Protein AF-A0A6P8IKP4-F1 (afdb_monomer_lite)

Sequence (399 aa):
METRDHASYPVSNTGDILGLLKLENELVEYQPTYDDISRRSELLAEDQFLSDEDKQALNEDMEDVKTRWDNVANVKEQKMKRVENRISQKEKRKLNDLIDCRADIKNLNDWITNKNNQFDRLSPVADDLPTLLKQRDELKDFSKDIADHDPKFTECIQSAHKLSKDPALSKDESDVIQKDAEKCEERWDGLNEKVRQRVESIVEQLPPLQRKQKELLGDWDDKLDRFKKSIKKSYNNLDEQRAKWPLKEDKLVSSVDLTDELIERVDQNETVEWRPTVDTSNEQLAKIRVKLQRIQRDKKNRKWSFIEAIKGVFGFGRKPKKTGINLDSLIIQFEEHEDLMQEVSSLQRPANEIVDSCNTITASRDVEEQNIMKVDGEMRAVNAQWNTLNFKVIERENR

Secondary structure (DSSP, 8-state):
------TT--HHHHHHHHHHHHHHHHHHHHHHHHHHHHHHHHHHHT-TTS-HHHHHHHHHHHHHHHHHHHHHHHHHHHHHHHHHHHHHHHHHHHHHHHHHHHHHHHHHHHHHHHHHHHHHTSPPPPSSHHHHHHHHHHHHHHHHHHHHHHHHHHHHHHHHHHHHT-TTS-HHHHHHHHHHHHHHHHHHHHHHHHHHHHHHHHHHHHHHHHHHHHHHHHHHHHHHHHHHHHHHHHHHHHHHHHHHSPPPSS-------S-HHHHHHHHTT-----HHHHHHHHHHHHHHHHHHHHHHHHHHHHHHHHHHHHHHHSS---PPP--S--HHHHHHHHHHHHHHHHHHHHTHHHHHHHHHHHHHHHH-TTS-HHHHHHHHHHHHHHHHHHHHHHHHHHHHHT-

InterPro domains:
  IPR002017 Spectrin repeat [PF00435] (102-201)
  IPR018159 Spectrin/alpha-actinin [SM00150] (99-203)
  IPR018159 Spectrin/alpha-actinin [cd00176] (23-206)

Organism: Actinia tenebrosa (NCBI:txid6105)

Foldseek 3Di:
DDPDDPPQDPPVLPVLVVVLVVLVVVLVVCVVVLVVLLVVLVVVLPDPPDDPVVNVVSVVVNVVSVVVNVVSVVVSVVSVVVSVVVVVVVVVVLVVLLVVLVVLLVVLVVVLVVLVVVLVPDDPQDLAQQVLVVVLVVLVVSVVVLVVCVVSLVVSLVSLQVSLPDSSDDPVSSVVSPVSSVVSVVSSVVSVVSSVVRNVVSVVSNVVLVVVQCVLLVVLVVLLVVLVVLLVVLVVLLVVLCVVDPDDDDDQPPDPLQDPVNVVCLVVLHQDQLLVVLVVLLVVLVVVLVVLVVVVVVVVVVVVVVVVVCVVPPPDDDDDDDPDDPSVVVSVSSVSLSVSSVSLSVSSVSLVVSVVSLVVQCPGSSYDPVSNVVSVVSNSVVSSSSSVSSSSSSSVSRD

Radius of gyration: 56.89 Å; chains: 1; bounding box: 101×44×185 Å

pLDDT: mean 87.4, std 14.47, range [27.55, 98.44]

Structure (mmCIF, N/CA/C/O backbone):
data_AF-A0A6P8IKP4-F1
#
_entry.id   AF-A0A6P8IKP4-F1
#
loop_
_atom_site.group_PDB
_atom_site.id
_atom_site.type_symbol
_atom_site.label_atom_id
_atom_site.label_alt_id
_atom_site.label_comp_id
_atom_site.label_asym_id
_atom_site.label_entity_id
_atom_site.label_seq_id
_atom_site.pdbx_PDB_ins_code
_atom_site.Cartn_x
_atom_site.Cartn_y
_atom_site.Cartn_z
_atom_site.occupancy
_atom_site.B_iso_or_equiv
_atom_site.auth_seq_id
_atom_site.auth_comp_id
_atom_site.auth_asym_id
_atom_site.auth_atom_id
_atom_site.pdbx_PDB_model_num
ATOM 1 N N . MET A 1 1 ? 43.403 15.064 -59.381 1.00 29.45 1 MET A N 1
ATOM 2 C CA . MET A 1 1 ? 43.645 13.650 -59.031 1.00 29.45 1 MET A CA 1
ATOM 3 C C . MET A 1 1 ? 43.687 13.568 -57.513 1.00 29.45 1 MET A C 1
ATOM 5 O O . MET A 1 1 ? 44.746 13.684 -56.919 1.00 29.45 1 MET A O 1
ATOM 9 N N . GLU A 1 2 ? 42.515 13.495 -56.885 1.00 27.55 2 GLU A N 1
ATOM 10 C CA . GLU A 1 2 ? 42.396 13.164 -55.463 1.00 27.55 2 GLU A CA 1
ATOM 11 C C . GLU A 1 2 ? 42.066 11.677 -55.396 1.00 27.55 2 GLU A C 1
ATOM 13 O O . GLU A 1 2 ? 40.992 11.247 -55.816 1.00 27.55 2 GLU A O 1
ATOM 18 N N . THR A 1 3 ? 43.020 10.878 -54.934 1.00 33.12 3 THR A N 1
ATOM 1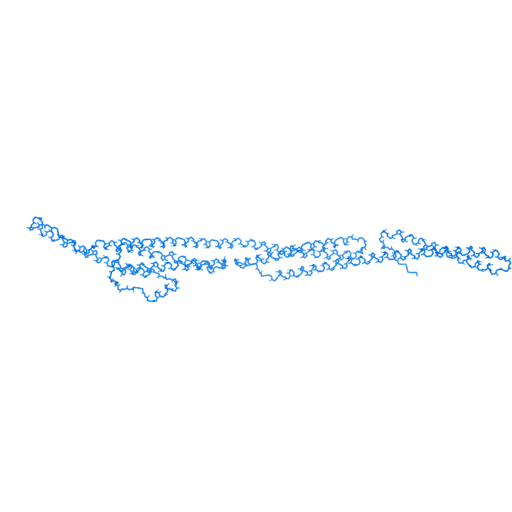9 C CA . THR A 1 3 ? 42.808 9.474 -54.594 1.00 33.12 3 THR A CA 1
ATOM 20 C C . THR A 1 3 ? 41.922 9.424 -53.354 1.00 33.12 3 THR A C 1
ATOM 22 O O . THR A 1 3 ? 42.412 9.512 -52.230 1.00 33.12 3 THR A O 1
ATOM 25 N N . ARG A 1 4 ? 40.601 9.349 -53.552 1.00 36.19 4 ARG A N 1
ATOM 26 C CA . ARG A 1 4 ? 39.664 9.010 -52.479 1.00 36.19 4 ARG A CA 1
ATOM 27 C C . ARG A 1 4 ? 39.885 7.549 -52.107 1.00 36.19 4 ARG A C 1
ATOM 29 O O . ARG A 1 4 ? 39.699 6.667 -52.940 1.00 36.19 4 ARG A O 1
ATOM 36 N N . ASP A 1 5 ? 40.306 7.322 -50.868 1.00 33.59 5 ASP A N 1
ATOM 37 C CA . ASP A 1 5 ? 40.510 6.000 -50.281 1.00 33.59 5 ASP A CA 1
ATOM 38 C C . ASP A 1 5 ? 39.307 5.079 -50.543 1.00 33.59 5 ASP A C 1
ATOM 40 O O . ASP A 1 5 ? 38.209 5.281 -50.026 1.00 33.59 5 ASP A O 1
ATOM 44 N N . HIS A 1 6 ? 39.525 4.024 -51.330 1.00 44.88 6 HIS A N 1
ATOM 45 C CA . HIS A 1 6 ? 38.525 3.000 -51.655 1.00 44.88 6 HIS A CA 1
ATOM 46 C C . HIS A 1 6 ? 38.324 1.963 -50.531 1.00 44.88 6 HIS A C 1
ATOM 48 O O . HIS A 1 6 ? 37.709 0.918 -50.747 1.00 44.88 6 HIS A O 1
ATOM 54 N N . ALA A 1 7 ? 38.842 2.222 -49.328 1.00 37.00 7 ALA A N 1
ATOM 55 C CA . ALA A 1 7 ? 39.019 1.212 -48.286 1.00 37.00 7 ALA A CA 1
ATOM 56 C C . ALA A 1 7 ? 37.782 0.929 -47.410 1.00 37.00 7 ALA A C 1
ATOM 58 O O . ALA A 1 7 ? 37.886 0.156 -46.463 1.00 37.00 7 ALA A O 1
ATOM 59 N N . SER A 1 8 ? 36.606 1.492 -47.703 1.00 42.41 8 SER A N 1
ATOM 60 C CA . SER A 1 8 ? 35.397 1.200 -46.914 1.00 42.41 8 SER A CA 1
ATOM 61 C C . SER A 1 8 ? 34.119 1.198 -47.753 1.00 42.41 8 SER A C 1
ATOM 63 O O . SER A 1 8 ? 33.138 1.869 -47.444 1.00 42.41 8 SER A O 1
ATOM 65 N N . TYR A 1 9 ? 34.121 0.453 -48.862 1.00 43.34 9 TYR A N 1
ATOM 66 C CA . TYR A 1 9 ? 32.888 0.169 -49.595 1.00 43.34 9 TYR A CA 1
ATOM 67 C C . TYR A 1 9 ? 32.397 -1.250 -49.279 1.00 43.34 9 TYR A C 1
ATOM 69 O O . TYR A 1 9 ? 33.165 -2.205 -49.407 1.00 43.34 9 TYR A O 1
ATOM 77 N N . PRO A 1 10 ? 31.119 -1.431 -48.890 1.00 47.78 10 PRO A N 1
ATOM 78 C CA . PRO A 1 10 ? 30.580 -2.747 -48.567 1.00 47.78 10 PRO A CA 1
ATOM 79 C C . PRO A 1 10 ? 30.682 -3.695 -49.771 1.00 47.78 10 PRO A C 1
ATOM 81 O O . PRO A 1 10 ? 30.450 -3.287 -50.910 1.00 47.78 10 PRO A O 1
ATOM 84 N N . VAL A 1 11 ? 30.953 -4.978 -49.505 1.00 47.84 11 VAL A N 1
ATOM 85 C CA . VAL A 1 11 ? 31.249 -6.074 -50.463 1.00 47.84 11 VAL A CA 1
ATOM 86 C C . VAL A 1 11 ? 30.246 -6.210 -51.629 1.00 47.84 11 VAL A C 1
ATOM 88 O O . VAL A 1 11 ? 30.571 -6.757 -52.673 1.00 47.84 11 VAL A O 1
ATOM 91 N N . SER A 1 12 ? 29.029 -5.674 -51.509 1.00 52.25 12 SER A N 1
ATOM 92 C CA . SER A 1 12 ? 28.035 -5.661 -52.600 1.00 52.25 12 SER A CA 1
ATOM 93 C C . SER A 1 12 ? 28.247 -4.566 -53.652 1.00 52.25 12 SER A C 1
ATOM 95 O O . SER A 1 12 ? 27.634 -4.619 -54.714 1.00 52.25 12 SER A O 1
ATOM 97 N N . ASN A 1 13 ? 29.079 -3.564 -53.373 1.00 57.28 13 ASN A N 1
ATOM 98 C CA . ASN A 1 13 ? 29.417 -2.505 -54.322 1.00 57.28 13 ASN A CA 1
ATOM 99 C C . ASN A 1 13 ? 30.786 -2.738 -54.978 1.00 57.28 13 ASN A C 1
ATOM 101 O O . ASN A 1 13 ? 31.064 -2.121 -55.997 1.00 57.28 13 ASN A O 1
ATOM 105 N N . THR A 1 14 ? 31.631 -3.628 -54.446 1.00 64.69 14 THR A N 1
ATOM 106 C CA . THR A 1 14 ? 32.991 -3.851 -54.963 1.00 64.69 14 THR A CA 1
ATOM 107 C C . THR A 1 14 ? 32.984 -4.385 -56.391 1.00 64.69 14 THR A C 1
ATOM 109 O O . THR A 1 14 ? 33.742 -3.887 -57.210 1.00 64.69 14 THR A O 1
ATOM 112 N N . GLY A 1 15 ? 32.092 -5.317 -56.735 1.00 73.12 15 GLY A N 1
ATOM 113 C CA . GLY A 1 15 ? 31.970 -5.827 -58.108 1.00 73.12 15 GLY A CA 1
ATOM 114 C C . GLY A 1 15 ? 31.543 -4.757 -59.120 1.00 73.12 15 GLY A C 1
ATOM 115 O O . GLY A 1 15 ? 32.132 -4.651 -60.194 1.00 73.12 15 GLY A O 1
ATOM 116 N N . ASP A 1 16 ? 30.569 -3.919 -58.754 1.00 74.56 16 ASP A N 1
ATOM 117 C CA . ASP A 1 16 ? 30.086 -2.828 -59.611 1.00 74.56 16 ASP A CA 1
ATOM 118 C C . ASP A 1 16 ? 31.125 -1.704 -59.747 1.00 74.56 16 ASP A C 1
ATOM 120 O O . ASP A 1 16 ? 31.319 -1.178 -60.841 1.00 74.56 16 ASP A O 1
ATOM 124 N N . ILE A 1 17 ? 31.822 -1.364 -58.656 1.00 81.12 17 ILE A N 1
ATOM 125 C CA . ILE A 1 17 ? 32.908 -0.373 -58.643 1.00 81.12 17 ILE A CA 1
ATOM 126 C C . ILE A 1 17 ? 34.096 -0.879 -59.469 1.00 81.12 17 ILE A C 1
ATOM 128 O O . ILE A 1 17 ? 34.617 -0.134 -60.288 1.00 81.12 17 ILE A O 1
ATOM 132 N N . LEU A 1 18 ? 34.494 -2.147 -59.327 1.00 83.25 18 LEU A N 1
ATOM 133 C CA . LEU A 1 18 ? 35.565 -2.749 -60.130 1.00 83.25 18 LEU A CA 1
ATOM 134 C C . LEU A 1 18 ? 35.208 -2.781 -61.619 1.00 83.25 18 LEU A C 1
ATOM 136 O O . LEU A 1 18 ? 36.045 -2.461 -62.460 1.00 83.25 18 LEU A O 1
ATOM 140 N N . GLY A 1 19 ? 33.961 -3.128 -61.952 1.00 83.06 19 GLY A N 1
ATOM 141 C CA . GLY A 1 19 ? 33.469 -3.087 -63.327 1.00 83.06 19 GLY A CA 1
ATOM 142 C C . GLY A 1 19 ? 33.442 -1.670 -63.907 1.00 83.06 19 GLY A C 1
ATOM 143 O O . GLY A 1 19 ? 33.756 -1.486 -65.082 1.00 83.06 19 GLY A O 1
ATOM 144 N N . LEU A 1 20 ? 33.105 -0.668 -63.091 1.00 86.25 20 LEU A N 1
ATOM 145 C CA . LEU A 1 20 ? 33.131 0.740 -63.479 1.00 86.25 20 LEU A CA 1
ATOM 146 C C . LEU A 1 20 ? 34.559 1.261 -63.671 1.00 86.25 20 LEU A C 1
ATOM 148 O O . LEU A 1 20 ? 34.817 1.904 -64.680 1.00 86.25 20 LEU A O 1
ATOM 152 N N . LEU A 1 21 ? 35.485 0.929 -62.768 1.00 84.62 21 LEU A N 1
ATOM 153 C CA . LEU A 1 21 ? 36.904 1.282 -62.880 1.00 84.62 21 LEU A CA 1
ATOM 154 C C . LEU A 1 21 ? 37.546 0.653 -64.120 1.00 84.62 21 LEU A C 1
ATOM 156 O O . LEU A 1 21 ? 38.325 1.302 -64.810 1.00 84.62 21 LEU A O 1
ATOM 160 N N . LYS A 1 22 ? 37.193 -0.599 -64.437 1.00 86.00 22 LYS A N 1
ATOM 161 C CA . LYS A 1 22 ? 37.652 -1.263 -65.661 1.00 86.00 22 LYS A CA 1
ATOM 162 C C . LYS A 1 22 ? 37.154 -0.532 -66.911 1.00 86.00 22 LYS A C 1
ATOM 164 O O . LYS A 1 22 ? 37.959 -0.216 -67.778 1.00 86.00 22 LYS A O 1
ATOM 169 N N . LEU A 1 23 ? 35.857 -0.219 -66.966 1.00 85.75 23 LEU A N 1
ATOM 170 C CA . LEU A 1 23 ? 35.256 0.527 -68.076 1.00 85.75 23 LEU A CA 1
ATOM 171 C C . LEU A 1 23 ? 35.836 1.943 -68.203 1.00 85.75 23 LEU A C 1
ATOM 173 O O . LEU A 1 23 ? 36.024 2.442 -69.306 1.00 85.75 23 LEU A O 1
ATOM 177 N N . GLU A 1 24 ? 36.111 2.599 -67.079 1.00 87.19 24 GLU A N 1
ATOM 178 C CA . GLU A 1 24 ? 36.737 3.917 -67.045 1.00 87.19 24 GLU A CA 1
ATOM 179 C C . GLU A 1 24 ? 38.172 3.884 -67.575 1.00 87.19 24 GLU A C 1
ATOM 181 O O . GLU A 1 24 ? 38.521 4.731 -68.393 1.00 87.19 24 GLU A O 1
ATOM 186 N N . ASN A 1 25 ? 38.968 2.888 -67.180 1.00 87.12 25 ASN A N 1
ATOM 187 C CA . ASN A 1 25 ? 40.323 2.705 -67.696 1.00 87.12 25 ASN A CA 1
ATOM 188 C C . ASN A 1 25 ? 40.330 2.409 -69.200 1.00 87.12 25 ASN A C 1
ATOM 190 O O . ASN A 1 25 ? 41.096 3.035 -69.923 1.00 87.12 25 ASN A O 1
ATOM 194 N N . GLU A 1 26 ? 39.462 1.510 -69.676 1.00 87.00 26 GLU A N 1
ATOM 195 C CA . GLU A 1 26 ? 39.341 1.192 -71.108 1.00 87.00 26 GLU A CA 1
ATOM 196 C C . GLU A 1 26 ? 38.939 2.433 -71.921 1.00 87.00 26 GLU A C 1
ATOM 198 O O . GLU A 1 26 ? 39.523 2.711 -72.963 1.00 87.00 26 GLU A O 1
ATOM 203 N N . LEU A 1 27 ? 37.992 3.239 -71.431 1.00 87.00 27 LEU A N 1
ATOM 204 C CA . LEU A 1 27 ? 37.611 4.489 -72.096 1.00 87.00 27 LEU A CA 1
ATOM 205 C C . LEU A 1 27 ? 38.759 5.501 -72.150 1.00 87.00 27 LEU A C 1
ATOM 207 O O . LEU A 1 27 ? 38.961 6.133 -73.182 1.00 87.00 27 LEU A O 1
ATOM 211 N N . VAL A 1 28 ? 39.529 5.643 -71.068 1.00 89.62 28 VAL A N 1
ATOM 212 C CA . VAL A 1 28 ? 40.719 6.510 -71.050 1.00 89.62 28 VAL A CA 1
ATOM 213 C C . VAL A 1 28 ? 41.796 5.995 -72.011 1.00 89.62 28 VAL A C 1
ATOM 215 O O . VAL A 1 28 ? 42.462 6.799 -72.658 1.00 89.62 28 VAL A O 1
ATOM 218 N N . GLU A 1 29 ? 41.951 4.676 -72.132 1.00 90.69 29 GLU A N 1
ATOM 219 C CA . GLU A 1 29 ? 42.904 4.040 -73.048 1.00 90.69 29 GLU A CA 1
ATOM 220 C C . GLU A 1 29 ? 42.522 4.244 -74.520 1.00 90.69 29 GLU A C 1
ATOM 222 O O . GLU A 1 29 ? 43.388 4.554 -75.336 1.00 90.69 29 GLU A O 1
ATOM 227 N N . TYR A 1 30 ? 41.237 4.117 -74.864 1.00 90.00 30 TYR A N 1
ATOM 228 C CA . TYR A 1 30 ? 40.760 4.241 -76.245 1.00 90.00 30 TYR A CA 1
ATOM 229 C C . TYR A 1 30 ? 40.471 5.683 -76.690 1.00 90.00 30 TYR A C 1
ATOM 231 O O . TYR A 1 30 ? 40.375 5.928 -77.894 1.00 90.00 30 TYR A O 1
ATOM 239 N N . GLN A 1 31 ? 40.387 6.647 -75.765 1.00 92.12 31 GLN A N 1
ATOM 240 C CA . GLN A 1 31 ? 40.145 8.065 -76.071 1.00 92.12 31 GLN A CA 1
ATOM 241 C C . GLN A 1 31 ? 41.128 8.638 -77.113 1.00 92.12 31 GLN A C 1
ATOM 243 O O . GLN A 1 31 ? 40.659 9.189 -78.107 1.00 92.12 31 GLN A O 1
ATOM 248 N N . PRO A 1 32 ? 42.464 8.475 -76.993 1.00 93.00 32 PRO A N 1
ATOM 249 C CA . PRO A 1 32 ? 43.398 9.043 -77.966 1.00 93.00 32 PRO A CA 1
ATOM 250 C C . PRO A 1 32 ? 43.258 8.415 -79.357 1.00 93.00 32 PRO A C 1
ATOM 252 O O . PRO A 1 32 ? 43.510 9.073 -80.363 1.00 93.00 32 PRO A O 1
ATOM 255 N N . THR A 1 33 ? 42.869 7.137 -79.424 1.00 91.31 33 THR A N 1
ATOM 256 C CA . THR A 1 33 ? 42.625 6.437 -80.690 1.00 91.31 33 THR A CA 1
ATOM 257 C C . THR A 1 33 ? 41.357 6.947 -81.362 1.00 91.31 33 THR A C 1
ATOM 259 O O . THR A 1 33 ? 41.370 7.186 -82.565 1.00 91.31 33 THR A O 1
ATOM 262 N N . TYR A 1 34 ? 40.285 7.160 -80.598 1.00 92.69 34 TYR A N 1
ATOM 263 C CA . TYR A 1 34 ? 39.069 7.795 -81.101 1.00 92.69 34 TYR A CA 1
ATOM 264 C C . TYR A 1 34 ? 39.343 9.220 -81.609 1.00 92.69 34 TYR A C 1
ATOM 266 O O . TYR A 1 34 ? 38.914 9.568 -82.710 1.00 92.69 34 TYR A O 1
ATOM 274 N N . ASP A 1 35 ? 40.116 10.011 -80.860 1.00 92.19 35 ASP A N 1
ATOM 275 C CA . ASP A 1 35 ? 40.480 11.381 -81.237 1.00 92.19 35 ASP A CA 1
ATOM 276 C C . ASP A 1 35 ? 41.341 11.415 -82.520 1.00 92.19 35 ASP A C 1
ATOM 278 O O . ASP A 1 35 ? 41.119 12.251 -83.398 1.00 92.19 35 ASP A O 1
ATOM 282 N N . ASP A 1 36 ? 42.304 10.493 -82.673 1.00 92.88 36 ASP A N 1
ATOM 283 C CA . ASP A 1 36 ? 43.136 10.370 -83.884 1.00 92.88 36 ASP A CA 1
ATOM 284 C C . ASP A 1 36 ? 42.321 9.911 -85.102 1.00 92.88 36 ASP A C 1
ATOM 286 O O . ASP A 1 36 ? 42.475 10.483 -86.181 1.00 92.88 36 ASP A O 1
ATOM 290 N N . ILE A 1 37 ? 41.426 8.928 -84.940 1.00 90.69 37 ILE A N 1
ATOM 291 C CA . ILE A 1 37 ? 40.526 8.474 -86.014 1.00 90.69 37 ILE A CA 1
ATOM 292 C C . ILE A 1 37 ? 39.605 9.616 -86.452 1.00 90.69 37 ILE A C 1
ATOM 294 O O . ILE A 1 37 ? 39.535 9.891 -87.647 1.00 90.69 37 ILE A O 1
ATOM 298 N N . SER A 1 38 ? 38.993 10.329 -85.502 1.00 90.56 38 SER A N 1
ATOM 299 C CA . SER A 1 38 ? 38.116 11.478 -85.775 1.00 90.56 38 SER A CA 1
ATOM 300 C C . SER A 1 38 ? 38.855 12.592 -86.521 1.00 90.56 38 SER A C 1
ATOM 302 O O . SER A 1 38 ? 38.396 13.095 -87.545 1.00 90.56 38 SER A O 1
ATOM 304 N N . ARG A 1 39 ? 40.067 12.938 -86.070 1.00 91.62 39 ARG A N 1
ATOM 305 C CA . ARG A 1 39 ? 40.904 13.937 -86.743 1.00 91.62 39 ARG A CA 1
ATOM 306 C C . ARG A 1 39 ? 41.284 13.501 -88.161 1.00 91.62 39 ARG A C 1
ATOM 308 O O . ARG A 1 39 ? 41.327 14.323 -89.073 1.00 91.62 39 ARG A O 1
ATOM 315 N N . ARG A 1 40 ? 41.622 12.225 -88.366 1.00 88.44 40 ARG A N 1
ATOM 316 C CA . ARG A 1 40 ? 41.994 11.708 -89.694 1.00 88.44 40 ARG A CA 1
ATOM 317 C C . ARG A 1 40 ? 40.799 11.638 -90.635 1.00 88.44 40 ARG A C 1
ATOM 319 O O . ARG A 1 40 ? 40.976 11.948 -91.808 1.00 88.44 40 ARG A O 1
ATOM 326 N N . SER A 1 41 ? 39.613 11.276 -90.147 1.00 88.56 41 SER A N 1
ATOM 327 C CA . SER A 1 41 ? 38.393 11.305 -90.958 1.00 88.56 41 SER A CA 1
ATOM 328 C C . SER A 1 41 ? 38.038 12.726 -91.388 1.00 88.56 41 SER A C 1
ATOM 330 O O . SER A 1 41 ? 37.669 12.918 -92.539 1.00 88.56 41 SER A O 1
ATOM 332 N N . GLU A 1 42 ? 38.227 13.727 -90.520 1.00 87.50 42 GLU A N 1
ATOM 333 C CA . GLU A 1 42 ? 38.040 15.142 -90.875 1.00 87.50 42 GLU A CA 1
ATOM 334 C C . GLU A 1 42 ? 39.013 15.583 -91.981 1.00 87.50 42 GLU A C 1
ATOM 336 O O . GLU A 1 42 ? 38.592 16.155 -92.984 1.00 87.50 42 GLU A O 1
ATOM 341 N N . LEU A 1 43 ? 40.302 15.241 -91.856 1.00 87.38 43 LEU A N 1
ATOM 342 C CA . LEU A 1 43 ? 41.312 15.555 -92.876 1.00 87.38 43 LEU A CA 1
ATOM 343 C C . LEU A 1 43 ? 41.037 14.866 -94.222 1.00 87.38 43 LEU A C 1
ATOM 345 O O . LEU A 1 43 ? 41.276 15.457 -95.272 1.00 87.38 43 LEU A O 1
ATOM 349 N N . LEU A 1 44 ? 40.554 13.621 -94.199 1.00 84.50 44 LEU A N 1
ATOM 350 C CA . LEU A 1 44 ? 40.188 12.883 -95.409 1.00 84.50 44 LEU A CA 1
ATOM 351 C C . LEU A 1 44 ? 38.902 13.433 -96.037 1.00 84.50 44 LEU A C 1
ATOM 353 O O . LEU A 1 44 ? 38.821 13.531 -97.256 1.00 84.50 44 LEU A O 1
ATOM 357 N N . ALA A 1 45 ? 37.921 13.863 -95.243 1.00 81.88 45 ALA A N 1
ATOM 358 C CA . ALA A 1 45 ? 36.700 14.481 -95.764 1.00 81.88 45 ALA A CA 1
ATOM 359 C C . ALA A 1 45 ? 36.984 15.772 -96.567 1.00 81.88 45 ALA A C 1
ATOM 361 O O . ALA A 1 45 ? 36.273 16.075 -97.531 1.00 81.88 45 ALA A O 1
ATOM 362 N N . GLU A 1 46 ? 38.051 16.499 -96.216 1.00 83.44 46 GLU A N 1
ATOM 363 C CA . GLU A 1 46 ? 38.527 17.702 -96.915 1.00 83.44 46 GLU A CA 1
ATOM 364 C C . GLU A 1 46 ? 39.397 17.413 -98.160 1.00 83.44 46 GLU A C 1
ATOM 366 O O . GLU A 1 46 ? 39.696 18.333 -98.929 1.00 83.44 46 GLU A O 1
ATOM 371 N N . ASP A 1 47 ? 39.781 16.154 -98.411 1.00 83.56 47 ASP A N 1
ATOM 372 C CA . ASP A 1 47 ? 40.637 15.777 -99.540 1.00 83.56 47 ASP A CA 1
ATOM 373 C C . ASP A 1 47 ? 39.900 15.939 -100.885 1.00 83.56 47 ASP A C 1
ATOM 375 O O . ASP A 1 47 ? 38.794 15.432 -101.104 1.00 83.56 47 ASP A O 1
ATOM 379 N N . GLN A 1 48 ? 40.511 16.668 -101.820 1.00 75.19 48 GLN A N 1
ATOM 380 C CA . GLN A 1 48 ? 39.944 16.954 -103.142 1.00 75.19 48 GLN A CA 1
ATOM 381 C C . GLN A 1 48 ? 40.077 15.781 -104.128 1.00 75.19 48 GLN A C 1
ATOM 383 O O . GLN A 1 48 ? 39.466 15.827 -105.193 1.00 75.19 48 GLN A O 1
ATOM 388 N N . PHE A 1 49 ? 40.859 14.748 -103.795 1.00 75.50 49 PHE A N 1
ATOM 389 C CA . PHE A 1 49 ? 41.120 13.595 -104.664 1.00 75.50 49 PHE A CA 1
ATOM 390 C C . PHE A 1 49 ? 40.222 12.378 -104.387 1.00 75.50 49 PHE A C 1
ATOM 392 O O . PHE A 1 49 ? 40.283 11.406 -105.140 1.00 75.50 49 PHE A O 1
ATOM 399 N N . LEU A 1 50 ? 39.386 12.419 -103.344 1.00 78.69 50 LEU A N 1
ATOM 400 C CA . LEU A 1 50 ? 38.403 11.372 -103.043 1.00 78.69 50 LEU A CA 1
ATOM 401 C C . LEU A 1 50 ? 37.103 11.579 -103.828 1.00 78.69 50 LEU A C 1
ATOM 403 O O . LEU A 1 50 ? 36.643 12.713 -103.985 1.00 78.69 50 LEU A O 1
ATOM 407 N N . SER A 1 51 ? 36.497 10.477 -104.281 1.00 83.56 51 SER A N 1
ATOM 408 C CA . SER A 1 51 ? 35.182 10.505 -104.925 1.00 83.56 51 SER A CA 1
ATOM 409 C C . SER A 1 51 ? 34.077 10.843 -103.916 1.00 83.56 51 SER A C 1
ATOM 411 O O . SER A 1 51 ? 34.231 10.630 -102.712 1.00 83.56 51 SER A O 1
ATOM 413 N N . ASP A 1 52 ? 32.944 11.359 -104.396 1.00 81.62 52 ASP A N 1
ATOM 414 C CA . ASP A 1 52 ? 31.792 11.650 -103.531 1.00 81.62 52 ASP A CA 1
ATOM 415 C C . ASP A 1 52 ? 31.245 10.377 -102.851 1.00 81.62 52 ASP A C 1
ATOM 417 O O . ASP A 1 52 ? 30.786 10.436 -101.711 1.00 81.62 52 ASP A O 1
ATOM 421 N N . GLU A 1 53 ? 31.359 9.221 -103.514 1.00 84.31 53 GLU A N 1
ATOM 422 C CA . GLU A 1 53 ? 30.978 7.906 -102.980 1.00 84.31 53 GLU A CA 1
ATOM 423 C C . GLU A 1 53 ? 31.889 7.483 -101.812 1.00 84.31 53 GLU A C 1
ATOM 425 O O . GLU A 1 53 ? 31.394 7.065 -100.765 1.00 84.31 53 GLU A O 1
ATOM 430 N N . ASP A 1 54 ? 33.209 7.669 -101.939 1.00 84.12 54 ASP A N 1
ATOM 431 C CA . ASP A 1 54 ? 34.175 7.356 -100.873 1.00 84.12 54 ASP A CA 1
ATOM 432 C C . ASP A 1 54 ? 34.013 8.287 -99.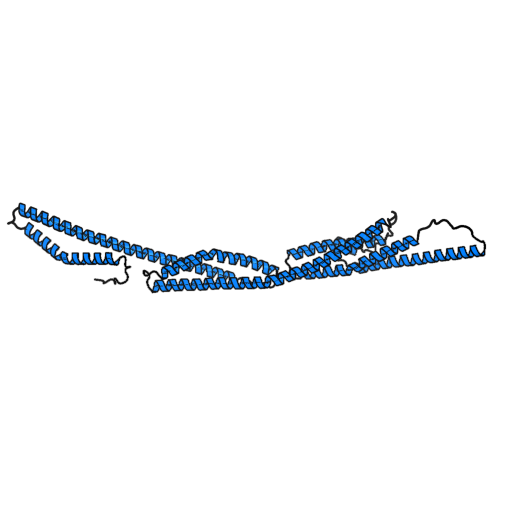663 1.00 84.12 54 ASP A C 1
ATOM 434 O O . ASP A 1 54 ? 34.120 7.856 -98.514 1.00 84.12 54 ASP A O 1
ATOM 438 N N . LYS A 1 55 ? 33.715 9.570 -99.907 1.00 82.94 55 LYS A N 1
ATOM 439 C CA . LYS A 1 55 ? 33.416 10.543 -98.845 1.00 82.94 55 LYS A CA 1
ATOM 440 C C . LYS A 1 55 ? 32.126 10.201 -98.110 1.00 82.94 55 LYS A C 1
ATOM 442 O O . LYS A 1 55 ? 32.055 10.375 -96.895 1.00 82.94 55 LYS A O 1
ATOM 447 N N . GLN A 1 56 ? 31.111 9.717 -98.826 1.00 86.06 56 GLN A N 1
ATOM 448 C CA . GLN A 1 56 ? 29.871 9.256 -98.212 1.00 86.06 56 GLN A CA 1
ATOM 449 C C . GLN A 1 56 ? 30.117 8.027 -97.327 1.00 86.06 56 GLN A C 1
ATOM 451 O O . GLN A 1 56 ? 29.714 8.045 -96.167 1.00 86.06 56 GLN A O 1
ATOM 456 N N . ALA A 1 57 ? 30.829 7.014 -97.827 1.00 85.94 57 ALA A N 1
ATOM 457 C CA . ALA A 1 57 ? 31.169 5.820 -97.050 1.00 85.94 57 ALA A CA 1
ATOM 458 C C . ALA A 1 57 ? 32.007 6.156 -95.800 1.00 85.94 57 ALA A C 1
ATOM 460 O O . ALA A 1 57 ? 31.713 5.672 -94.710 1.00 85.94 57 ALA A O 1
ATOM 461 N N . LEU A 1 58 ? 32.994 7.053 -95.928 1.00 88.00 58 LEU A N 1
ATOM 462 C CA . LEU A 1 58 ? 33.800 7.539 -94.802 1.00 88.00 58 LEU A CA 1
ATOM 463 C C . LEU A 1 58 ? 32.946 8.233 -93.730 1.00 88.00 58 LEU A C 1
ATOM 465 O O . LEU A 1 58 ? 33.168 8.028 -92.538 1.00 88.00 58 LEU A O 1
ATOM 469 N N . ASN A 1 59 ? 31.976 9.052 -94.143 1.00 86.81 59 ASN A N 1
ATOM 470 C CA . ASN A 1 59 ? 31.059 9.714 -93.217 1.00 86.81 59 ASN A CA 1
ATOM 471 C C . ASN A 1 59 ? 30.124 8.714 -92.523 1.00 86.81 59 ASN A C 1
ATOM 473 O O . ASN A 1 59 ? 29.872 8.860 -91.329 1.00 86.81 59 ASN A O 1
ATOM 477 N N . GLU A 1 60 ? 29.626 7.703 -93.241 1.00 89.62 60 GLU A N 1
ATOM 478 C CA . GLU A 1 60 ? 28.791 6.636 -92.672 1.00 89.62 60 GLU A CA 1
ATOM 479 C C . GLU A 1 60 ? 29.562 5.818 -91.620 1.00 89.62 60 GLU A C 1
ATOM 481 O O . GLU A 1 60 ? 29.069 5.631 -90.505 1.00 89.62 60 GLU A O 1
ATOM 486 N N . ASP A 1 61 ? 30.798 5.410 -91.927 1.00 89.25 61 ASP A N 1
ATOM 487 C CA . ASP A 1 61 ? 31.674 4.691 -90.993 1.00 89.25 61 ASP A CA 1
ATOM 488 C C . ASP A 1 61 ? 32.032 5.551 -89.770 1.00 89.25 61 ASP A C 1
ATOM 490 O O . ASP A 1 61 ? 32.021 5.071 -88.631 1.00 89.25 61 ASP A O 1
ATOM 494 N N . MET A 1 62 ? 32.322 6.839 -89.980 1.00 91.00 62 MET A N 1
ATOM 495 C CA . MET A 1 62 ? 32.658 7.754 -88.890 1.00 91.00 62 MET A CA 1
ATOM 496 C C . MET A 1 62 ? 31.456 8.033 -87.977 1.00 91.00 62 MET A C 1
ATOM 498 O O . MET A 1 62 ? 31.616 8.106 -86.756 1.00 91.00 62 MET A O 1
ATOM 502 N N . GLU A 1 63 ? 30.245 8.134 -88.529 1.00 91.12 63 GLU A N 1
ATOM 503 C CA . GLU A 1 63 ? 29.021 8.298 -87.738 1.00 91.12 63 GLU A CA 1
ATOM 504 C C . GLU A 1 63 ? 28.708 7.043 -86.904 1.00 91.12 63 GLU A C 1
ATOM 506 O O . GLU A 1 63 ? 28.283 7.164 -85.751 1.00 91.12 63 GLU A O 1
ATOM 511 N N . ASP A 1 64 ? 28.982 5.835 -87.415 1.00 92.44 64 ASP A N 1
ATOM 512 C CA . ASP A 1 64 ? 28.882 4.594 -86.630 1.00 92.44 64 ASP A CA 1
ATOM 513 C C . ASP A 1 64 ? 29.921 4.560 -85.495 1.00 92.44 64 ASP A C 1
ATOM 515 O O . ASP A 1 64 ? 29.574 4.277 -84.343 1.00 92.44 64 ASP A O 1
ATOM 519 N N . VAL A 1 65 ? 31.182 4.922 -85.768 1.00 92.56 65 VAL A N 1
ATOM 520 C CA . VAL A 1 65 ? 32.238 5.017 -84.739 1.00 92.56 65 VAL A CA 1
ATOM 521 C C . VAL A 1 65 ? 31.858 6.022 -83.649 1.00 92.56 65 VAL A C 1
ATOM 523 O O . VAL A 1 65 ? 31.942 5.693 -82.463 1.00 92.56 65 VAL A O 1
ATOM 526 N N . LYS A 1 66 ? 31.381 7.210 -84.030 1.00 91.81 66 LYS A N 1
ATOM 527 C CA . LYS A 1 66 ? 30.908 8.246 -83.105 1.00 91.81 66 LYS A CA 1
ATOM 528 C C . LYS A 1 66 ? 29.707 7.781 -82.285 1.00 91.81 66 LYS A C 1
ATOM 530 O O . LYS A 1 66 ? 29.717 7.896 -81.064 1.00 91.81 66 LYS A O 1
ATOM 535 N N . THR A 1 67 ? 28.715 7.163 -82.924 1.00 93.12 67 THR A N 1
ATOM 536 C CA . THR A 1 67 ? 27.534 6.611 -82.243 1.00 93.12 67 THR A CA 1
ATOM 537 C C . THR A 1 67 ? 27.926 5.548 -81.217 1.00 93.12 67 THR A C 1
ATOM 539 O O . THR A 1 67 ? 27.407 5.522 -80.099 1.00 93.12 67 THR A O 1
ATOM 542 N N . ARG A 1 68 ? 28.859 4.655 -81.566 1.00 91.06 68 ARG A N 1
ATOM 543 C CA . ARG A 1 68 ? 29.370 3.632 -80.643 1.00 91.06 68 ARG A CA 1
ATOM 544 C C . ARG A 1 68 ? 30.146 4.256 -79.491 1.00 91.06 68 ARG A C 1
ATOM 546 O O . ARG A 1 68 ? 29.946 3.836 -78.353 1.00 91.06 68 ARG A O 1
ATOM 553 N N . TRP A 1 69 ? 30.978 5.256 -79.766 1.00 92.19 69 TRP A N 1
ATOM 554 C CA . TRP A 1 69 ? 31.718 5.995 -78.749 1.00 92.19 69 TRP A CA 1
ATOM 555 C C . TRP A 1 69 ? 30.780 6.687 -77.749 1.00 92.19 69 TRP A C 1
ATOM 557 O O . TRP A 1 69 ? 30.863 6.434 -76.544 1.00 92.19 69 TRP A O 1
ATOM 567 N N . ASP A 1 70 ? 29.813 7.458 -78.251 1.00 91.69 70 ASP A N 1
ATOM 568 C CA . ASP A 1 70 ? 28.804 8.149 -77.445 1.00 91.69 70 ASP A CA 1
ATOM 569 C C . ASP A 1 70 ? 27.963 7.158 -76.625 1.00 91.69 70 ASP A C 1
ATOM 571 O O . ASP A 1 70 ? 27.675 7.394 -75.448 1.00 91.69 70 ASP A O 1
ATOM 575 N N . ASN A 1 71 ? 27.627 5.995 -77.194 1.00 91.12 71 ASN A N 1
ATOM 576 C CA . ASN A 1 71 ? 26.933 4.931 -76.473 1.00 91.12 71 ASN A CA 1
ATOM 577 C C . ASN A 1 71 ? 27.763 4.370 -75.309 1.00 91.12 71 ASN A C 1
ATOM 579 O O . ASN A 1 71 ? 27.225 4.193 -74.213 1.00 91.12 71 ASN A O 1
ATOM 583 N N . VAL A 1 72 ? 29.058 4.095 -75.501 1.00 88.75 72 VAL A N 1
ATOM 584 C CA . VAL A 1 72 ? 29.924 3.586 -74.420 1.00 88.75 72 VAL A CA 1
ATOM 585 C C . VAL A 1 72 ? 30.114 4.651 -73.333 1.00 88.75 72 VAL A C 1
ATOM 587 O O . VAL A 1 72 ? 30.003 4.331 -72.143 1.00 88.75 72 VAL A O 1
ATOM 590 N N . ALA A 1 73 ? 30.310 5.917 -73.714 1.00 88.50 73 ALA A N 1
ATOM 591 C CA . ALA A 1 73 ? 30.406 7.040 -72.782 1.00 88.50 73 ALA A CA 1
ATOM 592 C C . ALA A 1 73 ? 29.113 7.220 -71.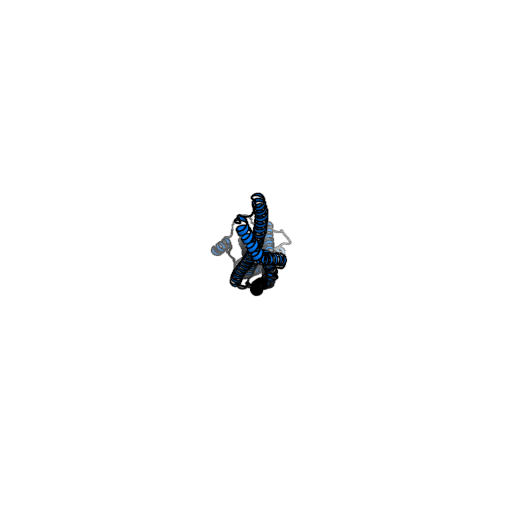959 1.00 88.50 73 ALA A C 1
ATOM 594 O O . ALA A 1 73 ? 29.163 7.307 -70.728 1.00 88.50 73 ALA A O 1
ATOM 595 N N . ASN A 1 74 ? 27.945 7.169 -72.606 1.00 90.56 74 ASN A N 1
ATOM 596 C CA . ASN A 1 74 ? 26.639 7.247 -71.947 1.00 90.56 74 ASN A CA 1
ATOM 597 C C . ASN A 1 74 ? 26.402 6.056 -70.997 1.00 90.56 74 ASN A C 1
ATOM 599 O O . ASN A 1 74 ? 25.938 6.231 -69.869 1.00 90.56 74 ASN A O 1
ATOM 603 N N . VAL A 1 75 ? 26.774 4.833 -71.396 1.00 88.69 75 VAL A N 1
ATOM 604 C CA . VAL A 1 75 ? 26.680 3.646 -70.525 1.00 88.69 75 VAL A CA 1
ATOM 605 C C . VAL A 1 75 ? 27.573 3.788 -69.288 1.00 88.69 75 VAL A C 1
ATOM 607 O O . VAL A 1 75 ? 27.138 3.421 -68.191 1.00 88.69 75 VAL A O 1
ATOM 610 N N . LYS A 1 76 ? 28.793 4.332 -69.424 1.00 87.69 76 LYS A N 1
ATOM 611 C CA . LYS A 1 76 ? 29.661 4.651 -68.275 1.00 87.69 76 LYS A CA 1
ATOM 612 C C . LYS A 1 76 ? 28.966 5.639 -67.341 1.00 87.69 76 LYS A C 1
ATOM 614 O O . LYS A 1 76 ? 28.853 5.358 -66.148 1.00 87.69 76 LYS A O 1
ATOM 619 N N . GLU A 1 77 ? 28.475 6.757 -67.869 1.00 89.56 77 GLU A N 1
ATOM 620 C CA . GLU A 1 77 ? 27.840 7.809 -67.069 1.00 89.56 77 GLU A CA 1
ATOM 621 C C . GLU A 1 77 ? 26.604 7.290 -66.315 1.00 89.56 77 GLU A C 1
ATOM 623 O O . GLU A 1 77 ? 26.442 7.533 -65.116 1.00 89.56 77 GLU A O 1
ATOM 628 N N . GLN A 1 78 ? 25.756 6.500 -66.977 1.00 89.38 78 GLN A N 1
ATOM 629 C CA . GLN A 1 78 ? 24.587 5.884 -66.346 1.00 89.38 78 GLN A CA 1
ATOM 630 C C . GLN A 1 78 ? 24.976 4.889 -65.246 1.00 89.38 78 GLN A C 1
ATOM 632 O O . GLN A 1 78 ? 24.357 4.878 -64.177 1.00 89.38 78 GLN A O 1
ATOM 637 N N . LYS A 1 79 ? 26.006 4.060 -65.475 1.00 87.62 79 LYS A N 1
ATOM 638 C CA . LYS A 1 79 ? 26.531 3.140 -64.452 1.00 87.62 79 LYS A CA 1
ATOM 639 C C . LYS A 1 79 ? 27.103 3.904 -63.257 1.00 87.62 79 LYS A C 1
ATOM 641 O O . LYS A 1 79 ? 26.805 3.525 -62.125 1.00 87.62 79 LYS A O 1
ATOM 646 N N . MET A 1 80 ? 27.837 4.991 -63.498 1.00 86.94 80 MET A N 1
ATOM 647 C CA . MET A 1 80 ? 28.388 5.864 -62.456 1.00 86.94 80 MET A CA 1
ATOM 648 C C . MET A 1 80 ? 27.281 6.451 -61.588 1.00 86.94 80 MET A C 1
ATOM 650 O O . MET A 1 80 ? 27.230 6.161 -60.392 1.00 86.94 80 MET A O 1
ATOM 654 N N . LYS A 1 81 ? 26.307 7.128 -62.206 1.00 89.56 81 LYS A N 1
ATOM 655 C CA . LYS A 1 81 ? 25.132 7.678 -61.512 1.00 89.56 81 LYS A CA 1
ATOM 656 C C . LYS A 1 81 ? 24.388 6.612 -60.706 1.00 89.56 81 LYS A C 1
ATOM 658 O O . LYS A 1 81 ? 23.932 6.866 -59.593 1.00 89.56 81 LYS A O 1
ATOM 663 N N . ARG A 1 82 ? 24.253 5.390 -61.235 1.00 89.00 82 ARG A N 1
ATOM 664 C CA . ARG A 1 82 ? 23.579 4.282 -60.536 1.00 89.00 82 ARG A CA 1
ATOM 665 C C . ARG A 1 82 ? 24.342 3.822 -59.293 1.00 89.00 82 ARG A C 1
ATOM 667 O O . ARG A 1 82 ? 23.710 3.560 -58.269 1.00 89.00 82 ARG A O 1
ATOM 674 N N . VAL A 1 83 ? 25.665 3.693 -59.383 1.00 86.81 83 VAL A N 1
ATOM 675 C CA . VAL A 1 83 ? 26.524 3.294 -58.257 1.00 86.81 83 VAL A CA 1
ATOM 676 C C . VAL A 1 83 ? 26.560 4.393 -57.195 1.00 86.81 83 VAL A C 1
ATOM 678 O O . VAL A 1 83 ? 26.331 4.092 -56.024 1.00 86.81 83 VAL A O 1
ATOM 681 N N . GLU A 1 84 ? 26.734 5.654 -57.591 1.00 88.00 84 GLU A N 1
ATOM 682 C CA . GLU A 1 84 ? 26.708 6.814 -56.689 1.00 88.00 84 GLU A CA 1
ATOM 683 C C . GLU A 1 84 ? 25.377 6.924 -55.940 1.00 88.00 84 GLU A C 1
ATOM 685 O O . GLU A 1 84 ? 25.361 6.997 -54.711 1.00 88.00 84 GLU A O 1
ATOM 690 N N . ASN A 1 85 ? 24.248 6.829 -56.652 1.00 89.31 85 ASN A N 1
ATOM 691 C CA . ASN A 1 85 ? 22.923 6.849 -56.031 1.00 89.31 85 ASN A CA 1
ATOM 692 C C . ASN A 1 85 ? 22.742 5.703 -55.026 1.00 89.31 85 ASN A C 1
ATOM 694 O O . ASN A 1 85 ? 22.167 5.900 -53.957 1.00 89.31 85 ASN A O 1
ATOM 698 N N . ARG A 1 86 ? 23.244 4.500 -55.332 1.00 87.25 86 ARG A N 1
ATOM 699 C CA . ARG A 1 86 ? 23.185 3.352 -54.413 1.00 87.25 86 ARG A CA 1
ATOM 700 C C . ARG A 1 86 ? 24.052 3.549 -53.172 1.00 87.25 86 ARG A C 1
ATOM 702 O O . ARG A 1 86 ? 23.627 3.152 -52.088 1.00 87.25 86 ARG A O 1
ATOM 709 N N . ILE A 1 87 ? 25.251 4.112 -53.320 1.00 86.00 87 ILE A N 1
ATOM 710 C CA . ILE A 1 87 ? 26.143 4.436 -52.197 1.00 86.00 87 ILE A CA 1
ATOM 711 C C . ILE A 1 87 ? 25.475 5.484 -51.307 1.00 86.00 87 ILE A C 1
ATOM 713 O O . ILE A 1 87 ? 25.245 5.214 -50.132 1.00 86.00 87 ILE A O 1
ATOM 717 N N . SER A 1 88 ? 25.040 6.603 -51.891 1.00 89.00 88 SER A N 1
ATOM 718 C CA . SER A 1 88 ? 24.377 7.690 -51.165 1.00 89.00 88 SER A CA 1
ATOM 719 C C . SER A 1 88 ? 23.116 7.219 -50.429 1.00 89.00 88 SER A C 1
ATOM 721 O O . SER A 1 88 ? 22.898 7.567 -49.270 1.00 89.00 88 SER A O 1
ATOM 723 N N . GLN A 1 89 ? 22.298 6.358 -51.048 1.00 89.12 89 GLN A N 1
ATOM 724 C CA . GLN A 1 89 ? 21.124 5.779 -50.384 1.00 89.12 89 GLN A CA 1
ATOM 725 C C . GLN A 1 89 ? 21.489 4.888 -49.191 1.00 89.12 89 GLN A C 1
ATOM 727 O O . GLN A 1 89 ? 20.793 4.930 -48.177 1.00 89.12 89 GLN A O 1
ATOM 732 N N . LYS A 1 90 ? 22.548 4.075 -49.296 1.00 87.31 90 LYS A N 1
ATOM 733 C CA . LYS A 1 90 ? 23.020 3.233 -48.185 1.00 87.31 90 LYS A CA 1
ATOM 734 C C . LYS A 1 90 ? 23.578 4.080 -47.044 1.00 87.31 90 LYS A C 1
ATOM 736 O O . LYS A 1 90 ? 23.210 3.843 -45.900 1.00 87.31 90 LYS A O 1
ATOM 741 N N . GLU A 1 91 ? 24.398 5.081 -47.354 1.00 87.00 91 GLU A N 1
ATOM 742 C CA . GLU A 1 91 ? 24.948 6.015 -46.364 1.00 87.00 91 GLU A CA 1
ATOM 743 C C . GLU A 1 91 ? 23.842 6.791 -45.648 1.00 87.00 91 GLU A C 1
ATOM 745 O O . GLU A 1 91 ? 23.853 6.895 -44.425 1.00 87.00 91 GLU A O 1
ATOM 750 N N . LYS A 1 92 ? 22.831 7.263 -46.389 1.00 90.25 92 LYS A N 1
ATOM 751 C CA . LYS A 1 92 ? 21.674 7.947 -45.805 1.00 90.25 92 LYS A CA 1
ATOM 752 C C . LYS A 1 92 ? 20.871 7.041 -44.871 1.00 90.25 92 LYS A C 1
ATOM 754 O O . LYS A 1 92 ? 20.476 7.489 -43.802 1.00 90.25 92 LYS A O 1
ATOM 759 N N . ARG A 1 93 ? 20.618 5.786 -45.263 1.00 90.19 93 ARG A N 1
ATOM 760 C CA . ARG A 1 93 ? 19.917 4.811 -44.406 1.00 90.19 93 ARG A CA 1
ATOM 761 C C . ARG A 1 93 ? 20.702 4.542 -43.128 1.00 90.19 93 ARG A C 1
ATOM 763 O O . ARG A 1 93 ? 20.152 4.725 -42.057 1.00 90.19 93 ARG A O 1
ATOM 770 N N . LYS A 1 94 ? 21.999 4.249 -43.256 1.00 88.44 94 LYS A N 1
ATOM 771 C CA . LYS A 1 94 ? 22.912 4.069 -42.122 1.00 88.44 94 LYS A CA 1
ATOM 772 C C . LYS A 1 94 ? 22.865 5.265 -41.166 1.00 88.44 94 LYS A C 1
ATOM 774 O O . LYS A 1 94 ? 22.750 5.082 -39.961 1.00 88.44 94 LYS A O 1
ATOM 779 N N . LEU A 1 95 ? 22.958 6.488 -41.694 1.00 89.50 95 LEU A N 1
ATOM 780 C CA . LEU A 1 95 ? 22.919 7.698 -40.875 1.00 89.50 95 LEU A CA 1
ATOM 781 C C . LEU A 1 95 ? 21.585 7.843 -40.133 1.00 89.50 95 LEU A C 1
ATOM 783 O O . LEU A 1 95 ? 21.591 8.186 -38.956 1.00 89.50 95 LEU A O 1
ATOM 787 N N . ASN A 1 96 ? 20.463 7.567 -40.798 1.00 91.69 96 ASN A N 1
ATOM 788 C CA . ASN A 1 96 ? 19.153 7.586 -40.152 1.00 91.69 96 ASN A CA 1
ATOM 789 C C . ASN A 1 96 ? 19.066 6.531 -39.042 1.00 91.69 96 ASN A C 1
ATOM 791 O O . ASN A 1 96 ? 18.730 6.886 -37.921 1.00 91.69 96 ASN A O 1
ATOM 795 N N . ASP A 1 97 ? 19.470 5.287 -39.314 1.00 92.06 97 ASP A N 1
ATOM 796 C CA . ASP A 1 97 ? 19.451 4.198 -38.329 1.00 92.06 97 ASP A CA 1
ATOM 797 C C . ASP A 1 97 ? 20.303 4.548 -37.088 1.00 92.06 97 ASP A C 1
ATOM 799 O O . ASP A 1 97 ? 19.898 4.299 -35.953 1.00 92.06 97 ASP A O 1
ATOM 803 N N . LEU A 1 98 ? 21.465 5.191 -37.287 1.00 91.94 98 LEU A N 1
ATOM 804 C CA . LEU A 1 98 ? 22.322 5.700 -36.207 1.00 91.94 98 LEU A CA 1
ATOM 805 C C . LEU A 1 98 ? 21.651 6.805 -35.384 1.00 91.94 98 LEU A C 1
ATOM 807 O O . LEU A 1 98 ? 21.764 6.817 -34.156 1.00 91.94 98 LEU A O 1
ATOM 811 N N . ILE A 1 99 ? 21.012 7.764 -36.055 1.00 93.31 99 ILE A N 1
ATOM 812 C CA . ILE A 1 99 ? 20.333 8.887 -35.402 1.00 93.31 99 ILE A CA 1
ATOM 813 C C . ILE A 1 99 ? 19.146 8.374 -34.589 1.00 93.31 99 ILE A C 1
ATOM 815 O O . ILE A 1 99 ? 19.028 8.735 -33.419 1.00 93.31 99 ILE A O 1
ATOM 819 N N . ASP A 1 100 ? 18.320 7.514 -35.182 1.00 95.31 100 ASP A N 1
ATOM 820 C CA . ASP A 1 100 ? 17.124 6.956 -34.556 1.00 95.31 100 ASP A CA 1
ATOM 821 C C . ASP A 1 100 ? 17.510 6.101 -33.341 1.00 95.31 100 ASP A C 1
ATOM 823 O O . ASP A 1 100 ? 17.032 6.351 -32.235 1.00 95.31 100 ASP A O 1
ATOM 827 N N . CYS A 1 101 ? 18.493 5.204 -33.488 1.00 95.75 101 CYS A N 1
ATOM 828 C CA . CYS A 1 101 ? 18.996 4.394 -32.378 1.00 95.75 101 CYS A CA 1
ATOM 829 C C . CYS A 1 101 ? 19.527 5.252 -31.218 1.00 95.75 101 CYS A C 1
ATOM 831 O O . CYS A 1 101 ? 19.211 4.998 -30.054 1.00 95.75 101 CYS A O 1
ATOM 833 N N . ARG A 1 102 ? 20.319 6.294 -31.505 1.00 94.19 102 ARG A N 1
ATOM 834 C CA . ARG A 1 102 ? 20.825 7.199 -30.458 1.00 94.19 102 ARG A CA 1
ATOM 835 C C . ARG A 1 102 ? 19.708 8.011 -29.810 1.00 94.19 102 ARG A C 1
ATOM 837 O O . ARG A 1 102 ? 19.764 8.259 -28.605 1.00 94.19 102 ARG A O 1
ATOM 844 N N . ALA A 1 103 ? 18.708 8.433 -30.580 1.00 96.00 103 ALA A N 1
ATOM 845 C CA . ALA A 1 103 ? 17.545 9.132 -30.050 1.00 96.00 103 ALA A CA 1
ATOM 846 C C . ALA A 1 103 ? 16.739 8.227 -29.108 1.00 96.00 103 ALA A C 1
ATOM 848 O O . ALA A 1 103 ? 16.365 8.670 -28.022 1.00 96.00 103 ALA A O 1
ATOM 849 N N . ASP A 1 104 ? 16.546 6.959 -29.464 1.00 96.31 104 ASP A N 1
ATOM 850 C CA . ASP A 1 104 ? 15.838 5.984 -28.634 1.00 96.31 104 ASP A CA 1
ATOM 851 C C . ASP A 1 104 ? 16.579 5.684 -27.328 1.00 96.31 104 ASP A C 1
ATOM 853 O O . ASP A 1 104 ? 15.970 5.752 -26.255 1.00 96.31 104 ASP A O 1
ATOM 857 N N . ILE A 1 105 ? 17.899 5.458 -27.381 1.00 97.12 105 ILE A N 1
ATOM 858 C CA . ILE A 1 105 ? 18.730 5.274 -26.177 1.00 97.12 105 ILE A CA 1
ATOM 859 C C . ILE A 1 105 ? 18.670 6.516 -25.284 1.00 97.12 105 ILE A C 1
ATOM 861 O O . ILE A 1 105 ? 18.581 6.406 -24.058 1.00 97.12 105 ILE A O 1
ATOM 865 N N . LYS A 1 106 ? 18.707 7.717 -25.870 1.00 96.38 106 LYS A N 1
ATOM 866 C CA . LYS A 1 106 ? 18.593 8.966 -25.112 1.00 96.38 106 LYS A CA 1
ATOM 867 C C . LYS A 1 106 ? 17.224 9.085 -24.438 1.00 96.38 106 LYS A C 1
ATOM 869 O O . LYS A 1 106 ? 17.168 9.329 -23.237 1.00 96.38 106 LYS A O 1
ATOM 874 N N . ASN A 1 107 ? 16.139 8.872 -25.179 1.00 97.00 107 ASN A N 1
ATOM 875 C CA . ASN A 1 107 ? 14.774 8.937 -24.653 1.00 97.00 107 ASN A CA 1
ATOM 876 C C . ASN A 1 107 ? 14.567 7.943 -23.499 1.00 97.00 107 ASN A C 1
ATOM 878 O O . ASN A 1 107 ? 13.943 8.274 -22.489 1.00 97.00 107 ASN A O 1
ATOM 882 N N . LEU A 1 108 ? 15.117 6.735 -23.633 1.00 97.38 108 LEU A N 1
ATOM 883 C CA . LEU A 1 108 ? 15.093 5.708 -22.597 1.00 97.38 108 LEU A CA 1
ATOM 884 C C . LEU A 1 108 ? 15.904 6.133 -21.366 1.00 97.38 108 LEU A C 1
ATOM 886 O O . LEU A 1 108 ? 15.405 6.061 -20.246 1.00 97.38 108 LEU A O 1
ATOM 890 N N . ASN A 1 109 ? 17.111 6.667 -21.558 1.00 97.50 109 ASN A N 1
ATOM 891 C CA . ASN A 1 109 ? 17.925 7.211 -20.472 1.00 97.50 109 ASN A CA 1
ATOM 892 C C . ASN A 1 109 ? 17.247 8.372 -19.735 1.00 97.50 109 ASN A C 1
ATOM 894 O O . ASN A 1 109 ? 17.325 8.439 -18.506 1.00 97.50 109 ASN A O 1
ATOM 898 N N . ASP A 1 110 ? 16.589 9.283 -20.448 1.00 97.75 110 ASP A N 1
ATOM 899 C CA . ASP A 1 110 ? 15.849 10.400 -19.854 1.00 97.75 110 ASP A CA 1
ATOM 900 C C . ASP A 1 110 ? 14.678 9.877 -19.009 1.00 97.75 110 ASP A C 1
ATOM 902 O O . ASP A 1 110 ? 14.475 10.315 -17.871 1.00 97.75 110 ASP A O 1
ATOM 906 N N . TRP A 1 111 ? 13.966 8.864 -19.511 1.00 98.38 111 TRP A N 1
ATOM 907 C CA . TRP A 1 111 ? 12.913 8.186 -18.761 1.00 98.38 111 TRP A CA 1
ATOM 908 C C . TRP A 1 111 ? 13.457 7.480 -17.505 1.00 98.38 111 TRP A C 1
ATOM 910 O O . TRP A 1 111 ? 12.939 7.715 -16.411 1.00 98.38 111 TRP A O 1
ATOM 920 N N . ILE A 1 112 ? 14.549 6.711 -17.612 1.00 98.38 112 ILE A N 1
ATOM 921 C CA . ILE A 1 112 ? 15.197 6.034 -16.469 1.00 98.38 112 ILE A CA 1
ATOM 922 C C . ILE A 1 112 ? 15.671 7.063 -15.436 1.00 98.38 112 ILE A C 1
ATOM 924 O O . ILE A 1 112 ? 15.545 6.850 -14.229 1.00 98.38 112 ILE A O 1
ATOM 928 N N . THR A 1 113 ? 16.198 8.202 -15.888 1.00 98.19 113 THR A N 1
ATOM 929 C CA . THR A 1 113 ? 16.618 9.307 -15.013 1.00 98.19 113 THR A CA 1
ATOM 930 C C . THR A 1 113 ? 15.428 9.866 -14.243 1.00 98.19 113 THR A C 1
ATOM 932 O O . THR A 1 113 ? 15.493 10.023 -13.026 1.00 98.19 113 THR A O 1
ATOM 935 N N . ASN A 1 114 ? 14.321 10.133 -14.935 1.00 98.38 114 ASN A N 1
ATOM 936 C CA . ASN A 1 114 ? 13.093 10.608 -14.313 1.00 98.38 114 ASN A CA 1
ATOM 937 C C . ASN A 1 114 ? 12.553 9.603 -13.282 1.00 98.38 114 ASN A C 1
ATOM 939 O O . ASN A 1 114 ? 12.164 10.006 -12.187 1.00 98.38 114 ASN A O 1
ATOM 943 N N . LYS A 1 115 ? 12.583 8.300 -13.585 1.00 98.31 115 LYS A N 1
ATOM 944 C CA . LYS A 1 115 ? 12.155 7.252 -12.649 1.00 98.31 115 LYS A CA 1
ATOM 945 C C . LYS A 1 115 ? 13.064 7.106 -11.442 1.00 98.31 115 LYS A C 1
ATOM 947 O O . LYS A 1 115 ? 12.552 7.052 -10.329 1.00 98.31 115 LYS A O 1
ATOM 952 N N . ASN A 1 116 ? 14.380 7.153 -11.624 1.00 97.88 116 ASN A N 1
ATOM 953 C CA . ASN A 1 116 ? 15.315 7.211 -10.502 1.00 97.88 116 ASN A CA 1
ATOM 954 C C . ASN A 1 116 ? 15.055 8.438 -9.617 1.00 97.88 116 ASN A C 1
ATOM 956 O O . ASN A 1 116 ? 14.933 8.296 -8.408 1.00 97.88 116 ASN A O 1
ATOM 960 N N . ASN A 1 117 ? 14.856 9.620 -10.209 1.00 98.00 117 ASN A N 1
ATOM 961 C CA . ASN A 1 117 ? 14.546 10.833 -9.450 1.00 98.00 117 ASN A CA 1
ATOM 962 C C . ASN A 1 117 ? 13.212 10.740 -8.690 1.00 98.00 117 ASN A C 1
ATOM 964 O O . ASN A 1 117 ? 13.089 11.302 -7.605 1.00 98.00 117 ASN A O 1
ATOM 968 N N . GLN A 1 118 ? 12.197 10.079 -9.257 1.00 97.69 118 GLN A N 1
ATOM 969 C CA . GLN A 1 118 ? 10.934 9.808 -8.561 1.00 97.69 118 GLN A CA 1
ATOM 970 C C . GLN A 1 118 ? 11.146 8.835 -7.400 1.00 97.69 118 GLN A C 1
ATOM 972 O O . GLN A 1 118 ? 10.656 9.095 -6.304 1.00 97.69 118 GLN A O 1
ATOM 977 N N . PHE A 1 119 ? 11.912 7.765 -7.621 1.00 97.69 119 PHE A N 1
ATOM 978 C CA . PHE A 1 119 ? 12.246 6.783 -6.595 1.00 97.69 119 PHE A CA 1
ATOM 979 C C . PHE A 1 119 ? 13.020 7.412 -5.430 1.00 97.69 119 PHE A C 1
ATOM 981 O O . PHE A 1 119 ? 12.665 7.210 -4.273 1.00 97.69 119 PHE A O 1
ATOM 988 N N . ASP A 1 120 ? 14.024 8.237 -5.725 1.00 96.38 120 ASP A N 1
ATOM 989 C CA . ASP A 1 120 ? 14.861 8.897 -4.718 1.00 96.38 120 ASP A CA 1
ATOM 990 C C . ASP A 1 120 ? 14.076 9.946 -3.892 1.00 96.38 120 ASP A C 1
ATOM 992 O O . ASP A 1 120 ? 14.527 10.366 -2.827 1.00 96.38 120 ASP A O 1
ATOM 996 N N . ARG A 1 121 ? 12.883 10.364 -4.351 1.00 96.81 121 ARG A N 1
ATOM 997 C CA . ARG A 1 121 ? 11.948 11.229 -3.603 1.00 96.81 121 ARG A CA 1
ATOM 998 C C . ARG A 1 121 ? 10.960 10.456 -2.732 1.00 96.81 121 ARG A C 1
ATOM 1000 O O . ARG A 1 121 ? 10.231 11.089 -1.966 1.00 96.81 121 ARG A O 1
ATOM 1007 N N . LEU A 1 122 ? 10.886 9.131 -2.862 1.00 95.50 122 LEU A N 1
ATOM 1008 C CA . LEU A 1 122 ? 10.018 8.322 -2.014 1.00 95.50 122 LEU A CA 1
ATOM 1009 C C . LEU A 1 122 ? 10.476 8.433 -0.560 1.00 95.50 122 LEU A C 1
ATOM 1011 O O . LEU A 1 122 ? 11.670 8.419 -0.257 1.00 95.50 122 LEU A O 1
ATOM 1015 N N . SER A 1 123 ? 9.515 8.511 0.356 1.00 95.62 123 SER A N 1
ATOM 1016 C CA . SER A 1 123 ? 9.812 8.490 1.786 1.00 95.62 123 SER A CA 1
ATOM 1017 C C . SER A 1 123 ? 10.482 7.166 2.189 1.00 95.62 123 SER A C 1
ATOM 1019 O O . SER A 1 123 ? 10.333 6.156 1.492 1.00 95.62 123 SER A O 1
ATOM 1021 N N . PRO A 1 124 ? 11.229 7.120 3.305 1.00 96.19 124 PRO A N 1
ATOM 1022 C CA . PRO A 1 124 ? 11.714 5.860 3.865 1.00 96.19 124 PRO A CA 1
ATOM 1023 C C . PRO A 1 124 ? 10.569 4.861 4.076 1.00 96.19 124 PRO A C 1
ATOM 1025 O O . PRO A 1 124 ? 9.422 5.272 4.258 1.00 96.19 124 PRO A O 1
ATOM 1028 N N . VAL A 1 125 ? 10.869 3.560 4.031 1.00 97.00 125 VAL A N 1
ATOM 1029 C CA . VAL A 1 125 ? 9.874 2.516 4.328 1.00 97.00 125 VAL A CA 1
ATOM 1030 C C . VAL A 1 125 ? 9.321 2.756 5.734 1.00 97.00 125 VAL A C 1
ATOM 1032 O O . VAL A 1 125 ? 10.095 2.919 6.677 1.00 97.00 125 VAL A O 1
ATOM 1035 N N . ALA A 1 126 ? 7.999 2.875 5.835 1.00 96.62 126 ALA A N 1
ATOM 1036 C CA . ALA A 1 126 ? 7.318 3.262 7.061 1.00 96.62 126 ALA A CA 1
ATOM 1037 C C . ALA A 1 126 ? 7.293 2.123 8.084 1.00 96.62 126 ALA A C 1
ATOM 1039 O O . ALA A 1 126 ? 7.163 0.960 7.718 1.00 96.62 126 ALA A O 1
ATOM 1040 N N . ASP A 1 127 ? 7.355 2.487 9.364 1.00 95.38 127 ASP A N 1
ATOM 1041 C CA . ASP A 1 127 ? 7.310 1.562 10.498 1.00 95.38 127 ASP A CA 1
ATOM 1042 C C . ASP A 1 127 ? 5.890 1.320 11.039 1.00 95.38 127 ASP A C 1
ATOM 1044 O O . ASP A 1 127 ? 5.717 0.508 11.944 1.00 95.38 127 ASP A O 1
ATOM 1048 N N . ASP A 1 128 ? 4.885 2.004 10.484 1.00 96.44 128 ASP A N 1
ATOM 1049 C CA . ASP A 1 128 ? 3.474 1.890 10.854 1.00 96.44 128 ASP A CA 1
ATOM 1050 C C . ASP A 1 128 ? 2.612 1.290 9.731 1.00 96.44 128 ASP A C 1
ATOM 1052 O O . ASP A 1 128 ? 2.842 1.521 8.539 1.00 96.44 128 ASP A O 1
ATOM 1056 N N . LEU A 1 129 ? 1.601 0.502 10.118 1.00 96.62 129 LEU A N 1
ATOM 1057 C CA . LEU A 1 129 ? 0.793 -0.289 9.182 1.00 96.62 129 LEU A CA 1
ATOM 1058 C C . LEU A 1 129 ? 0.047 0.562 8.135 1.00 96.62 129 LEU A C 1
ATOM 1060 O O . LEU A 1 129 ? 0.137 0.223 6.950 1.00 96.62 129 LEU A O 1
ATOM 1064 N N . PRO A 1 130 ? -0.671 1.646 8.500 1.00 96.12 130 PRO A N 1
ATOM 1065 C CA . PRO A 1 130 ? -1.441 2.424 7.530 1.00 96.12 130 PRO A CA 1
ATOM 1066 C C . PRO A 1 130 ? -0.551 3.059 6.459 1.00 96.12 130 PRO A C 1
ATOM 1068 O O . PRO A 1 130 ? -0.857 2.983 5.264 1.00 96.12 130 PRO A O 1
ATOM 1071 N N . THR A 1 131 ? 0.582 3.643 6.860 1.00 97.06 131 THR A N 1
ATOM 1072 C CA . THR A 1 131 ? 1.512 4.267 5.914 1.00 97.06 131 THR A CA 1
ATOM 1073 C C . THR A 1 131 ? 2.205 3.215 5.053 1.00 97.06 131 THR A C 1
ATOM 1075 O O . THR A 1 131 ? 2.342 3.415 3.845 1.00 97.06 131 THR A O 1
ATOM 1078 N N . LEU A 1 132 ? 2.584 2.067 5.626 1.00 97.75 132 LEU A N 1
ATOM 1079 C CA . LEU A 1 132 ? 3.229 0.984 4.881 1.00 97.75 132 LEU A CA 1
ATOM 1080 C C . LEU A 1 132 ? 2.301 0.371 3.819 1.00 97.75 132 LEU A C 1
ATOM 1082 O O . LEU A 1 132 ? 2.746 0.076 2.709 1.00 97.75 132 LEU A O 1
ATOM 1086 N N . LEU A 1 133 ? 1.003 0.224 4.112 1.00 97.25 133 LEU A N 1
ATOM 1087 C CA . LEU A 1 133 ? 0.003 -0.229 3.135 1.00 97.25 133 LEU A CA 1
ATOM 1088 C C . LEU A 1 133 ? -0.121 0.741 1.957 1.00 97.25 133 LEU A C 1
ATOM 1090 O O . LEU A 1 133 ? -0.132 0.309 0.804 1.00 97.25 133 LEU A O 1
ATOM 1094 N N . LYS A 1 134 ? -0.141 2.048 2.236 1.00 96.81 134 LYS A N 1
ATOM 1095 C CA . LYS A 1 134 ? -0.139 3.078 1.192 1.00 96.81 134 LYS A CA 1
ATOM 1096 C C . LYS A 1 134 ? 1.134 3.013 0.343 1.00 96.81 134 LYS A C 1
ATOM 1098 O O . LYS A 1 134 ? 1.048 2.989 -0.881 1.00 96.81 134 LYS A O 1
ATOM 1103 N N . GLN A 1 135 ? 2.303 2.913 0.977 1.00 97.88 135 GLN A N 1
ATOM 1104 C CA . GLN A 1 135 ? 3.584 2.784 0.274 1.00 97.88 135 GLN A CA 1
ATOM 1105 C C . GLN A 1 135 ? 3.660 1.518 -0.589 1.00 97.88 135 GLN A C 1
ATOM 1107 O O . GLN A 1 135 ? 4.235 1.558 -1.675 1.00 97.88 135 GLN A O 1
ATOM 1112 N N . ARG A 1 136 ? 3.084 0.397 -0.132 1.00 97.81 136 ARG A N 1
ATOM 1113 C CA . ARG A 1 136 ? 2.972 -0.840 -0.919 1.00 97.81 136 ARG A CA 1
ATOM 1114 C C . ARG A 1 136 ? 2.181 -0.603 -2.203 1.00 97.81 136 ARG A C 1
ATOM 1116 O O . ARG A 1 136 ? 2.607 -1.057 -3.262 1.00 97.81 136 ARG A O 1
ATOM 1123 N N . ASP A 1 137 ? 1.041 0.074 -2.110 1.00 97.00 137 ASP A N 1
ATOM 1124 C CA . ASP A 1 137 ? 0.172 0.318 -3.264 1.00 97.00 137 ASP A CA 1
ATOM 1125 C C . ASP A 1 137 ? 0.812 1.299 -4.253 1.00 97.00 137 ASP A C 1
ATOM 1127 O O . ASP A 1 137 ? 0.857 1.021 -5.449 1.00 97.00 137 ASP A O 1
ATOM 1131 N N . GLU A 1 138 ? 1.433 2.370 -3.754 1.00 96.69 138 GLU A N 1
ATOM 1132 C CA . GLU A 1 138 ? 2.226 3.293 -4.576 1.00 96.69 138 GLU A CA 1
ATOM 1133 C C . GLU A 1 138 ? 3.390 2.574 -5.284 1.00 96.69 138 GLU A C 1
ATOM 1135 O O . GLU A 1 138 ? 3.622 2.777 -6.477 1.00 96.69 138 GLU A O 1
ATOM 1140 N N . LEU A 1 139 ? 4.110 1.690 -4.579 1.00 97.38 139 LEU A N 1
ATOM 1141 C CA . LEU A 1 139 ? 5.221 0.928 -5.155 1.00 97.38 139 LEU A CA 1
ATOM 1142 C C . LEU A 1 139 ? 4.751 -0.127 -6.160 1.00 97.38 139 LEU A C 1
ATOM 1144 O O . LEU A 1 139 ? 5.483 -0.436 -7.102 1.00 97.38 139 LEU A O 1
ATOM 1148 N N . LYS A 1 140 ? 3.543 -0.671 -5.990 1.00 97.56 140 LYS A N 1
ATOM 1149 C CA . LYS A 1 140 ? 2.928 -1.589 -6.953 1.00 97.56 140 LYS A CA 1
ATOM 1150 C C . LYS A 1 140 ? 2.676 -0.884 -8.282 1.00 97.56 140 LYS A C 1
ATOM 1152 O O . LYS A 1 140 ? 3.054 -1.418 -9.323 1.00 97.56 140 LYS A O 1
ATOM 1157 N N . ASP A 1 141 ? 2.095 0.311 -8.247 1.00 97.00 141 ASP A N 1
ATOM 1158 C CA . ASP A 1 141 ? 1.853 1.104 -9.454 1.00 97.00 141 ASP A CA 1
ATOM 1159 C C . ASP A 1 141 ? 3.170 1.570 -10.091 1.00 97.00 141 ASP A C 1
ATOM 1161 O O . ASP A 1 141 ? 3.336 1.486 -11.308 1.00 97.00 141 ASP A O 1
ATOM 1165 N N . PHE A 1 142 ? 4.151 1.969 -9.274 1.00 97.50 142 PHE A N 1
ATOM 1166 C CA . PHE A 1 142 ? 5.489 2.327 -9.750 1.00 97.50 142 PHE A CA 1
ATOM 1167 C C . PHE A 1 142 ? 6.202 1.151 -10.438 1.00 97.50 142 PHE A C 1
ATOM 1169 O O . PHE A 1 142 ? 6.738 1.306 -11.534 1.00 97.50 142 PHE A O 1
ATOM 1176 N N . SER A 1 143 ? 6.173 -0.036 -9.823 1.00 97.44 143 SER A N 1
ATOM 1177 C CA . SER A 1 143 ? 6.743 -1.267 -10.390 1.00 97.44 143 SER A CA 1
ATOM 1178 C C . SER A 1 143 ? 6.052 -1.666 -11.689 1.00 97.44 143 SER A C 1
ATOM 1180 O O . SER A 1 143 ? 6.709 -2.129 -12.618 1.00 97.44 143 SER A O 1
ATOM 1182 N N . LYS A 1 144 ? 4.731 -1.468 -11.773 1.00 97.56 144 LYS A N 1
ATOM 1183 C CA . LYS A 1 144 ? 3.969 -1.744 -12.990 1.00 97.56 144 LYS A CA 1
ATOM 1184 C C . LYS A 1 144 ? 4.408 -0.845 -14.145 1.00 97.56 144 LYS A C 1
ATOM 1186 O O . LYS A 1 144 ? 4.639 -1.354 -15.229 1.00 97.56 144 LYS A O 1
ATOM 1191 N N . ASP A 1 145 ? 4.572 0.456 -13.913 1.00 97.25 145 ASP A N 1
ATOM 1192 C CA . ASP A 1 145 ? 5.029 1.384 -14.958 1.00 97.25 145 ASP A CA 1
ATOM 1193 C C . ASP A 1 145 ? 6.432 1.018 -15.479 1.00 97.25 145 ASP A C 1
ATOM 1195 O O . ASP A 1 145 ? 6.706 1.120 -16.673 1.00 97.25 145 ASP A O 1
ATOM 1199 N N . ILE A 1 146 ? 7.314 0.518 -14.604 1.00 97.88 146 ILE A N 1
ATOM 1200 C CA . ILE A 1 146 ? 8.616 -0.020 -15.028 1.00 97.88 146 ILE A CA 1
ATOM 1201 C C . ILE A 1 146 ? 8.445 -1.274 -15.882 1.00 97.88 146 ILE A C 1
ATOM 1203 O O . ILE A 1 146 ? 9.011 -1.343 -16.971 1.00 97.88 146 ILE A O 1
ATOM 1207 N N . ALA A 1 147 ? 7.635 -2.231 -15.431 1.00 97.69 147 ALA A N 1
ATOM 1208 C CA . ALA A 1 147 ? 7.368 -3.453 -16.184 1.00 97.69 147 ALA A CA 1
ATOM 1209 C C . ALA A 1 147 ? 6.735 -3.167 -17.560 1.00 97.69 147 ALA A C 1
ATOM 1211 O O . ALA A 1 147 ? 7.096 -3.802 -18.546 1.00 97.69 147 ALA A O 1
ATOM 1212 N N . ASP A 1 148 ? 5.849 -2.174 -17.654 1.00 97.88 148 ASP A N 1
ATOM 1213 C CA . ASP A 1 148 ? 5.214 -1.762 -18.911 1.00 97.88 148 ASP A CA 1
ATOM 1214 C C . ASP A 1 148 ? 6.230 -1.135 -19.900 1.00 97.88 148 ASP A C 1
ATOM 1216 O O . ASP A 1 148 ? 6.004 -1.153 -21.113 1.00 97.88 148 ASP A O 1
ATOM 1220 N N . HIS A 1 149 ? 7.368 -0.618 -19.414 1.00 97.44 149 HIS A N 1
ATOM 1221 C CA . HIS A 1 149 ? 8.457 -0.075 -20.242 1.00 97.44 149 HIS A CA 1
ATOM 1222 C C . HIS A 1 149 ? 9.516 -1.112 -20.651 1.00 97.44 149 HIS A C 1
ATOM 1224 O O . HIS A 1 149 ? 10.302 -0.839 -21.563 1.00 97.44 149 HIS A O 1
ATOM 1230 N N . ASP A 1 150 ? 9.520 -2.299 -20.042 1.00 97.81 150 ASP A N 1
ATOM 1231 C CA . ASP A 1 150 ? 10.485 -3.372 -20.312 1.00 97.81 150 ASP A CA 1
ATOM 1232 C C . ASP A 1 150 ? 10.556 -3.805 -21.795 1.00 97.81 150 ASP A C 1
ATOM 1234 O O . ASP A 1 150 ? 11.666 -3.926 -22.328 1.00 97.81 150 ASP A O 1
ATOM 1238 N N . PRO A 1 151 ? 9.436 -3.931 -22.544 1.00 98.06 151 PRO A N 1
ATOM 1239 C CA . PRO A 1 151 ? 9.500 -4.269 -23.967 1.00 98.06 151 PRO A CA 1
ATOM 1240 C C . PRO A 1 151 ? 10.230 -3.207 -24.795 1.00 98.06 151 PRO A C 1
ATOM 1242 O O . PRO A 1 151 ? 11.019 -3.540 -25.678 1.00 98.06 151 PRO A O 1
ATOM 1245 N N . LYS A 1 152 ? 10.004 -1.922 -24.485 1.00 96.69 152 LYS A N 1
ATOM 1246 C CA . LYS A 1 152 ? 10.648 -0.800 -25.181 1.00 96.69 152 LYS A CA 1
ATOM 1247 C C . LYS A 1 152 ? 12.137 -0.723 -24.852 1.00 96.69 152 LYS A C 1
ATOM 1249 O O . LYS A 1 152 ? 12.941 -0.447 -25.741 1.00 96.69 152 LYS A O 1
ATOM 1254 N N . PHE A 1 153 ? 12.501 -0.965 -23.592 1.00 98.25 153 PHE A N 1
ATOM 1255 C CA . PHE A 1 153 ? 13.896 -1.112 -23.184 1.00 98.25 153 PHE A CA 1
ATOM 1256 C C . PHE A 1 153 ? 14.566 -2.230 -23.994 1.00 98.25 153 PHE A C 1
ATOM 1258 O O . PHE A 1 153 ? 15.555 -1.987 -24.683 1.00 98.25 153 PHE A O 1
ATOM 1265 N N . THR A 1 154 ? 13.959 -3.418 -24.001 1.00 97.81 154 THR A N 1
ATOM 1266 C CA . THR A 1 154 ? 14.482 -4.597 -24.698 1.00 97.81 154 THR A CA 1
ATOM 1267 C C . THR A 1 154 ? 14.664 -4.350 -26.198 1.00 97.81 154 THR A C 1
ATOM 1269 O O . THR A 1 154 ? 15.724 -4.652 -26.744 1.00 97.81 154 THR A O 1
ATOM 1272 N N . GLU A 1 155 ? 13.668 -3.771 -26.874 1.00 97.25 155 GLU A N 1
ATOM 1273 C CA . GLU A 1 155 ? 13.737 -3.456 -28.309 1.00 97.25 155 GLU A CA 1
ATOM 1274 C C . GLU A 1 155 ? 14.853 -2.450 -28.632 1.00 97.25 155 GLU A C 1
ATOM 1276 O O . GLU A 1 155 ? 15.622 -2.654 -29.578 1.00 97.25 155 GLU A O 1
ATOM 1281 N N . CYS A 1 156 ? 14.974 -1.390 -27.828 1.00 97.06 156 CYS A N 1
ATOM 1282 C CA . CYS A 1 156 ? 15.994 -0.356 -27.987 1.00 97.06 156 CYS A CA 1
ATOM 1283 C C . CYS A 1 156 ? 17.409 -0.938 -27.845 1.00 97.06 156 CYS A C 1
ATOM 1285 O O . CYS A 1 156 ? 18.251 -0.758 -28.728 1.00 97.06 156 CYS A O 1
ATOM 1287 N N . ILE A 1 157 ? 17.654 -1.707 -26.781 1.00 97.62 157 ILE A N 1
ATOM 1288 C CA . ILE A 1 157 ? 18.958 -2.319 -26.501 1.00 97.62 157 ILE A CA 1
ATOM 1289 C C . ILE A 1 157 ? 19.321 -3.381 -27.547 1.00 97.62 157 ILE A C 1
ATOM 1291 O O . ILE A 1 157 ? 20.442 -3.392 -28.063 1.00 97.62 157 ILE A O 1
ATOM 1295 N N . GLN A 1 158 ? 18.373 -4.234 -27.949 1.00 96.81 158 GLN A N 1
ATOM 1296 C CA . GLN A 1 158 ? 18.605 -5.209 -29.021 1.00 96.81 158 GLN A CA 1
ATOM 1297 C C . GLN A 1 158 ? 18.950 -4.527 -30.349 1.00 96.81 158 GLN A C 1
ATOM 1299 O O . GLN A 1 158 ? 19.863 -4.971 -31.053 1.00 96.81 158 GLN A O 1
ATOM 1304 N N . SER A 1 159 ? 18.249 -3.442 -30.684 1.00 95.62 159 SER A N 1
ATOM 1305 C CA . SER A 1 159 ? 18.522 -2.649 -31.885 1.00 95.62 159 SER A CA 1
ATOM 1306 C C . SER A 1 159 ? 19.907 -2.008 -31.824 1.00 95.62 159 SER A C 1
ATOM 1308 O O . SER A 1 159 ? 20.659 -2.098 -32.797 1.00 95.62 159 SER A O 1
ATOM 1310 N N . ALA A 1 160 ? 20.294 -1.465 -30.668 1.00 96.69 160 ALA A N 1
ATOM 1311 C CA . ALA A 1 160 ? 21.612 -0.884 -30.440 1.00 96.69 160 ALA A CA 1
ATOM 1312 C C . ALA A 1 160 ? 22.744 -1.911 -30.598 1.00 96.69 160 ALA A C 1
ATOM 1314 O O . ALA A 1 160 ? 23.693 -1.665 -31.340 1.00 96.69 160 ALA A O 1
ATOM 1315 N N . HIS A 1 161 ? 22.626 -3.096 -29.989 1.00 96.19 161 HIS A N 1
ATOM 1316 C CA . HIS A 1 161 ? 23.626 -4.161 -30.136 1.00 96.19 161 HIS A CA 1
ATOM 1317 C C . HIS A 1 161 ? 23.693 -4.750 -31.542 1.00 96.19 161 HIS A C 1
ATOM 1319 O O . HIS A 1 161 ? 24.745 -5.224 -31.978 1.00 96.19 161 HIS A O 1
ATOM 1325 N N . LYS A 1 162 ? 22.565 -4.789 -32.256 1.00 94.75 162 LYS A N 1
ATOM 1326 C CA . LYS A 1 162 ? 22.552 -5.212 -33.656 1.00 94.75 162 LYS A CA 1
ATOM 1327 C C . LYS A 1 162 ? 23.296 -4.197 -34.519 1.00 94.75 162 LYS A C 1
ATOM 1329 O O . LYS A 1 162 ? 24.108 -4.601 -35.346 1.00 94.75 162 LYS A O 1
ATOM 1334 N N . LEU A 1 163 ? 23.029 -2.909 -34.308 1.00 94.19 163 LEU A N 1
ATOM 1335 C CA . LEU A 1 163 ? 23.643 -1.821 -35.058 1.00 94.19 163 LEU A CA 1
ATOM 1336 C C . LEU A 1 163 ? 25.140 -1.692 -34.743 1.00 94.19 163 LEU A C 1
ATOM 1338 O O . LEU A 1 163 ? 25.927 -1.539 -35.670 1.00 94.19 163 LEU A O 1
ATOM 1342 N N . SER A 1 164 ? 25.562 -1.860 -33.483 1.00 94.56 164 SER A N 1
ATOM 1343 C CA . SER A 1 164 ? 26.987 -1.840 -33.106 1.00 94.56 164 SER A CA 1
ATOM 1344 C C . SER A 1 164 ? 27.801 -2.953 -33.778 1.00 94.56 164 SER A C 1
ATOM 1346 O O . SER A 1 164 ? 28.985 -2.787 -34.041 1.00 94.56 164 SER A O 1
ATOM 1348 N N . LYS A 1 165 ? 27.169 -4.076 -34.132 1.00 92.88 165 LYS A N 1
ATOM 1349 C CA . LYS A 1 165 ? 27.814 -5.192 -34.844 1.00 92.88 165 LYS A CA 1
ATOM 1350 C C . LYS A 1 165 ? 27.757 -5.068 -36.369 1.00 92.88 165 LYS A C 1
ATOM 1352 O O . LYS A 1 165 ? 28.233 -5.975 -37.055 1.00 92.88 165 LYS A O 1
ATOM 1357 N N . ASP A 1 166 ? 27.167 -4.004 -36.914 1.00 89.38 166 ASP A N 1
ATOM 1358 C CA . ASP A 1 166 ? 27.073 -3.821 -38.361 1.00 89.38 166 ASP A CA 1
ATOM 1359 C C . ASP A 1 166 ? 28.455 -3.452 -38.945 1.00 89.38 166 ASP A C 1
ATOM 1361 O O . ASP A 1 166 ? 29.014 -2.406 -38.603 1.00 89.38 166 ASP A O 1
ATOM 1365 N N . PRO A 1 167 ? 29.019 -4.270 -39.859 1.00 86.06 167 PRO A N 1
ATOM 1366 C CA . PRO A 1 167 ? 30.321 -4.007 -40.474 1.00 86.06 167 PRO A CA 1
ATOM 1367 C C . PRO A 1 167 ? 30.355 -2.743 -41.348 1.00 86.06 167 PRO A C 1
ATOM 1369 O O . PRO A 1 167 ? 31.432 -2.335 -41.778 1.00 86.06 167 PRO A O 1
ATOM 1372 N N . ALA A 1 168 ? 29.205 -2.139 -41.660 1.00 83.75 168 ALA A N 1
ATOM 1373 C CA . ALA A 1 168 ? 29.126 -0.862 -42.360 1.00 83.75 168 ALA A CA 1
ATOM 1374 C C . ALA A 1 168 ? 29.390 0.351 -41.446 1.00 83.75 168 ALA A C 1
ATOM 1376 O O . ALA A 1 168 ? 29.593 1.461 -41.956 1.00 83.75 168 ALA A O 1
ATOM 1377 N N . LEU A 1 169 ? 29.370 0.181 -40.118 1.00 86.00 169 LEU A N 1
ATOM 1378 C CA . LEU A 1 169 ? 29.752 1.231 -39.175 1.00 86.00 169 LEU A CA 1
ATOM 1379 C C . LEU A 1 169 ? 31.271 1.390 -39.095 1.00 86.00 169 LEU A C 1
ATOM 1381 O O . LEU A 1 169 ? 32.032 0.434 -39.245 1.00 86.00 169 LEU A O 1
ATOM 1385 N N . SER A 1 170 ? 31.723 2.614 -38.819 1.00 88.81 170 SER A N 1
ATOM 1386 C CA . SER A 1 170 ? 33.100 2.815 -38.380 1.00 88.81 170 SER A CA 1
ATOM 1387 C C . SER A 1 170 ? 33.288 2.226 -36.980 1.00 88.81 170 SER A C 1
ATOM 1389 O O . SER A 1 170 ? 32.336 2.090 -36.206 1.00 88.81 170 SER A O 1
ATOM 1391 N N . LYS A 1 171 ? 34.537 1.908 -36.629 1.00 90.94 171 LYS A N 1
ATOM 1392 C CA . LYS A 1 171 ? 34.868 1.421 -35.286 1.00 90.94 171 LYS A CA 1
ATOM 1393 C C . LYS A 1 171 ? 34.402 2.396 -34.198 1.00 90.94 171 LYS A C 1
ATOM 1395 O O . LYS A 1 171 ? 33.798 1.968 -33.224 1.00 90.94 171 LYS A O 1
ATOM 1400 N N . ASP A 1 172 ? 34.610 3.694 -34.405 1.00 91.69 172 ASP A N 1
ATOM 1401 C CA . ASP A 1 172 ? 34.208 4.723 -33.445 1.00 91.69 172 ASP A CA 1
ATOM 1402 C C . ASP A 1 172 ? 32.678 4.818 -33.308 1.00 91.69 172 ASP A C 1
ATOM 1404 O O . ASP A 1 172 ? 32.164 4.966 -32.202 1.00 91.69 172 ASP A O 1
ATOM 1408 N N . GLU A 1 173 ? 31.928 4.705 -34.413 1.00 91.00 173 GLU A N 1
ATOM 1409 C CA . GLU A 1 173 ? 30.456 4.696 -34.389 1.00 91.00 173 GLU A CA 1
ATOM 1410 C C . GLU A 1 173 ? 29.916 3.494 -33.604 1.00 91.00 173 GLU A C 1
ATOM 1412 O O . GLU A 1 173 ? 29.052 3.666 -32.740 1.00 91.00 173 GLU A O 1
ATOM 1417 N N . SER A 1 174 ? 30.466 2.308 -33.879 1.00 93.69 174 SER A N 1
ATOM 1418 C CA . SER A 1 174 ? 30.168 1.062 -33.170 1.00 93.69 174 SER A CA 1
ATOM 1419 C C . SER A 1 174 ? 30.467 1.181 -31.674 1.00 93.69 174 SER A C 1
ATOM 1421 O O . SER A 1 174 ? 29.597 0.905 -30.846 1.00 93.69 174 SER A O 1
ATOM 1423 N N . ASP A 1 175 ? 31.672 1.637 -31.320 1.00 93.94 175 ASP A N 1
ATOM 1424 C CA . ASP A 1 175 ? 32.123 1.751 -29.930 1.00 93.94 175 ASP A CA 1
ATOM 1425 C C . ASP A 1 175 ? 31.259 2.736 -29.127 1.00 93.94 175 ASP A C 1
ATOM 1427 O O . ASP A 1 175 ? 31.011 2.515 -27.940 1.00 93.94 175 ASP A O 1
ATOM 1431 N N . VAL A 1 176 ? 30.784 3.820 -29.750 1.00 93.50 176 VAL A N 1
ATOM 1432 C CA . VAL A 1 176 ? 29.886 4.778 -29.087 1.00 93.50 176 VAL A CA 1
ATOM 1433 C C . VAL A 1 176 ? 28.519 4.156 -28.808 1.00 93.50 176 VAL A C 1
ATOM 1435 O O . VAL A 1 176 ? 28.060 4.231 -27.674 1.00 93.50 176 VAL A O 1
ATOM 1438 N N . ILE A 1 177 ? 27.885 3.515 -29.798 1.00 95.12 177 ILE A N 1
ATOM 1439 C CA . ILE A 1 177 ? 26.562 2.890 -29.601 1.00 95.12 177 ILE A CA 1
ATOM 1440 C C . ILE A 1 177 ? 26.636 1.788 -28.552 1.00 95.12 177 ILE A C 1
ATOM 1442 O O . ILE A 1 177 ? 25.769 1.709 -27.687 1.00 95.12 177 ILE A O 1
ATOM 1446 N N . GLN A 1 178 ? 27.684 0.966 -28.609 1.00 96.00 178 GLN A N 1
ATOM 1447 C CA . GLN A 1 178 ? 27.887 -0.110 -27.650 1.00 96.00 178 GLN A CA 1
ATOM 1448 C C . GLN A 1 178 ? 27.997 0.436 -26.220 1.00 96.00 178 GLN A C 1
ATOM 1450 O O . GLN A 1 178 ? 27.279 -0.026 -25.339 1.00 96.00 178 GLN A O 1
ATOM 1455 N N . LYS A 1 179 ? 28.819 1.471 -25.997 1.00 96.12 179 LYS A N 1
ATOM 1456 C CA . LYS A 1 179 ? 28.957 2.104 -24.674 1.00 96.12 179 LYS A CA 1
ATOM 1457 C C . LYS A 1 179 ? 27.675 2.782 -24.201 1.00 96.12 179 LYS A C 1
ATOM 1459 O O . LYS A 1 179 ? 27.403 2.794 -23.003 1.00 96.12 179 LYS A O 1
ATOM 1464 N N . ASP A 1 180 ? 26.925 3.404 -25.105 1.00 95.19 180 ASP A N 1
ATOM 1465 C CA . ASP A 1 180 ? 25.667 4.066 -24.758 1.00 95.19 180 ASP A CA 1
ATOM 1466 C C . ASP A 1 180 ? 24.583 3.042 -24.383 1.00 95.19 180 ASP A C 1
ATOM 1468 O O . ASP A 1 180 ? 23.827 3.285 -23.440 1.00 95.19 180 ASP A O 1
ATOM 1472 N N . ALA A 1 181 ? 24.548 1.889 -25.063 1.00 96.75 181 ALA A N 1
ATOM 1473 C CA . ALA A 1 181 ? 23.682 0.763 -24.723 1.00 96.75 181 ALA A CA 1
ATOM 1474 C C . ALA A 1 181 ? 24.048 0.164 -23.356 1.00 96.75 181 ALA A C 1
ATOM 1476 O O . ALA A 1 181 ? 23.193 0.138 -22.477 1.00 96.75 181 ALA A O 1
ATOM 1477 N N . GLU A 1 182 ? 25.320 -0.189 -23.136 1.00 97.25 182 GLU A N 1
ATOM 1478 C CA . GLU A 1 182 ? 25.813 -0.762 -21.869 1.00 97.25 182 GLU A CA 1
ATOM 1479 C C . GLU A 1 182 ? 25.488 0.142 -20.670 1.00 97.25 182 GLU A C 1
ATOM 1481 O O . GLU A 1 182 ? 24.946 -0.301 -19.661 1.00 97.25 182 GLU A O 1
ATOM 1486 N N . LYS A 1 183 ? 25.725 1.455 -20.794 1.00 96.81 183 LYS A N 1
ATOM 1487 C CA . LYS A 1 183 ? 25.351 2.418 -19.746 1.00 96.81 183 LYS A CA 1
ATOM 1488 C C . LYS A 1 183 ? 23.845 2.478 -19.510 1.00 96.81 183 LYS A C 1
ATOM 1490 O O . LYS A 1 183 ? 23.412 2.755 -18.394 1.00 96.81 183 LYS A O 1
ATOM 1495 N N . CYS A 1 184 ? 23.039 2.324 -20.556 1.00 97.69 184 CYS A N 1
ATOM 1496 C CA . CYS A 1 184 ? 21.589 2.328 -20.422 1.00 97.69 184 CYS A CA 1
ATOM 1497 C C . CYS A 1 184 ? 21.109 1.071 -19.680 1.00 97.69 184 CYS A C 1
ATOM 1499 O O . CYS A 1 184 ? 20.293 1.198 -18.767 1.00 97.69 184 CYS A O 1
ATOM 1501 N N . GLU A 1 185 ? 21.676 -0.096 -20.004 1.00 98.19 185 GLU A N 1
ATOM 1502 C CA . GLU A 1 185 ? 21.445 -1.365 -19.302 1.00 98.19 185 GLU A CA 1
ATOM 1503 C C . GLU A 1 185 ? 21.823 -1.262 -17.820 1.00 98.19 185 GLU A C 1
ATOM 1505 O O . GLU A 1 185 ? 20.979 -1.499 -16.961 1.00 98.19 185 GLU A O 1
ATOM 1510 N N . GLU A 1 186 ? 23.028 -0.781 -17.496 1.00 98.19 186 GLU A N 1
ATOM 1511 C CA . GLU A 1 186 ? 23.473 -0.600 -16.104 1.00 98.19 186 GLU A CA 1
ATOM 1512 C C . GLU A 1 186 ? 22.504 0.271 -15.284 1.00 98.19 186 GLU A C 1
ATOM 1514 O O . GLU A 1 186 ? 22.218 -0.002 -14.114 1.00 98.19 186 GLU A O 1
ATOM 1519 N N . ARG A 1 187 ? 21.973 1.343 -15.888 1.00 97.88 187 ARG A N 1
ATOM 1520 C CA . ARG A 1 187 ? 21.024 2.248 -15.218 1.00 97.88 187 ARG A CA 1
ATOM 1521 C C . ARG A 1 187 ? 19.636 1.635 -15.073 1.00 97.88 187 ARG A C 1
ATOM 1523 O O . ARG A 1 187 ? 18.958 1.926 -14.084 1.00 97.88 187 ARG A O 1
ATOM 1530 N N . TRP A 1 188 ? 19.207 0.835 -16.045 1.00 98.44 188 TRP A N 1
ATOM 1531 C CA . TRP A 1 188 ? 17.961 0.077 -15.988 1.00 98.44 188 TRP A CA 1
ATOM 1532 C C . TRP A 1 188 ? 18.015 -0.991 -14.895 1.00 98.44 188 TRP A C 1
ATOM 1534 O O . TRP A 1 188 ? 17.124 -1.045 -14.045 1.00 98.44 188 TRP A O 1
ATOM 1544 N N . ASP A 1 189 ? 19.094 -1.767 -14.847 1.00 98.44 189 ASP A N 1
ATOM 1545 C CA . ASP A 1 189 ? 19.324 -2.786 -13.824 1.00 98.44 189 ASP A CA 1
ATOM 1546 C C . ASP A 1 189 ? 19.412 -2.156 -12.434 1.00 98.44 189 ASP A C 1
ATOM 1548 O O . ASP A 1 189 ? 18.769 -2.622 -11.495 1.00 98.44 189 ASP A O 1
ATOM 1552 N N . GLY A 1 190 ? 20.122 -1.030 -12.304 1.00 98.38 190 GLY A N 1
ATOM 1553 C CA . GLY A 1 190 ? 20.188 -0.278 -11.053 1.00 98.38 190 GLY A CA 1
ATOM 1554 C C . GLY A 1 190 ? 18.822 0.226 -10.569 1.00 98.38 190 GLY A C 1
ATOM 1555 O O . GLY A 1 190 ? 18.539 0.178 -9.370 1.00 98.38 190 GLY A O 1
ATOM 1556 N N . LEU A 1 191 ? 17.952 0.684 -11.478 1.00 98.38 191 LEU A N 1
ATOM 1557 C CA . LEU A 1 191 ? 16.578 1.073 -11.141 1.00 98.38 191 LEU A CA 1
ATOM 1558 C C . LEU A 1 191 ? 15.758 -0.138 -10.671 1.00 98.38 191 LEU A C 1
ATOM 1560 O O . LEU A 1 191 ? 15.107 -0.060 -9.627 1.00 98.38 191 LEU A O 1
ATOM 1564 N N . ASN A 1 192 ? 15.805 -1.249 -11.410 1.00 98.38 192 ASN A N 1
ATOM 1565 C CA . ASN A 1 192 ? 15.092 -2.476 -11.051 1.00 98.38 192 ASN A CA 1
ATOM 1566 C C . ASN A 1 192 ? 15.556 -3.035 -9.706 1.00 98.38 192 ASN A C 1
ATOM 1568 O O . ASN A 1 192 ? 14.730 -3.425 -8.884 1.00 98.38 192 ASN A O 1
ATOM 1572 N N . GLU A 1 193 ? 16.859 -3.009 -9.441 1.00 98.38 193 GLU A N 1
ATOM 1573 C CA . GLU A 1 193 ? 17.439 -3.472 -8.185 1.00 98.38 193 GLU A CA 1
ATOM 1574 C C . GLU A 1 193 ? 16.981 -2.623 -6.993 1.00 98.38 193 GLU A C 1
ATOM 1576 O O . GLU A 1 193 ? 16.534 -3.167 -5.982 1.00 98.38 193 GLU A O 1
ATOM 1581 N N . LYS A 1 194 ? 16.999 -1.288 -7.117 1.00 97.50 194 LYS A N 1
ATOM 1582 C CA . LYS A 1 194 ? 16.456 -0.381 -6.089 1.00 97.50 194 LYS A CA 1
ATOM 1583 C C . LYS A 1 194 ? 14.987 -0.688 -5.781 1.00 97.50 194 LYS A C 1
ATOM 1585 O O . LYS A 1 194 ? 14.586 -0.747 -4.616 1.00 97.50 194 LYS A O 1
ATOM 1590 N N . VAL A 1 195 ? 14.181 -0.881 -6.825 1.00 98.06 195 VAL A N 1
ATOM 1591 C CA . VAL A 1 195 ? 12.753 -1.196 -6.692 1.00 98.06 195 VAL A CA 1
ATOM 1592 C C . VAL A 1 195 ? 12.559 -2.554 -6.030 1.00 98.06 195 VAL A C 1
ATOM 1594 O O . VAL A 1 195 ? 11.792 -2.643 -5.073 1.00 98.06 195 VAL A O 1
ATOM 1597 N N . ARG A 1 196 ? 13.302 -3.579 -6.459 1.00 98.19 196 ARG A N 1
ATOM 1598 C CA . ARG A 1 196 ? 13.285 -4.925 -5.872 1.00 98.19 196 ARG A CA 1
ATOM 1599 C C . ARG A 1 196 ? 13.608 -4.893 -4.380 1.00 98.19 196 ARG A C 1
ATOM 1601 O O . ARG A 1 196 ? 12.828 -5.412 -3.588 1.00 98.19 196 ARG A O 1
ATOM 1608 N N . GLN A 1 197 ? 14.694 -4.227 -3.986 1.00 98.12 197 GLN A N 1
ATOM 1609 C CA . GLN A 1 197 ? 15.082 -4.085 -2.577 1.00 98.12 197 GLN A CA 1
ATOM 1610 C C . GLN A 1 197 ? 13.990 -3.401 -1.746 1.00 98.12 197 GLN A C 1
ATOM 1612 O O . GLN A 1 197 ? 13.695 -3.812 -0.623 1.00 98.12 197 GLN A O 1
ATOM 1617 N N . ARG A 1 198 ? 13.352 -2.361 -2.296 1.00 98.00 198 ARG A N 1
ATOM 1618 C CA . ARG A 1 198 ? 12.256 -1.678 -1.603 1.00 98.00 198 ARG A CA 1
ATOM 1619 C C . ARG A 1 198 ? 11.015 -2.562 -1.477 1.00 98.00 198 ARG A C 1
ATOM 1621 O O . ARG A 1 198 ? 10.391 -2.553 -0.419 1.00 98.00 198 ARG A O 1
ATOM 1628 N N . VAL A 1 199 ? 10.674 -3.334 -2.513 1.00 97.81 199 VAL A N 1
ATOM 1629 C CA . VAL A 1 199 ? 9.589 -4.329 -2.455 1.00 97.81 199 VAL A CA 1
ATOM 1630 C C . VAL A 1 199 ? 9.875 -5.351 -1.358 1.00 97.81 199 VAL A C 1
ATOM 1632 O O . VAL A 1 199 ? 9.004 -5.597 -0.530 1.00 97.81 199 VAL A O 1
ATOM 1635 N N . GLU A 1 200 ? 11.091 -5.894 -1.307 1.00 97.94 200 GLU A N 1
ATOM 1636 C CA . GLU A 1 200 ? 11.509 -6.853 -0.277 1.00 97.94 200 GLU A CA 1
ATOM 1637 C C . GLU A 1 200 ? 11.380 -6.270 1.129 1.00 97.94 200 GLU A C 1
ATOM 1639 O O . GLU A 1 200 ? 10.779 -6.902 1.994 1.00 97.94 200 GLU A O 1
ATOM 1644 N N . SER A 1 201 ? 11.834 -5.032 1.336 1.00 97.94 201 SER A N 1
ATOM 1645 C CA . SER A 1 201 ? 11.719 -4.355 2.630 1.00 97.94 201 SER A CA 1
ATOM 1646 C C . SER A 1 201 ? 10.261 -4.169 3.071 1.00 97.94 201 SER A C 1
ATOM 1648 O O . SER A 1 201 ? 9.923 -4.453 4.220 1.00 97.94 201 SER A O 1
ATOM 1650 N N . ILE A 1 202 ? 9.369 -3.756 2.162 1.00 97.62 202 ILE A N 1
ATOM 1651 C CA . ILE A 1 202 ? 7.935 -3.635 2.467 1.00 97.62 202 ILE A CA 1
ATOM 1652 C C . ILE A 1 202 ? 7.326 -5.010 2.778 1.00 97.62 202 ILE A C 1
ATOM 1654 O O . ILE A 1 202 ? 6.567 -5.147 3.736 1.00 97.62 202 ILE A O 1
ATOM 1658 N N . VAL A 1 203 ? 7.656 -6.036 1.988 1.00 96.88 203 VAL A N 1
ATOM 1659 C CA . VAL A 1 203 ? 7.150 -7.407 2.170 1.00 96.88 203 VAL A CA 1
ATOM 1660 C C . VAL A 1 203 ? 7.648 -8.031 3.476 1.00 96.88 203 VAL A C 1
ATOM 1662 O O . VAL A 1 203 ? 6.921 -8.813 4.082 1.00 96.88 203 VAL A O 1
ATOM 1665 N N . GLU A 1 204 ? 8.842 -7.676 3.940 1.00 97.00 204 GLU A N 1
ATOM 1666 C CA . GLU A 1 204 ? 9.380 -8.122 5.227 1.00 97.00 204 GLU A CA 1
ATOM 1667 C C . GLU A 1 204 ? 8.692 -7.426 6.414 1.00 97.00 204 GLU A C 1
ATOM 1669 O O . GLU A 1 204 ? 8.341 -8.080 7.400 1.00 97.00 204 GLU A O 1
ATOM 1674 N N . GLN A 1 205 ? 8.452 -6.114 6.315 1.00 96.50 205 GLN A N 1
ATOM 1675 C CA . GLN A 1 205 ? 7.864 -5.322 7.403 1.00 96.50 205 GLN A CA 1
ATOM 1676 C C . GLN A 1 205 ? 6.346 -5.486 7.543 1.00 96.50 205 GLN A C 1
ATOM 1678 O O . GLN A 1 205 ? 5.801 -5.334 8.637 1.00 96.50 205 GLN A O 1
ATOM 1683 N N . LEU A 1 206 ? 5.640 -5.822 6.464 1.00 96.69 206 LEU A N 1
ATOM 1684 C CA . LEU A 1 206 ? 4.180 -5.870 6.474 1.00 96.69 206 LEU A CA 1
ATOM 1685 C C . LEU A 1 206 ? 3.594 -6.995 7.364 1.00 96.69 206 LEU A C 1
ATOM 1687 O O . LEU A 1 206 ? 2.712 -6.703 8.178 1.00 96.69 206 LEU A O 1
ATOM 1691 N N . PRO A 1 207 ? 4.056 -8.263 7.291 1.00 97.00 207 PRO A N 1
ATOM 1692 C CA . PRO A 1 207 ? 3.509 -9.354 8.096 1.00 97.00 207 PRO A CA 1
ATOM 1693 C C . PRO A 1 207 ? 3.537 -9.145 9.620 1.00 97.00 207 PRO A C 1
ATOM 1695 O O . PRO A 1 207 ? 2.527 -9.458 10.259 1.00 97.00 207 PRO A O 1
ATOM 1698 N N . PRO A 1 208 ? 4.626 -8.662 10.259 1.00 96.81 208 PRO A N 1
ATOM 1699 C CA . PRO A 1 208 ? 4.626 -8.450 11.707 1.00 96.81 208 PRO A CA 1
ATOM 1700 C C . PRO A 1 208 ? 3.636 -7.364 12.144 1.00 96.81 208 PRO A C 1
ATOM 1702 O O . PRO A 1 208 ? 2.951 -7.560 13.148 1.00 96.81 208 PRO A O 1
ATOM 1705 N N . LEU A 1 209 ? 3.490 -6.279 11.377 1.00 97.06 209 LEU A N 1
ATOM 1706 C CA . LEU A 1 209 ? 2.517 -5.219 11.667 1.00 97.06 209 LEU A CA 1
ATOM 1707 C C . LEU A 1 209 ? 1.075 -5.722 11.526 1.00 97.06 209 LEU A C 1
ATOM 1709 O O . LEU A 1 209 ? 0.252 -5.525 12.419 1.00 97.06 209 LEU A O 1
ATOM 1713 N N . GLN A 1 210 ? 0.783 -6.471 10.459 1.00 97.12 210 GLN A N 1
ATOM 1714 C CA . GLN A 1 210 ? -0.526 -7.106 10.275 1.00 97.12 210 GLN A CA 1
ATOM 1715 C C . GLN A 1 210 ? -0.850 -8.110 11.387 1.00 97.12 210 GLN A C 1
ATOM 1717 O O . GLN A 1 210 ? -1.993 -8.186 11.845 1.00 97.12 210 GLN A O 1
ATOM 1722 N N . 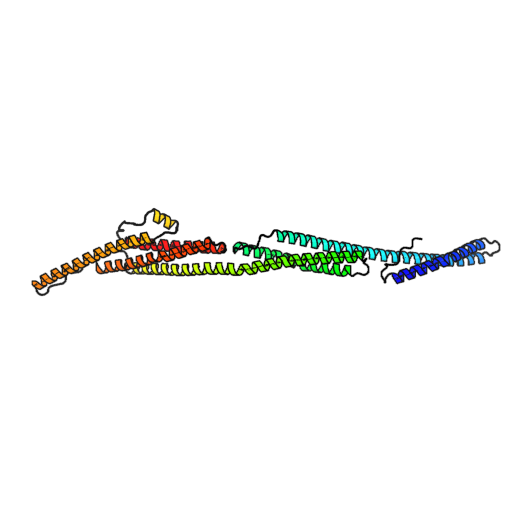ARG A 1 211 ? 0.145 -8.882 11.842 1.00 97.00 211 ARG A N 1
ATOM 1723 C CA . ARG A 1 211 ? -0.019 -9.808 12.968 1.00 97.00 211 ARG A CA 1
ATOM 1724 C C . ARG A 1 211 ? -0.351 -9.050 14.250 1.00 97.00 211 ARG A C 1
ATOM 1726 O O . ARG A 1 211 ? -1.316 -9.415 14.911 1.00 97.00 211 ARG A O 1
ATOM 1733 N N . LYS A 1 212 ? 0.383 -7.975 14.549 1.00 95.81 212 LYS A N 1
ATOM 1734 C CA . LYS A 1 212 ? 0.142 -7.128 15.724 1.00 95.81 212 LYS A CA 1
ATOM 1735 C C . LYS A 1 212 ? -1.259 -6.514 15.705 1.00 95.81 212 LYS A C 1
ATOM 1737 O O . LYS A 1 212 ? -1.959 -6.588 16.710 1.00 95.81 212 LYS A O 1
ATOM 1742 N N . GLN A 1 213 ? -1.707 -5.988 14.560 1.00 97.06 213 GLN A N 1
ATOM 1743 C CA . GLN A 1 213 ? -3.088 -5.523 14.397 1.00 97.06 213 GLN A CA 1
ATOM 1744 C C . GLN A 1 213 ? -4.089 -6.642 14.705 1.00 97.06 213 GLN A C 1
ATOM 1746 O O . GLN A 1 213 ? -5.020 -6.446 15.481 1.00 97.06 213 GLN A O 1
ATOM 1751 N N . LYS A 1 214 ? -3.902 -7.824 14.106 1.00 97.25 214 LYS A N 1
ATOM 1752 C CA . LYS A 1 214 ? -4.811 -8.961 14.289 1.00 97.25 214 LYS A CA 1
ATOM 1753 C C . LYS A 1 214 ? -4.874 -9.426 15.745 1.00 97.25 214 LYS A C 1
ATOM 1755 O O . LYS A 1 214 ? -5.952 -9.770 16.214 1.00 97.25 214 LYS A O 1
ATOM 1760 N N . GLU A 1 215 ? -3.744 -9.451 16.443 1.00 96.94 215 GLU A N 1
ATOM 1761 C CA . GLU A 1 215 ? -3.670 -9.815 17.860 1.00 96.94 215 GLU A CA 1
ATOM 1762 C C . GLU A 1 215 ? -4.410 -8.799 18.739 1.00 96.94 215 GLU A C 1
ATOM 1764 O O . GLU A 1 215 ? -5.229 -9.204 19.561 1.00 96.94 215 GLU A O 1
ATOM 1769 N N . LEU A 1 216 ? -4.193 -7.496 18.518 1.00 96.81 216 LEU A N 1
ATOM 1770 C CA . LEU A 1 216 ? -4.891 -6.432 19.250 1.00 96.81 216 LEU A CA 1
ATOM 1771 C C . LEU A 1 216 ? -6.408 -6.482 19.033 1.00 96.81 216 LEU A C 1
ATOM 1773 O O . LEU A 1 216 ? -7.172 -6.430 19.996 1.00 96.81 216 LEU A O 1
ATOM 1777 N N . LEU A 1 217 ? -6.844 -6.605 17.775 1.00 98.06 217 LEU A N 1
ATOM 1778 C CA . LEU A 1 217 ? -8.266 -6.683 17.440 1.00 98.06 217 LEU A CA 1
ATOM 1779 C C . LEU A 1 217 ? -8.901 -7.970 17.973 1.00 98.06 217 LEU A C 1
ATOM 1781 O O . LEU A 1 217 ? -10.002 -7.918 18.506 1.00 98.06 217 LEU A O 1
ATOM 1785 N N . GLY A 1 218 ? -8.201 -9.105 17.885 1.00 97.75 218 GLY A N 1
ATOM 1786 C CA . GLY A 1 218 ? -8.690 -10.386 18.392 1.00 97.75 218 GLY A CA 1
ATOM 1787 C C . GLY A 1 218 ? -8.868 -10.402 19.911 1.00 97.75 218 GLY A C 1
ATOM 1788 O O . GLY A 1 218 ? -9.903 -10.848 20.397 1.00 97.75 218 GLY A O 1
ATOM 1789 N N . ASP A 1 219 ? -7.901 -9.875 20.668 1.00 97.31 219 ASP A N 1
ATOM 1790 C CA . ASP A 1 219 ? -8.014 -9.767 22.129 1.00 97.31 219 ASP A CA 1
ATOM 1791 C C . ASP A 1 219 ? -9.160 -8.831 22.547 1.00 97.31 219 ASP A C 1
ATOM 1793 O O . ASP A 1 219 ? -9.918 -9.136 23.475 1.00 97.31 219 ASP A O 1
ATOM 1797 N N . TRP A 1 220 ? -9.334 -7.712 21.839 1.00 97.88 220 TRP A N 1
ATOM 1798 C CA . TRP A 1 220 ? -10.449 -6.801 22.085 1.00 97.88 220 TRP A CA 1
ATOM 1799 C C . TRP A 1 220 ? -11.807 -7.426 21.732 1.00 97.88 220 TRP A C 1
ATOM 1801 O O . TRP A 1 220 ? -12.721 -7.349 22.554 1.00 97.88 220 TRP A O 1
ATOM 1811 N N . ASP A 1 221 ? -11.929 -8.108 20.588 1.00 98.19 221 ASP A N 1
ATOM 1812 C CA . ASP A 1 221 ? -13.147 -8.827 20.178 1.00 98.19 221 ASP A CA 1
ATOM 1813 C C . ASP A 1 221 ? -13.536 -9.890 21.223 1.00 98.19 221 ASP A C 1
ATOM 1815 O O . ASP A 1 221 ? -14.694 -9.978 21.641 1.00 98.19 221 ASP A O 1
ATOM 1819 N N . ASP A 1 222 ? -12.558 -10.654 21.715 1.00 98.00 222 ASP A N 1
ATOM 1820 C CA . ASP A 1 222 ? -12.744 -11.671 22.750 1.00 98.00 222 ASP A CA 1
ATOM 1821 C C . ASP A 1 222 ? -13.222 -11.070 24.082 1.00 98.00 222 ASP A C 1
ATOM 1823 O O . ASP A 1 222 ? -14.110 -11.617 24.750 1.00 98.00 222 ASP A O 1
ATOM 1827 N N . LYS A 1 223 ? -12.634 -9.942 24.503 1.00 97.75 223 LYS A N 1
ATOM 1828 C CA . LYS A 1 223 ? -13.065 -9.213 25.706 1.00 97.75 223 LYS A CA 1
ATOM 1829 C C . LYS A 1 223 ? -14.481 -8.672 25.531 1.00 97.75 223 LYS A C 1
ATOM 1831 O O . LYS A 1 223 ? -15.317 -8.862 26.419 1.00 97.75 223 LYS A O 1
ATOM 1836 N N . LEU A 1 224 ? -14.765 -8.063 24.383 1.00 98.19 224 LEU A N 1
ATOM 1837 C CA . LEU A 1 224 ? -16.067 -7.505 24.046 1.00 98.19 224 LEU A CA 1
ATOM 1838 C C . LEU A 1 224 ? -17.166 -8.570 24.046 1.00 98.19 224 LEU A C 1
ATOM 1840 O O . LEU A 1 224 ? -18.226 -8.350 24.631 1.00 98.19 224 LEU A O 1
ATOM 1844 N N . ASP A 1 225 ? -16.927 -9.729 23.433 1.00 98.12 225 ASP A N 1
ATOM 1845 C CA . ASP A 1 225 ? -17.882 -10.840 23.411 1.00 98.12 225 ASP A CA 1
ATOM 1846 C C . ASP A 1 225 ? -18.174 -11.367 24.824 1.00 98.12 225 ASP A C 1
ATOM 1848 O O . ASP A 1 225 ? -19.341 -11.530 25.201 1.00 98.12 225 ASP A O 1
ATOM 1852 N N . ARG A 1 226 ? -17.135 -11.557 25.651 1.00 97.75 226 ARG A N 1
ATOM 1853 C CA . ARG A 1 226 ? -17.305 -11.950 27.060 1.00 97.75 226 ARG A CA 1
ATOM 1854 C C . ARG A 1 226 ? -18.164 -10.946 27.825 1.00 97.75 226 ARG A C 1
ATOM 1856 O O . ARG A 1 226 ? -19.080 -11.348 28.542 1.00 97.75 226 ARG A O 1
ATOM 1863 N N . PHE A 1 227 ? -17.917 -9.652 27.651 1.00 98.00 227 PHE A N 1
ATOM 1864 C CA . PHE A 1 227 ? -18.682 -8.610 28.331 1.00 98.00 227 PHE A CA 1
ATOM 1865 C C . PHE A 1 227 ? -20.123 -8.503 27.827 1.00 98.00 227 PHE A C 1
ATOM 1867 O O . PHE A 1 227 ? -21.041 -8.478 28.646 1.00 98.00 227 PHE A O 1
ATOM 1874 N N . LYS A 1 228 ? -20.355 -8.551 26.507 1.00 98.19 228 LYS A N 1
ATOM 1875 C CA . LYS A 1 228 ? -21.704 -8.606 25.910 1.00 98.19 228 LYS A CA 1
ATOM 1876 C C . LYS A 1 228 ? -22.504 -9.794 26.462 1.00 98.19 228 LYS A C 1
ATOM 1878 O O . LYS A 1 228 ? -23.678 -9.643 26.806 1.00 98.19 228 LYS A O 1
ATOM 1883 N N . LYS A 1 229 ? -21.880 -10.971 26.602 1.00 97.94 229 LYS A N 1
ATOM 1884 C CA . LYS A 1 229 ? -22.504 -12.160 27.215 1.00 97.94 229 LYS A CA 1
ATOM 1885 C C . LYS A 1 229 ? -22.860 -11.936 28.685 1.00 97.94 229 LYS A C 1
ATOM 1887 O O . LYS A 1 229 ? -23.965 -12.299 29.088 1.00 97.94 229 LYS A O 1
ATOM 1892 N N . SER A 1 230 ? -21.974 -11.318 29.463 1.00 98.12 230 SER A N 1
ATOM 1893 C CA . SER A 1 230 ? -22.237 -10.980 30.866 1.00 98.12 230 SER A CA 1
ATOM 1894 C C . SER A 1 230 ? -23.372 -9.965 31.020 1.00 98.12 230 SER A C 1
ATOM 1896 O O . SER A 1 230 ? -24.299 -10.217 31.785 1.00 98.12 230 SER A O 1
ATOM 1898 N N . ILE A 1 231 ? -23.378 -8.887 30.227 1.00 97.81 231 ILE A N 1
ATOM 1899 C CA . ILE A 1 231 ? -24.479 -7.908 30.185 1.00 97.81 231 ILE A CA 1
ATOM 1900 C C . ILE A 1 231 ? -25.803 -8.607 29.871 1.00 97.81 231 ILE A C 1
ATOM 1902 O O . ILE A 1 231 ? -26.799 -8.410 30.566 1.00 97.81 231 ILE A O 1
ATOM 1906 N N . LYS A 1 232 ? -25.823 -9.465 28.844 1.00 97.75 232 LYS A N 1
ATOM 1907 C CA . LYS A 1 232 ? -27.024 -10.215 28.458 1.00 97.75 232 LYS A CA 1
ATOM 1908 C C . LYS A 1 232 ? -27.523 -11.121 29.584 1.00 97.75 232 LYS A C 1
ATOM 1910 O O . LYS A 1 232 ? -28.727 -11.205 29.808 1.00 97.75 232 LYS A O 1
ATOM 1915 N N . LYS A 1 233 ? -26.617 -11.793 30.298 1.00 97.44 233 LYS A N 1
ATOM 1916 C CA . LYS A 1 233 ? -26.965 -12.629 31.452 1.00 97.44 233 LYS A CA 1
ATOM 1917 C C . LYS A 1 233 ? -27.611 -11.797 32.565 1.00 97.44 233 LYS A C 1
ATOM 1919 O O . LYS A 1 233 ? -28.662 -12.193 33.060 1.00 97.44 233 LYS A O 1
ATOM 1924 N N . SER A 1 234 ? -27.043 -10.639 32.900 1.00 96.62 234 SER A N 1
ATOM 1925 C CA . SER A 1 234 ? -27.619 -9.726 33.895 1.00 96.62 234 SER A CA 1
ATOM 1926 C C . SER A 1 234 ? -28.983 -9.178 33.468 1.00 96.62 234 SER A C 1
ATOM 1928 O O . SER A 1 234 ? -29.884 -9.096 34.299 1.00 96.62 234 SER A O 1
ATOM 1930 N N . TYR A 1 235 ? -29.183 -8.870 32.181 1.00 97.06 235 TYR A N 1
ATOM 1931 C CA . TYR A 1 235 ? -30.507 -8.509 31.659 1.00 97.06 235 TYR A CA 1
ATOM 1932 C C . TYR A 1 235 ? -31.527 -9.635 31.824 1.00 97.06 235 TYR A C 1
ATOM 1934 O O . TYR A 1 235 ? -32.619 -9.386 32.323 1.00 97.06 235 TYR A O 1
ATOM 1942 N N . ASN A 1 236 ? -31.169 -10.869 31.464 1.00 96.25 236 ASN A N 1
ATOM 1943 C CA . ASN A 1 236 ? -32.062 -12.014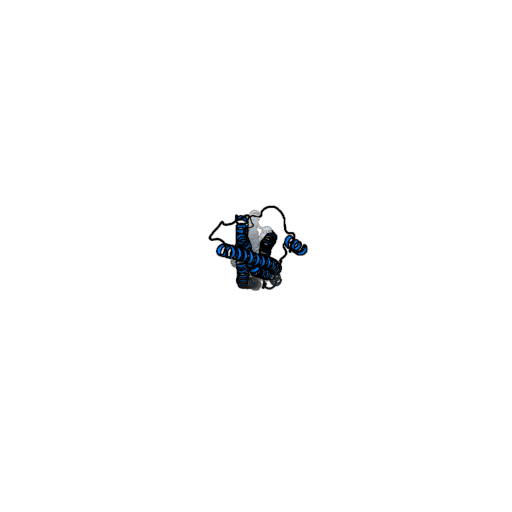 31.641 1.00 96.25 236 ASN A CA 1
ATOM 1944 C C . ASN A 1 236 ? -32.429 -12.206 33.120 1.00 96.25 236 ASN A C 1
ATOM 1946 O O . ASN A 1 236 ? -33.596 -12.399 33.435 1.00 96.25 236 ASN A O 1
ATOM 1950 N N . ASN A 1 237 ? -31.454 -12.090 34.026 1.00 94.62 237 ASN A N 1
ATOM 1951 C CA . ASN A 1 237 ? -31.680 -12.189 35.469 1.00 94.62 237 ASN A CA 1
ATOM 1952 C C . ASN A 1 237 ? -32.618 -11.063 35.964 1.00 94.62 237 ASN A C 1
ATOM 1954 O O . ASN A 1 237 ? -33.565 -11.308 36.710 1.00 94.62 237 ASN A O 1
ATOM 1958 N N . LEU A 1 238 ? -32.439 -9.831 35.471 1.00 92.81 238 LEU A N 1
ATOM 1959 C CA . LEU A 1 238 ? -33.339 -8.707 35.749 1.00 92.81 238 LEU A CA 1
ATOM 1960 C C . LEU A 1 238 ? -34.772 -8.959 35.244 1.00 92.81 238 LEU A C 1
ATOM 1962 O O . LEU A 1 238 ? -35.737 -8.651 35.949 1.00 92.81 238 LEU A O 1
ATOM 1966 N N . ASP A 1 239 ? -34.925 -9.511 34.042 1.00 91.88 239 ASP A N 1
ATOM 1967 C CA . ASP A 1 239 ? -36.226 -9.824 33.444 1.00 91.88 239 ASP A CA 1
ATOM 1968 C C . ASP A 1 239 ? -36.921 -10.992 34.162 1.00 91.88 239 ASP A C 1
ATOM 1970 O O . ASP A 1 239 ? -38.124 -10.930 34.430 1.00 91.88 239 ASP A O 1
ATOM 1974 N N . GLU A 1 240 ? -36.169 -12.015 34.571 1.00 92.00 240 GLU A N 1
ATOM 1975 C CA . GLU A 1 240 ? -36.656 -13.109 35.417 1.00 92.00 240 GLU A CA 1
ATOM 1976 C C . GLU A 1 240 ? -37.148 -12.586 36.772 1.00 92.00 240 GLU A C 1
ATOM 1978 O O . GLU A 1 240 ? -38.247 -12.939 37.213 1.00 92.00 240 GLU A O 1
ATOM 1983 N N . GLN A 1 241 ? -36.399 -11.675 37.405 1.00 88.88 241 GLN A N 1
ATOM 1984 C CA . GLN A 1 241 ? -36.850 -10.998 38.620 1.00 88.88 241 GLN A CA 1
ATOM 1985 C C . GLN A 1 241 ? -38.135 -10.198 38.372 1.00 88.88 241 GLN A C 1
ATOM 1987 O O . GLN A 1 241 ? -39.058 -10.267 39.189 1.00 88.88 241 GLN A O 1
ATOM 1992 N N . ARG A 1 242 ? -38.227 -9.450 37.260 1.00 86.75 242 ARG A N 1
ATOM 1993 C CA . ARG A 1 242 ? -39.430 -8.681 36.873 1.00 86.75 242 ARG A CA 1
ATOM 1994 C C . ARG A 1 242 ? -40.652 -9.581 36.699 1.00 86.75 242 ARG A C 1
ATOM 1996 O O . ARG A 1 242 ? -41.730 -9.213 37.160 1.00 86.75 242 ARG A O 1
ATOM 2003 N N . ALA A 1 243 ? -40.485 -10.752 36.091 1.00 88.94 243 ALA A N 1
ATOM 2004 C CA . ALA A 1 243 ? -41.558 -11.723 35.898 1.00 88.94 243 ALA A CA 1
ATOM 2005 C C . ALA A 1 243 ? -41.988 -12.395 37.212 1.00 88.94 243 ALA A C 1
ATOM 2007 O O . ALA A 1 243 ? -43.180 -12.588 37.454 1.00 88.94 243 ALA A O 1
ATOM 2008 N N . LYS A 1 244 ? -41.023 -12.738 38.074 1.00 88.31 244 LYS A N 1
ATOM 2009 C CA . LYS A 1 244 ? -41.267 -13.406 39.360 1.00 88.31 244 LYS A CA 1
ATOM 2010 C C . LYS A 1 244 ? -41.906 -12.476 40.393 1.00 88.31 244 LYS A C 1
ATOM 2012 O O . LYS A 1 244 ? -42.791 -12.895 41.140 1.00 88.31 244 LYS A O 1
ATOM 2017 N N . TRP A 1 245 ? -41.472 -11.219 40.413 1.00 83.50 245 TRP A N 1
ATOM 2018 C CA . TRP A 1 245 ? -41.913 -10.190 41.350 1.00 83.50 245 TRP A CA 1
ATOM 2019 C C . TRP A 1 245 ? -42.395 -8.951 40.578 1.00 83.50 245 TRP A C 1
ATOM 2021 O O . TRP A 1 245 ? -41.659 -7.960 40.478 1.00 83.50 245 TRP A O 1
ATOM 2031 N N . PRO A 1 246 ? -43.609 -9.004 39.993 1.00 79.44 246 PRO A N 1
ATOM 2032 C CA . PRO A 1 246 ? -44.181 -7.871 39.284 1.00 79.44 246 PRO A CA 1
ATOM 2033 C C . PRO A 1 246 ? -44.549 -6.763 40.271 1.00 79.44 246 PRO A C 1
ATOM 2035 O O . PRO A 1 246 ? -45.130 -7.007 41.334 1.00 79.44 246 PRO A O 1
ATOM 2038 N N . LEU A 1 247 ? -44.217 -5.531 39.896 1.00 69.81 247 LEU A N 1
ATOM 2039 C CA . LEU A 1 247 ? -44.559 -4.344 40.667 1.00 69.81 247 LEU A CA 1
ATOM 2040 C C . LEU A 1 247 ? -46.081 -4.169 40.677 1.00 69.81 247 LEU A C 1
ATOM 2042 O O . LEU A 1 247 ? -46.730 -4.265 39.636 1.00 69.81 247 LEU A O 1
ATOM 2046 N N . LYS A 1 248 ? -46.657 -3.910 41.853 1.00 65.44 248 LYS A N 1
ATOM 2047 C CA . LYS A 1 248 ? -48.041 -3.439 41.950 1.00 65.44 248 LYS A CA 1
ATOM 2048 C C . LYS A 1 248 ? -48.006 -1.930 41.761 1.00 65.44 248 LYS A C 1
ATOM 2050 O O . LYS A 1 248 ? -47.361 -1.251 42.552 1.00 65.44 248 LYS A O 1
ATOM 2055 N N . GLU A 1 249 ? -48.643 -1.440 40.703 1.00 52.00 249 GLU A N 1
ATOM 2056 C CA . GLU A 1 249 ? -48.799 -0.009 40.431 1.00 52.00 249 GLU A CA 1
ATOM 2057 C C . GLU A 1 249 ? -49.406 0.688 41.653 1.00 52.00 249 GLU A C 1
ATOM 2059 O O . GLU A 1 249 ? -50.574 0.486 41.971 1.00 52.00 249 GLU A O 1
ATOM 2064 N N . ASP A 1 250 ? -48.568 1.387 42.417 1.00 45.53 250 ASP A N 1
ATOM 2065 C CA . ASP A 1 250 ? -48.795 2.746 42.911 1.00 45.53 250 ASP A CA 1
ATOM 2066 C C . ASP A 1 250 ? -47.786 3.074 44.016 1.00 45.53 250 ASP A C 1
ATOM 2068 O O . ASP A 1 250 ? -47.771 2.447 45.077 1.00 45.53 250 ASP A O 1
ATOM 2072 N N . LYS A 1 251 ? -47.039 4.158 43.770 1.00 51.94 251 LYS A N 1
ATOM 2073 C CA . LYS A 1 251 ? -46.043 4.845 44.617 1.00 51.94 251 LYS A CA 1
ATOM 2074 C C . LYS A 1 251 ? -44.592 4.428 44.382 1.00 51.94 251 LYS A C 1
ATOM 2076 O O . LYS A 1 251 ? -44.043 3.597 45.094 1.00 51.94 251 LYS A O 1
ATOM 2081 N N . LEU A 1 252 ? -43.958 5.139 43.442 1.00 50.78 252 LEU A N 1
ATOM 2082 C CA . LEU A 1 252 ? -42.520 5.407 43.502 1.00 50.78 252 LEU A CA 1
ATOM 2083 C C . LEU A 1 252 ? -42.186 5.943 44.900 1.00 50.78 252 LEU A C 1
ATOM 2085 O O . LEU A 1 252 ? -42.745 6.961 45.323 1.00 50.78 252 LEU A O 1
ATOM 2089 N N . VAL A 1 253 ? -41.253 5.300 45.596 1.00 52.38 253 VAL A N 1
ATOM 2090 C CA . VAL A 1 253 ? -40.539 5.970 46.677 1.00 52.38 253 VAL A CA 1
ATOM 2091 C C . VAL A 1 253 ? -39.473 6.810 45.983 1.00 52.38 253 VAL A C 1
ATOM 2093 O O . VAL A 1 253 ? -38.506 6.295 45.440 1.00 52.38 253 VAL A O 1
ATOM 2096 N N . SER A 1 254 ? -39.721 8.115 45.893 1.00 49.50 254 SER A N 1
ATOM 2097 C CA . SER A 1 254 ? -38.768 9.080 45.349 1.00 49.50 254 SER A CA 1
ATOM 2098 C C . SER A 1 254 ? -37.525 9.143 46.241 1.00 49.50 254 SER A C 1
ATOM 2100 O O . SER A 1 254 ? -37.459 9.958 47.161 1.00 49.50 254 SER A O 1
ATOM 2102 N N . SER A 1 255 ? -36.531 8.326 45.927 1.00 50.72 255 SER A N 1
ATOM 2103 C CA . SER A 1 255 ? -35.120 8.649 46.119 1.00 50.72 255 SER A CA 1
ATOM 2104 C C . SER A 1 255 ? -34.379 8.182 44.878 1.00 50.72 255 SER A C 1
ATOM 2106 O O . SER A 1 255 ? -33.800 7.107 44.847 1.00 50.72 255 SER A O 1
ATOM 2108 N N . VAL A 1 256 ? -34.465 8.959 43.797 1.00 53.72 256 VAL A N 1
ATOM 2109 C CA . VAL A 1 256 ? -33.575 8.727 42.659 1.00 53.72 256 VAL A CA 1
ATOM 2110 C C . VAL A 1 256 ? -32.172 9.092 43.147 1.00 53.72 256 VAL A C 1
ATOM 2112 O O . VAL A 1 256 ? -31.819 10.262 43.204 1.00 53.72 256 VAL A O 1
ATOM 2115 N N . ASP A 1 257 ? -31.401 8.083 43.550 1.00 60.03 257 ASP A N 1
ATOM 2116 C CA . ASP A 1 257 ? -29.986 8.190 43.948 1.00 60.03 257 ASP A CA 1
ATOM 2117 C C . ASP A 1 257 ? -29.056 8.481 42.749 1.00 60.03 257 ASP A C 1
ATOM 2119 O O . ASP A 1 257 ? -27.833 8.536 42.878 1.00 60.03 257 ASP A O 1
ATOM 2123 N N . LEU A 1 258 ? -29.634 8.675 41.560 1.00 73.38 258 LEU A N 1
ATOM 2124 C CA . LEU A 1 258 ? -28.945 9.125 40.358 1.00 73.38 258 LEU A CA 1
ATOM 2125 C C . LEU A 1 258 ? -29.010 10.653 40.311 1.00 73.38 258 LEU A C 1
ATOM 2127 O O . LEU A 1 258 ? -30.091 11.232 40.225 1.00 73.38 258 LEU A O 1
ATOM 2131 N N . THR A 1 259 ? -27.853 11.310 40.370 1.00 80.19 259 THR A N 1
ATOM 2132 C CA . THR A 1 259 ? -27.775 12.762 40.190 1.00 80.19 259 THR A CA 1
ATOM 2133 C C . THR A 1 259 ? -28.167 13.138 38.761 1.00 80.19 259 THR A C 1
ATOM 2135 O O . THR A 1 259 ? -27.890 12.383 37.828 1.00 80.19 259 THR A O 1
ATOM 2138 N N . ASP A 1 260 ? -28.759 14.321 38.571 1.00 82.81 260 ASP A N 1
ATOM 2139 C CA . ASP A 1 260 ? -29.087 14.836 37.230 1.00 82.81 260 ASP A CA 1
ATOM 2140 C C . ASP A 1 260 ? -27.847 14.843 36.311 1.00 82.81 260 ASP A C 1
ATOM 2142 O O . ASP A 1 260 ? -27.936 14.503 35.135 1.00 82.81 260 ASP A O 1
ATOM 2146 N N . GLU A 1 261 ? -26.667 15.120 36.879 1.00 85.25 261 GLU A N 1
ATOM 2147 C CA . GLU A 1 261 ? -25.370 15.041 36.195 1.00 85.25 261 GLU A CA 1
ATOM 2148 C C . GLU A 1 261 ? -25.048 13.622 35.696 1.00 85.25 261 GLU A C 1
ATOM 2150 O O . GLU A 1 261 ? -24.598 13.440 34.568 1.00 85.25 261 GLU A O 1
ATOM 2155 N N . LEU A 1 262 ? -25.289 12.589 36.510 1.00 85.56 262 LEU A N 1
ATOM 2156 C CA . LEU A 1 262 ? -25.044 11.204 36.110 1.00 85.56 262 LEU A CA 1
ATOM 2157 C C . LEU A 1 262 ? -25.997 10.769 34.989 1.00 85.56 262 LEU A C 1
ATOM 2159 O O . LEU A 1 262 ? -25.583 10.043 34.088 1.00 85.56 262 LEU A O 1
ATOM 2163 N N . ILE A 1 263 ? -27.252 11.225 35.033 1.00 86.06 263 ILE A N 1
ATOM 2164 C CA . ILE A 1 263 ? -28.251 10.968 33.987 1.00 86.06 263 ILE A CA 1
ATOM 2165 C C . ILE A 1 263 ? -27.819 11.626 32.674 1.00 86.06 263 ILE A C 1
ATOM 2167 O O . ILE A 1 263 ? -27.803 10.962 31.640 1.00 86.06 263 ILE A O 1
ATOM 2171 N N . GLU A 1 264 ? -27.385 12.885 32.718 1.00 88.44 264 GLU A N 1
ATOM 2172 C CA . GLU A 1 264 ? -26.910 13.603 31.533 1.00 88.44 264 GLU A CA 1
ATOM 2173 C C . GLU A 1 264 ? -25.706 12.904 30.880 1.00 88.44 264 GLU A C 1
ATOM 2175 O O . GLU A 1 264 ? -25.691 12.694 29.665 1.00 88.44 264 GLU A O 1
ATOM 2180 N N . ARG A 1 265 ? -24.727 12.454 31.676 1.00 89.88 265 ARG A N 1
ATOM 2181 C CA . ARG A 1 265 ? -23.567 11.695 31.169 1.00 89.88 265 ARG A CA 1
ATOM 2182 C C . ARG A 1 265 ? -23.975 10.380 30.504 1.00 89.88 265 ARG A C 1
ATOM 2184 O O . ARG A 1 265 ? -23.392 9.973 29.498 1.00 89.88 265 ARG A O 1
ATOM 2191 N N . VAL A 1 266 ? -24.989 9.709 31.047 1.00 88.94 266 VAL A N 1
ATOM 2192 C CA . VAL A 1 266 ? -25.552 8.483 30.468 1.00 88.94 266 VAL A CA 1
ATOM 2193 C C . VAL A 1 266 ? -26.270 8.757 29.152 1.00 88.94 266 VAL A C 1
ATOM 2195 O O . VAL A 1 266 ? -26.055 8.013 28.193 1.00 88.94 266 VAL A O 1
ATOM 2198 N N . ASP A 1 267 ? -27.064 9.825 29.082 1.00 88.25 267 ASP A N 1
ATOM 2199 C CA . ASP A 1 267 ? -27.763 10.250 27.865 1.00 88.25 267 ASP A CA 1
ATOM 2200 C C . ASP A 1 267 ? -26.778 10.634 26.750 1.00 88.25 267 ASP A C 1
ATOM 2202 O O . ASP A 1 267 ? -27.020 10.367 25.571 1.00 88.25 267 ASP A O 1
ATOM 2206 N N . GLN A 1 268 ? -25.619 11.182 27.122 1.00 90.69 268 GLN A N 1
ATOM 2207 C CA . GLN A 1 268 ? -24.500 11.464 26.217 1.00 90.69 268 GLN A CA 1
ATOM 2208 C C . GLN A 1 268 ? -23.658 10.217 25.874 1.00 90.69 268 GLN A C 1
ATOM 2210 O O . GLN A 1 268 ? -22.723 10.298 25.077 1.00 90.69 268 GLN A O 1
ATOM 2215 N N . ASN A 1 269 ? -24.010 9.047 26.420 1.00 91.94 269 ASN A N 1
ATOM 2216 C CA . ASN A 1 269 ? -23.297 7.778 26.269 1.00 91.94 269 ASN A CA 1
ATOM 2217 C C . ASN A 1 269 ? -21.816 7.856 26.671 1.00 91.94 269 ASN A C 1
ATOM 2219 O O . ASN A 1 269 ? -20.958 7.205 26.066 1.00 91.94 269 ASN A O 1
ATOM 2223 N N . GLU A 1 270 ? -21.510 8.645 27.697 1.00 90.81 270 GLU A N 1
ATOM 2224 C CA . GLU A 1 270 ? -20.167 8.710 28.252 1.00 90.81 270 GLU A CA 1
ATOM 2225 C C . GLU A 1 270 ? -19.797 7.415 28.983 1.00 90.81 270 GLU A C 1
ATOM 2227 O O . GLU A 1 270 ? -20.651 6.647 29.447 1.00 90.81 270 GLU A O 1
ATOM 2232 N N . THR A 1 271 ? -18.494 7.175 29.114 1.00 89.00 271 THR A N 1
ATOM 2233 C CA . THR A 1 271 ? -17.969 6.111 29.971 1.00 89.00 271 THR A CA 1
ATOM 2234 C C . THR A 1 271 ? -18.172 6.504 31.433 1.00 89.00 271 THR A C 1
ATOM 2236 O O . THR A 1 271 ? -17.558 7.450 31.932 1.00 89.00 271 THR A O 1
ATOM 2239 N N . VAL A 1 272 ? -19.037 5.764 32.124 1.00 90.56 272 VAL A N 1
ATOM 2240 C CA . VAL A 1 272 ? -19.396 6.002 33.525 1.00 90.56 272 VAL A CA 1
ATOM 2241 C C . VAL A 1 272 ? -18.808 4.904 34.415 1.00 90.56 272 VAL A C 1
ATOM 2243 O O . VAL A 1 272 ? -18.893 3.711 34.112 1.00 90.56 272 VAL A O 1
ATOM 2246 N N . GLU A 1 273 ? -18.220 5.307 35.543 1.00 92.25 273 GLU A N 1
ATOM 2247 C CA . GLU A 1 273 ? -17.809 4.385 36.602 1.00 92.25 273 GLU A CA 1
ATOM 2248 C C . GLU A 1 273 ? -19.014 4.092 37.508 1.00 92.25 273 GLU A C 1
ATOM 2250 O O . GLU A 1 273 ? -19.337 4.855 38.414 1.00 92.25 273 GLU A O 1
ATOM 2255 N N . TRP A 1 274 ? -19.711 2.990 37.237 1.00 92.81 274 TRP A N 1
ATOM 2256 C CA . TRP A 1 274 ? -20.970 2.637 37.894 1.00 92.81 274 TRP A CA 1
ATOM 2257 C C . TRP A 1 274 ? -20.801 1.993 39.262 1.00 92.81 274 TRP A C 1
ATOM 2259 O O . TRP A 1 274 ? -21.708 2.073 40.089 1.00 92.81 274 TRP A O 1
ATOM 2269 N N . ARG A 1 275 ? -19.656 1.352 39.515 1.00 92.56 275 ARG A N 1
ATOM 2270 C CA . ARG A 1 275 ? -19.416 0.587 40.744 1.00 92.56 275 ARG A CA 1
ATOM 2271 C C . ARG A 1 275 ? -19.730 1.364 42.033 1.00 92.56 275 ARG A C 1
ATOM 2273 O O . ARG A 1 275 ? -20.464 0.809 42.843 1.00 92.56 275 ARG A O 1
ATOM 2280 N N . PRO A 1 276 ? -19.281 2.620 42.236 1.00 91.62 276 PRO A N 1
ATOM 2281 C CA . PRO A 1 276 ? -19.634 3.379 43.438 1.00 91.62 276 PRO A CA 1
ATOM 2282 C C . PRO A 1 276 ? -21.149 3.564 43.618 1.00 91.62 276 PRO A C 1
ATOM 2284 O O . PRO A 1 276 ? -21.668 3.391 44.722 1.00 91.62 276 PRO A O 1
ATOM 2287 N N . THR A 1 277 ? -21.866 3.878 42.536 1.00 90.56 277 THR A N 1
ATOM 2288 C CA . THR A 1 277 ? -23.317 4.117 42.557 1.00 90.56 277 THR A CA 1
ATOM 2289 C C . THR A 1 277 ? -24.093 2.825 42.809 1.00 90.56 277 THR A C 1
ATOM 2291 O O . THR A 1 277 ? -24.975 2.791 43.665 1.00 90.56 277 THR A O 1
ATOM 2294 N N . VAL A 1 278 ? -23.733 1.742 42.113 1.00 90.50 278 VAL A N 1
ATOM 2295 C CA . VAL A 1 278 ? -24.359 0.424 42.291 1.00 90.50 278 VAL A CA 1
ATOM 2296 C C . VAL A 1 278 ? -24.082 -0.126 43.689 1.00 90.50 278 VAL A C 1
ATOM 2298 O O . VAL A 1 278 ? -25.012 -0.587 44.341 1.00 90.50 278 VAL A O 1
ATOM 2301 N N . ASP A 1 279 ? -22.845 -0.036 44.186 1.00 90.88 279 ASP A N 1
ATOM 2302 C CA . ASP A 1 279 ? -22.484 -0.521 45.525 1.00 90.88 279 ASP A CA 1
ATOM 2303 C C . ASP A 1 279 ? -23.228 0.261 46.622 1.00 90.88 279 ASP A C 1
ATOM 2305 O O . ASP A 1 279 ? -23.699 -0.336 47.592 1.00 90.88 279 ASP A O 1
ATOM 2309 N N . THR A 1 280 ? -23.396 1.578 46.452 1.00 89.88 280 THR A N 1
ATOM 2310 C CA . THR A 1 280 ? -24.155 2.419 47.392 1.00 89.88 280 THR A CA 1
ATOM 2311 C C . THR A 1 280 ? -25.629 2.015 47.439 1.00 89.88 280 THR A C 1
ATOM 2313 O O . THR A 1 280 ? -26.162 1.792 48.528 1.00 89.88 280 THR A O 1
ATOM 2316 N N . SER A 1 281 ? -26.273 1.873 46.277 1.00 87.62 281 SER A N 1
ATOM 2317 C CA . SER A 1 281 ? -27.669 1.417 46.169 1.00 87.62 281 SER A CA 1
ATOM 2318 C C . SER A 1 281 ? -27.836 0.001 46.751 1.00 87.62 281 SER A C 1
ATOM 2320 O O . SER A 1 281 ? -28.729 -0.253 47.563 1.00 87.62 281 SER A O 1
ATOM 2322 N N . ASN A 1 282 ? -26.885 -0.899 46.485 1.00 90.75 282 ASN A N 1
ATOM 2323 C CA . ASN A 1 282 ? -26.884 -2.251 47.042 1.00 90.75 282 ASN A CA 1
ATOM 2324 C C . ASN A 1 282 ? -26.766 -2.263 48.581 1.00 90.75 282 ASN A C 1
ATOM 2326 O O . ASN A 1 282 ? -27.454 -3.016 49.275 1.00 90.75 282 ASN A O 1
ATOM 2330 N N . GLU A 1 283 ? -25.928 -1.393 49.155 1.00 89.38 283 GLU A N 1
ATOM 2331 C CA . GLU A 1 283 ? -25.784 -1.259 50.608 1.00 89.38 283 GLU A CA 1
ATOM 2332 C C . GLU A 1 283 ? -27.075 -0.739 51.270 1.00 89.38 283 GLU A C 1
ATOM 2334 O O . GLU A 1 283 ? -27.427 -1.149 52.386 1.00 89.38 283 GLU A O 1
ATOM 2339 N N . GLN A 1 284 ? -27.804 0.157 50.600 1.00 85.81 284 GLN A N 1
ATOM 2340 C CA . GLN A 1 284 ? -29.106 0.633 51.072 1.00 85.81 284 GLN A CA 1
ATOM 2341 C C . GLN A 1 284 ? -30.140 -0.495 51.085 1.00 85.81 284 GLN A C 1
ATOM 2343 O O . GLN A 1 284 ? -30.797 -0.709 52.116 1.00 85.81 284 GLN A O 1
ATOM 2348 N N . LEU A 1 285 ? -30.202 -1.279 50.006 1.00 86.62 285 LEU A N 1
ATOM 2349 C CA . LEU A 1 285 ? -31.048 -2.464 49.909 1.00 86.62 285 LEU A CA 1
ATOM 2350 C C . LEU A 1 285 ? -30.761 -3.448 51.058 1.00 86.62 285 LEU A C 1
ATOM 2352 O O . LEU A 1 285 ? -31.668 -3.845 51.804 1.00 86.62 285 LEU A O 1
ATOM 2356 N N . ALA A 1 286 ? -29.478 -3.733 51.300 1.00 88.69 286 ALA A N 1
ATOM 2357 C CA . ALA A 1 286 ? -29.026 -4.607 52.376 1.00 88.69 286 ALA A CA 1
ATOM 2358 C C . ALA A 1 286 ? -29.458 -4.102 53.764 1.00 88.69 286 ALA A C 1
ATOM 2360 O O . ALA A 1 286 ? -29.907 -4.889 54.610 1.00 88.69 286 ALA A O 1
ATOM 2361 N N . LYS A 1 287 ? -29.387 -2.785 54.014 1.00 88.50 287 LYS A N 1
ATOM 2362 C CA . LYS A 1 287 ? -29.863 -2.165 55.266 1.00 88.50 287 LYS A CA 1
ATOM 2363 C C . LYS A 1 287 ? -31.368 -2.362 55.455 1.00 88.50 287 LYS A C 1
ATOM 2365 O O . LYS A 1 287 ? -31.805 -2.650 56.577 1.00 88.50 287 LYS A O 1
ATOM 2370 N N . ILE A 1 288 ? -32.169 -2.220 54.396 1.00 86.50 288 ILE A N 1
ATOM 2371 C CA . ILE A 1 288 ? -33.622 -2.452 54.437 1.00 86.50 288 ILE A CA 1
ATOM 2372 C C . ILE A 1 288 ? -33.908 -3.927 54.728 1.00 86.50 288 ILE A C 1
ATOM 2374 O O . ILE A 1 288 ? -34.657 -4.232 55.666 1.00 86.50 288 ILE A O 1
ATOM 2378 N N . ARG A 1 289 ? -33.256 -4.851 54.017 1.00 90.38 289 ARG A N 1
ATOM 2379 C CA . ARG A 1 289 ? -33.401 -6.293 54.245 1.00 90.38 289 ARG A CA 1
ATOM 2380 C C . ARG A 1 289 ? -33.063 -6.687 55.684 1.00 90.38 289 ARG A C 1
ATOM 2382 O O . ARG A 1 289 ? -33.844 -7.396 56.320 1.00 90.38 289 ARG A O 1
ATOM 2389 N N . VAL A 1 290 ? -31.954 -6.200 56.249 1.00 90.25 290 VAL A N 1
ATOM 2390 C CA . VAL A 1 290 ? -31.559 -6.495 57.644 1.00 90.25 290 VAL A CA 1
ATOM 2391 C C . VAL A 1 290 ? -32.613 -5.999 58.643 1.00 90.25 290 VAL A C 1
ATOM 2393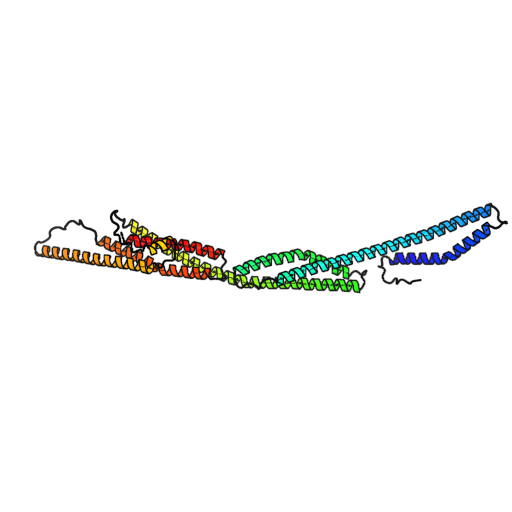 O O . VAL A 1 290 ? -32.949 -6.704 59.604 1.00 90.25 290 VAL A O 1
ATOM 2396 N N . LYS A 1 291 ? -33.197 -4.814 58.413 1.00 89.06 291 LYS A N 1
ATOM 2397 C CA . LYS A 1 291 ? -34.321 -4.312 59.223 1.00 89.06 291 LYS A CA 1
ATOM 2398 C C . LYS A 1 291 ? -35.542 -5.230 59.107 1.00 89.06 291 LYS A C 1
ATOM 2400 O O . LYS A 1 291 ? -36.137 -5.570 60.133 1.00 89.06 291 LYS A O 1
ATOM 2405 N N . LEU A 1 292 ? -35.890 -5.678 57.899 1.00 87.12 292 LEU A N 1
ATOM 2406 C CA . LEU A 1 292 ? -37.001 -6.606 57.666 1.00 87.12 292 LEU A CA 1
ATOM 2407 C C . LEU A 1 292 ? -36.783 -7.957 58.357 1.00 87.12 292 LEU A C 1
ATOM 2409 O O . LEU A 1 292 ? -37.694 -8.442 59.030 1.00 87.12 292 LEU A O 1
ATOM 2413 N N . GLN A 1 293 ? -35.577 -8.523 58.282 1.00 89.81 293 GLN A N 1
ATOM 2414 C CA . GLN A 1 293 ? -35.205 -9.751 58.990 1.00 89.81 293 GLN A CA 1
ATOM 2415 C C . GLN A 1 293 ? -35.348 -9.594 60.514 1.00 89.81 293 GLN A C 1
ATOM 2417 O O . GLN A 1 293 ? -35.867 -10.494 61.183 1.00 89.81 293 GLN A O 1
ATOM 2422 N N . ARG A 1 294 ? -34.953 -8.441 61.081 1.00 89.94 294 ARG A N 1
ATOM 2423 C CA . ARG A 1 294 ? -35.154 -8.140 62.512 1.00 89.94 294 ARG A CA 1
ATOM 2424 C C . ARG A 1 294 ? -36.645 -8.089 62.867 1.00 89.94 294 ARG A C 1
ATOM 2426 O O . ARG A 1 294 ? -37.065 -8.806 63.772 1.00 89.94 294 ARG A O 1
ATOM 2433 N N . ILE A 1 295 ? -37.453 -7.331 62.118 1.00 87.25 295 ILE A N 1
ATOM 2434 C CA . ILE A 1 295 ? -38.915 -7.240 62.318 1.00 87.25 295 ILE A CA 1
ATOM 2435 C C . ILE A 1 295 ? -39.562 -8.627 62.244 1.00 87.25 295 ILE A C 1
ATOM 2437 O O . ILE A 1 295 ? -40.446 -8.975 63.033 1.00 87.25 295 ILE A O 1
ATOM 2441 N N . GLN A 1 296 ? -39.124 -9.444 61.290 1.00 86.69 296 GLN A N 1
ATOM 2442 C CA . GLN A 1 296 ? -39.650 -10.780 61.097 1.00 86.69 296 GLN A CA 1
ATOM 2443 C C . GLN A 1 296 ? -39.290 -11.718 62.258 1.00 86.69 296 GLN A C 1
ATOM 2445 O O . GLN A 1 296 ? -40.152 -12.478 62.716 1.00 86.69 296 GLN A O 1
ATOM 2450 N N . ARG A 1 297 ? -38.052 -11.648 62.760 1.00 86.69 297 ARG A N 1
ATOM 2451 C CA . ARG A 1 297 ? -37.603 -12.384 63.949 1.00 86.69 297 ARG A CA 1
ATOM 2452 C C . ARG A 1 297 ? -38.423 -11.988 65.175 1.00 86.69 297 ARG A C 1
ATOM 2454 O O . ARG A 1 297 ? -38.966 -12.866 65.838 1.00 86.69 297 ARG A O 1
ATOM 2461 N N . ASP A 1 298 ? -38.630 -10.692 65.400 1.00 86.56 298 ASP A N 1
ATOM 2462 C CA . ASP A 1 298 ? -39.439 -10.183 66.514 1.00 86.56 298 ASP A CA 1
ATOM 2463 C C . ASP A 1 298 ? -40.898 -10.646 66.419 1.00 86.56 298 ASP A C 1
ATOM 2465 O O . ASP A 1 298 ? -41.502 -11.054 67.412 1.00 86.56 298 ASP A O 1
ATOM 2469 N N . LYS A 1 299 ? -41.472 -10.662 65.209 1.00 83.56 299 LYS A N 1
ATOM 2470 C CA . LYS A 1 299 ? -42.824 -11.183 64.960 1.00 83.56 299 LYS A CA 1
ATOM 2471 C C . LYS A 1 299 ? -42.925 -12.686 65.239 1.00 83.56 299 LYS A C 1
ATOM 2473 O O . LYS A 1 299 ? -43.931 -13.125 65.802 1.00 83.56 299 LYS A O 1
ATOM 2478 N N . LYS A 1 300 ? -41.919 -13.476 64.838 1.00 83.44 300 LYS A N 1
ATOM 2479 C CA . LYS A 1 300 ? -41.837 -14.920 65.129 1.00 83.44 300 LYS A CA 1
ATOM 2480 C C . LYS A 1 300 ? -41.706 -15.154 66.640 1.00 83.44 300 LYS A C 1
ATOM 2482 O O . LYS A 1 300 ? -42.479 -15.949 67.170 1.00 83.44 300 LYS A O 1
ATOM 2487 N N . ASN A 1 301 ? -40.845 -14.399 67.323 1.00 81.94 301 ASN A N 1
ATOM 2488 C CA . ASN A 1 301 ? -40.643 -14.467 68.772 1.00 81.94 301 ASN A CA 1
ATOM 2489 C C . ASN A 1 301 ? -41.914 -14.104 69.547 1.00 81.94 301 ASN A C 1
ATOM 2491 O O . ASN A 1 301 ? -42.359 -14.891 70.370 1.00 81.94 301 ASN A O 1
ATOM 2495 N N . ARG A 1 302 ? -42.578 -12.983 69.228 1.00 82.38 302 ARG A N 1
ATOM 2496 C CA . ARG A 1 302 ? -43.846 -12.587 69.877 1.00 82.38 302 ARG A CA 1
ATOM 2497 C C . ARG A 1 302 ? -44.952 -13.621 69.679 1.00 82.38 302 ARG A C 1
ATOM 2499 O O . ARG A 1 302 ? -45.691 -13.911 70.614 1.00 82.38 302 ARG A O 1
ATOM 2506 N N . LYS A 1 303 ? -45.073 -14.193 68.473 1.00 75.50 303 LYS A N 1
ATOM 2507 C CA . LYS A 1 303 ? -46.010 -15.302 68.222 1.00 75.50 303 LYS A CA 1
ATOM 2508 C C . LYS A 1 303 ? -45.676 -16.526 69.066 1.00 75.50 303 LYS A C 1
ATOM 2510 O O . LYS A 1 303 ? -46.600 -17.146 69.578 1.00 75.50 303 LYS A O 1
ATOM 2515 N N . TRP A 1 304 ? -44.396 -16.868 69.190 1.00 71.56 304 TRP A N 1
ATOM 2516 C CA . TRP A 1 304 ? -43.941 -17.953 70.054 1.00 71.56 304 TRP A CA 1
ATOM 2517 C C . TRP A 1 304 ? -44.278 -17.679 71.518 1.00 71.56 304 TRP A C 1
ATOM 2519 O O . TRP A 1 304 ? -44.989 -18.484 72.103 1.00 71.56 304 TRP A O 1
ATOM 2529 N N . SER A 1 305 ? -43.918 -16.512 72.061 1.00 73.69 305 SER A N 1
ATOM 2530 C CA . SER A 1 305 ? -44.252 -16.116 73.437 1.00 73.69 305 SER A CA 1
ATOM 2531 C C . SER A 1 305 ? -45.759 -16.134 73.705 1.00 73.69 305 SER A C 1
ATOM 2533 O O . SER A 1 305 ? -46.191 -16.585 74.758 1.00 73.69 305 SER A O 1
ATOM 2535 N N . PHE A 1 306 ? -46.579 -15.699 72.744 1.00 66.38 306 PHE A N 1
ATOM 2536 C CA . PHE A 1 306 ? -48.039 -15.773 72.846 1.00 66.38 306 PHE A CA 1
ATOM 2537 C C . PHE A 1 306 ? -48.561 -17.216 72.825 1.00 66.38 306 PHE A C 1
ATOM 2539 O O . PHE A 1 306 ? -49.429 -17.564 73.618 1.00 66.38 306 PHE A O 1
ATOM 2546 N N . ILE A 1 307 ? -48.035 -18.074 71.943 1.00 64.88 307 ILE A N 1
ATOM 2547 C CA . ILE A 1 307 ? -48.390 -19.502 71.905 1.00 64.88 307 ILE A CA 1
ATOM 2548 C C . ILE A 1 307 ? -47.958 -20.202 73.195 1.00 64.88 307 ILE A C 1
ATOM 2550 O O . ILE A 1 307 ? -48.684 -21.059 73.681 1.00 64.88 307 ILE A O 1
ATOM 2554 N N . GLU A 1 308 ? -46.800 -19.856 73.745 1.00 69.69 308 GLU A N 1
ATOM 2555 C CA . GLU A 1 308 ? -46.261 -20.413 74.985 1.00 69.69 308 GLU A CA 1
ATOM 2556 C C . GLU A 1 308 ? -47.089 -19.976 76.198 1.00 69.69 308 GLU A C 1
ATOM 2558 O O . GLU A 1 308 ? -47.495 -20.818 76.998 1.00 69.69 308 GLU A O 1
ATOM 2563 N N . ALA A 1 309 ? -47.473 -18.696 76.256 1.00 68.25 309 ALA A N 1
ATOM 2564 C CA . ALA A 1 309 ? -48.418 -18.179 77.243 1.00 68.25 309 ALA A CA 1
ATOM 2565 C C . ALA A 1 309 ? -49.797 -18.850 77.128 1.00 68.25 309 ALA A C 1
ATOM 2567 O O . ALA A 1 309 ? -50.368 -19.244 78.138 1.00 68.25 309 ALA A O 1
ATOM 2568 N N . ILE A 1 310 ? -50.324 -19.054 75.913 1.00 58.78 310 ILE A N 1
ATOM 2569 C CA . ILE A 1 310 ? -51.581 -19.792 75.724 1.00 58.78 310 ILE A CA 1
ATOM 2570 C C . ILE A 1 310 ? -51.428 -21.255 76.130 1.00 58.78 310 ILE A C 1
ATOM 2572 O O . ILE A 1 310 ? -52.291 -21.757 76.834 1.00 58.78 310 ILE A O 1
ATOM 2576 N N . LYS A 1 311 ? -50.348 -21.945 75.746 1.00 61.91 311 LYS A N 1
ATOM 2577 C CA . LYS A 1 311 ? -50.106 -23.345 76.133 1.00 61.91 311 LYS A CA 1
ATOM 2578 C C . LYS A 1 311 ? -50.026 -23.525 77.650 1.00 61.91 311 LYS A C 1
ATOM 2580 O O . LYS A 1 311 ? -50.474 -24.555 78.139 1.00 61.91 311 LYS A O 1
ATOM 2585 N N . GLY A 1 312 ? -49.482 -22.541 78.369 1.00 58.03 312 GLY A N 1
ATOM 2586 C CA . GLY A 1 312 ? -49.431 -22.544 79.831 1.00 58.03 312 GLY A CA 1
ATOM 2587 C C . GLY A 1 312 ? -50.791 -22.355 80.512 1.00 58.03 312 GLY A C 1
ATOM 2588 O O . GLY A 1 312 ? -50.943 -22.766 81.657 1.00 58.03 312 GLY A O 1
ATOM 2589 N N . VAL A 1 313 ? -51.781 -21.767 79.828 1.00 54.09 313 VAL A N 1
ATOM 2590 C CA . VAL A 1 313 ? -53.089 -21.424 80.422 1.00 54.09 313 VAL A CA 1
ATOM 2591 C C . VAL A 1 313 ? -54.237 -22.284 79.868 1.00 54.09 313 VAL A C 1
ATOM 2593 O O . VAL A 1 313 ? -55.141 -22.656 80.608 1.00 54.09 313 VAL A O 1
ATOM 2596 N N . PHE A 1 314 ? -54.213 -22.649 78.585 1.00 51.53 314 PHE A N 1
ATOM 2597 C CA . PHE A 1 314 ? -55.273 -23.390 77.901 1.00 51.53 314 PHE A CA 1
ATOM 2598 C C . PHE A 1 314 ? -54.676 -24.328 76.838 1.00 51.53 314 PHE A C 1
ATOM 2600 O O . PHE A 1 314 ? -54.164 -23.891 75.804 1.00 51.53 314 PHE A O 1
ATOM 2607 N N . GLY A 1 315 ? -54.764 -25.641 77.063 1.00 55.03 315 GLY A N 1
ATOM 2608 C CA . GLY A 1 315 ? -54.410 -26.652 76.065 1.00 55.03 315 GLY A CA 1
ATOM 2609 C C . GLY A 1 315 ? -55.158 -26.430 74.742 1.00 55.03 315 GLY A C 1
ATOM 2610 O O . GLY A 1 315 ? -56.370 -26.578 74.687 1.00 55.03 315 GLY A O 1
ATOM 2611 N N . PHE A 1 316 ? -54.394 -26.070 73.703 1.00 49.12 316 PHE A N 1
ATOM 2612 C CA . PHE A 1 316 ? -54.733 -25.859 72.285 1.00 49.12 316 PHE A CA 1
ATOM 2613 C C . PHE A 1 316 ? -56.002 -25.058 71.922 1.00 49.12 316 PHE A C 1
ATOM 2615 O O . PHE A 1 316 ? -57.131 -25.503 72.087 1.00 49.12 316 PHE A O 1
ATOM 2622 N N . GLY A 1 317 ? -55.808 -23.954 71.183 1.00 48.31 317 GLY A N 1
ATOM 2623 C CA . GLY A 1 317 ? -56.905 -23.278 70.484 1.00 48.31 317 GLY A CA 1
ATOM 2624 C C . GLY A 1 317 ? -56.491 -22.227 69.446 1.00 48.31 317 GLY A C 1
ATOM 2625 O O . GLY A 1 317 ? -56.158 -21.107 69.797 1.00 48.31 317 GLY A O 1
ATOM 2626 N N . ARG A 1 318 ? -56.621 -22.610 68.164 1.00 52.78 318 ARG A N 1
ATOM 2627 C CA . ARG A 1 318 ? -56.775 -21.813 66.917 1.00 52.78 318 ARG A CA 1
ATOM 2628 C C . ARG A 1 318 ? -55.660 -20.844 66.465 1.00 52.78 318 ARG A C 1
ATOM 2630 O O . ARG A 1 318 ? -55.323 -19.852 67.097 1.00 52.78 318 ARG A O 1
ATOM 2637 N N . LYS A 1 319 ? -55.172 -21.094 65.237 1.00 53.31 319 LYS A N 1
ATOM 2638 C CA . LYS A 1 319 ? -54.248 -20.227 64.483 1.00 53.31 319 LYS A CA 1
ATOM 2639 C C . LYS A 1 319 ? -54.971 -18.973 63.951 1.00 53.31 319 LYS A C 1
ATOM 2641 O O . LYS A 1 319 ? -56.004 -19.122 63.297 1.00 53.31 319 LYS A O 1
ATOM 2646 N N . PRO A 1 320 ? -54.413 -17.762 64.128 1.00 47.72 320 PRO A N 1
ATOM 2647 C CA . PRO A 1 320 ? -54.970 -16.549 63.538 1.00 47.72 320 PRO A CA 1
ATOM 2648 C C . PRO A 1 320 ? -54.745 -16.506 62.016 1.00 47.72 320 PRO A C 1
ATOM 2650 O O . PRO A 1 320 ? -53.705 -16.948 61.514 1.00 47.72 320 PRO A O 1
ATOM 2653 N N . LYS A 1 321 ? -55.725 -15.952 61.286 1.00 46.62 321 LYS A N 1
ATOM 2654 C CA . LYS A 1 321 ? -55.682 -15.730 59.829 1.00 46.62 321 LYS A CA 1
ATOM 2655 C C . LYS A 1 321 ? -54.502 -14.820 59.446 1.00 46.62 321 LYS A C 1
ATOM 2657 O O . LYS A 1 321 ? -54.236 -13.817 60.104 1.00 46.62 321 LYS A O 1
ATOM 2662 N N . LYS A 1 322 ? -53.783 -15.178 58.373 1.00 47.22 322 LYS A N 1
ATOM 2663 C CA . LYS A 1 322 ? -52.697 -14.376 57.782 1.00 47.22 322 LYS A CA 1
ATOM 2664 C C . LYS A 1 322 ? -53.300 -13.298 56.868 1.00 47.22 322 LYS A C 1
ATOM 2666 O O . LYS A 1 322 ? -53.616 -13.591 55.725 1.00 47.22 322 LYS A O 1
ATOM 2671 N N . THR A 1 323 ? -53.432 -12.069 57.356 1.00 44.31 323 THR A N 1
ATOM 2672 C CA . THR A 1 323 ? -53.829 -10.889 56.557 1.00 44.31 323 THR A CA 1
ATOM 2673 C C . THR A 1 323 ? -52.747 -9.809 56.596 1.00 44.31 323 THR A C 1
ATOM 2675 O O . THR A 1 323 ? -53.015 -8.651 56.889 1.00 44.31 323 THR A O 1
ATOM 2678 N N . GLY A 1 324 ? -51.488 -10.186 56.369 1.00 54.69 324 GLY A N 1
ATOM 2679 C CA . GLY A 1 324 ? -50.378 -9.233 56.363 1.00 54.69 324 GLY A CA 1
ATOM 2680 C C . GLY A 1 324 ? -49.319 -9.600 55.335 1.00 54.69 324 GLY A C 1
ATOM 2681 O O . GLY A 1 324 ? -49.202 -10.771 54.973 1.00 54.69 324 GLY A O 1
ATOM 2682 N N . ILE A 1 325 ? -48.561 -8.586 54.910 1.00 62.69 325 ILE A N 1
ATOM 2683 C CA . ILE A 1 325 ? -47.438 -8.664 53.965 1.00 62.69 325 ILE A CA 1
ATOM 2684 C C . ILE A 1 325 ? -46.561 -9.884 54.278 1.00 62.69 325 ILE A C 1
ATOM 2686 O O . ILE A 1 325 ? -46.201 -10.132 55.440 1.00 62.69 325 ILE A O 1
ATOM 2690 N N . ASN A 1 326 ? -46.244 -10.663 53.240 1.00 78.50 326 ASN A N 1
ATOM 2691 C CA . ASN A 1 326 ? -45.376 -11.826 53.360 1.00 78.50 326 ASN A CA 1
ATOM 2692 C C . ASN A 1 326 ? -43.910 -11.376 53.456 1.00 78.50 326 ASN A C 1
ATOM 2694 O O . ASN A 1 326 ? -43.215 -11.280 52.452 1.00 78.50 326 ASN A O 1
ATOM 2698 N N . LEU A 1 327 ? -43.470 -11.088 54.684 1.00 81.62 327 LEU A N 1
ATOM 2699 C CA . LEU A 1 327 ? -42.101 -10.660 54.991 1.00 81.62 327 LEU A CA 1
ATOM 2700 C C . LEU A 1 327 ? -41.040 -11.658 54.500 1.00 81.62 327 LEU A C 1
ATOM 2702 O O . LEU A 1 327 ? -39.984 -11.214 54.079 1.00 81.62 327 LEU A O 1
ATOM 2706 N N . ASP A 1 328 ? -41.319 -12.971 54.523 1.00 84.00 328 ASP A N 1
ATOM 2707 C CA . ASP A 1 328 ? -40.391 -13.989 54.000 1.00 84.00 328 ASP A CA 1
ATOM 2708 C C . ASP A 1 328 ? -40.152 -13.791 52.492 1.00 84.00 328 ASP A C 1
ATOM 2710 O O . ASP A 1 328 ? -39.011 -13.763 52.048 1.00 84.00 328 ASP A O 1
ATOM 2714 N N . SER A 1 329 ? -41.219 -13.595 51.708 1.00 85.62 329 SER A N 1
ATOM 2715 C CA . SER A 1 329 ? -41.108 -13.364 50.258 1.00 85.62 329 SER A CA 1
ATOM 2716 C C . SER A 1 329 ? -40.396 -12.057 49.920 1.00 85.62 329 SER A C 1
ATOM 2718 O O . SER A 1 329 ? -39.614 -12.028 48.980 1.00 85.62 329 SER A O 1
ATOM 2720 N N . LEU A 1 330 ? -40.643 -10.996 50.693 1.00 84.19 330 LEU A N 1
ATOM 2721 C CA . LEU A 1 330 ? -39.995 -9.703 50.480 1.00 84.19 330 LEU A CA 1
ATOM 2722 C C . LEU A 1 330 ? -38.489 -9.768 50.781 1.00 84.19 330 LEU A C 1
ATOM 2724 O O . LEU A 1 330 ? -37.698 -9.204 50.040 1.00 84.19 330 LEU A O 1
ATOM 2728 N N . ILE A 1 331 ? -38.084 -10.487 51.835 1.00 87.19 331 ILE A N 1
ATOM 2729 C CA . ILE A 1 331 ? -36.662 -10.705 52.146 1.00 87.19 331 ILE A CA 1
ATOM 2730 C C . ILE A 1 331 ? -35.972 -11.472 51.012 1.00 87.19 331 ILE A C 1
ATOM 2732 O O . ILE A 1 331 ? -34.908 -11.044 50.587 1.00 87.19 331 ILE A O 1
ATOM 2736 N N . ILE A 1 332 ? -36.598 -12.530 50.480 1.00 88.69 332 ILE A N 1
ATOM 2737 C CA . ILE A 1 332 ? -36.062 -13.289 49.334 1.00 88.69 332 ILE A CA 1
ATOM 2738 C C . ILE A 1 332 ? -35.923 -12.393 48.097 1.00 88.69 332 ILE A C 1
ATOM 2740 O O . ILE A 1 332 ? -34.903 -12.441 47.425 1.00 88.69 332 ILE A O 1
ATOM 2744 N N . GLN A 1 333 ? -36.920 -11.550 47.807 1.00 88.12 333 GLN A N 1
ATOM 2745 C CA . GLN A 1 333 ? -36.847 -10.600 46.694 1.00 88.12 333 GLN A CA 1
ATOM 2746 C C . GLN A 1 333 ? -35.663 -9.632 46.848 1.00 88.12 333 GLN A C 1
ATOM 2748 O O . GLN A 1 333 ? -34.967 -9.372 45.870 1.00 88.12 333 GLN A O 1
ATOM 2753 N N . PHE A 1 334 ? -35.432 -9.113 48.059 1.00 88.19 334 PHE A N 1
ATOM 2754 C CA . PHE A 1 334 ? -34.286 -8.249 48.339 1.00 88.19 334 PHE A CA 1
ATOM 2755 C C . PHE A 1 334 ? -32.957 -8.995 48.190 1.00 88.19 334 PHE A C 1
ATOM 2757 O O . PHE A 1 334 ? -32.062 -8.469 47.549 1.00 88.19 334 PHE A O 1
ATOM 2764 N N . GLU A 1 335 ? -32.840 -10.223 48.705 1.00 90.81 335 GLU A N 1
ATOM 2765 C CA . GLU A 1 335 ? -31.637 -11.058 48.537 1.00 90.81 335 GLU A CA 1
ATOM 2766 C C . GLU A 1 335 ? -31.326 -11.315 47.056 1.00 90.81 335 GLU A C 1
ATOM 2768 O O . GLU A 1 335 ? -30.207 -11.070 46.619 1.00 90.81 335 GLU A O 1
ATOM 2773 N N . GLU A 1 336 ? -32.328 -11.704 46.263 1.00 91.38 336 GLU A N 1
ATOM 2774 C CA . GLU A 1 336 ? -32.169 -11.931 44.820 1.00 91.38 336 GLU A CA 1
ATOM 2775 C C . GLU A 1 336 ? -31.727 -10.657 44.080 1.00 91.38 336 GLU A C 1
ATOM 2777 O O . GLU A 1 336 ? -30.902 -10.716 43.165 1.00 91.38 336 GLU A O 1
ATOM 2782 N N . HIS A 1 337 ? -32.271 -9.493 44.447 1.00 91.75 337 HIS A N 1
ATOM 2783 C CA . HIS A 1 337 ? -31.899 -8.231 43.811 1.00 91.75 337 HIS A CA 1
ATOM 2784 C C . HIS A 1 337 ? -30.507 -7.743 44.240 1.00 91.75 337 HIS A C 1
ATOM 2786 O O . HIS A 1 337 ? -29.758 -7.252 43.398 1.00 91.75 337 HIS A O 1
ATOM 2792 N N . GLU A 1 338 ? -30.128 -7.959 45.501 1.00 92.81 338 GLU A N 1
ATOM 2793 C CA . GLU A 1 338 ? -28.769 -7.734 46.010 1.00 92.81 338 GLU A CA 1
ATOM 2794 C C . GLU A 1 338 ? -27.729 -8.564 45.246 1.00 92.81 338 GLU A C 1
ATOM 2796 O O . GLU A 1 338 ? -26.689 -8.043 44.840 1.00 92.81 338 GLU A O 1
ATOM 2801 N N . ASP A 1 339 ? -28.031 -9.841 44.992 1.00 94.00 339 ASP A N 1
ATOM 2802 C CA . ASP A 1 339 ? -27.164 -10.728 44.212 1.00 94.00 339 ASP A CA 1
ATOM 2803 C C . ASP A 1 339 ? -26.987 -10.217 42.771 1.00 94.00 339 ASP A C 1
ATOM 2805 O O . ASP A 1 339 ? -25.878 -10.242 42.231 1.00 94.00 339 ASP A O 1
ATOM 2809 N N . LEU A 1 340 ? -28.059 -9.700 42.154 1.00 94.38 340 LEU A N 1
ATOM 2810 C CA . LEU A 1 340 ? -27.998 -9.079 40.827 1.00 94.38 340 LEU A CA 1
ATOM 2811 C C . LEU A 1 340 ? -27.172 -7.787 40.836 1.00 94.38 340 LEU A C 1
ATOM 2813 O O . LEU A 1 340 ? -26.375 -7.572 39.926 1.00 94.38 340 LEU A O 1
ATOM 2817 N N . MET A 1 341 ? -27.331 -6.928 41.843 1.00 93.69 341 MET A N 1
ATOM 2818 C CA . MET A 1 341 ? -26.518 -5.715 41.970 1.00 93.69 341 MET A CA 1
ATOM 2819 C C . MET A 1 341 ? -25.042 -6.037 42.178 1.00 93.69 341 MET A C 1
ATOM 2821 O O . MET A 1 341 ? -24.185 -5.397 41.573 1.00 93.69 341 MET A O 1
ATOM 2825 N N . GLN A 1 342 ? -24.734 -7.065 42.969 1.00 94.75 342 GLN A N 1
ATOM 2826 C CA . GLN A 1 342 ? -23.369 -7.545 43.150 1.00 94.75 342 GLN A CA 1
ATOM 2827 C C . GLN A 1 342 ? -22.791 -8.114 41.844 1.00 94.75 342 GLN A C 1
ATOM 2829 O O . GLN A 1 342 ? -21.629 -7.851 41.519 1.00 94.75 342 GLN A O 1
ATOM 2834 N N . GLU A 1 343 ? -23.592 -8.861 41.076 1.00 95.50 343 GLU A N 1
ATOM 2835 C CA . GLU A 1 343 ? -23.229 -9.336 39.738 1.00 95.50 343 GLU A CA 1
ATOM 2836 C C . GLU A 1 343 ? -22.914 -8.156 38.812 1.00 95.50 343 GLU A C 1
ATOM 2838 O O . GLU A 1 343 ? -21.828 -8.115 38.237 1.00 95.50 343 GLU A O 1
ATOM 2843 N N . VAL A 1 344 ? -23.809 -7.170 38.716 1.00 95.06 344 VAL A N 1
ATOM 2844 C CA . VAL A 1 344 ? -23.651 -5.982 37.863 1.00 95.06 344 VAL A CA 1
ATOM 2845 C C . VAL A 1 344 ? -22.446 -5.148 38.300 1.00 95.06 344 VAL A C 1
ATOM 2847 O O . VAL A 1 344 ? -21.602 -4.841 37.466 1.00 95.06 344 VAL A O 1
ATOM 2850 N N . SER A 1 345 ? -22.272 -4.876 39.594 1.00 95.38 345 SER A N 1
ATOM 2851 C CA . SER A 1 345 ? -21.093 -4.182 40.138 1.00 95.38 345 SER A CA 1
ATOM 2852 C C . SER A 1 345 ? -19.780 -4.874 39.745 1.00 95.38 345 SER A C 1
ATOM 2854 O O . SER A 1 345 ? -18.812 -4.225 39.334 1.00 95.38 345 SER A O 1
ATOM 2856 N N . SER A 1 346 ? -19.753 -6.214 39.761 1.00 96.06 346 SER A N 1
ATOM 2857 C CA . SER A 1 346 ? -18.573 -6.980 39.340 1.00 96.06 346 SER A CA 1
ATOM 2858 C C . SER A 1 346 ? -18.220 -6.803 37.854 1.00 96.06 346 SER A C 1
ATOM 2860 O O . SER A 1 346 ? -17.053 -6.961 37.486 1.00 96.06 346 SER A O 1
ATOM 2862 N N . LEU A 1 347 ? -19.187 -6.408 37.011 1.00 97.00 347 LEU A N 1
ATOM 2863 C CA . LEU A 1 347 ? -18.977 -6.132 35.588 1.00 97.00 347 LEU A CA 1
ATOM 2864 C C . LEU A 1 347 ? -18.248 -4.807 35.318 1.00 97.00 347 LEU A C 1
ATOM 2866 O O . LEU A 1 347 ? -17.778 -4.607 34.198 1.00 97.00 347 LEU A O 1
ATOM 2870 N N . GLN A 1 348 ? -18.048 -3.943 36.320 1.00 96.44 348 GLN A N 1
ATOM 2871 C CA . GLN A 1 348 ? -17.232 -2.735 36.144 1.00 96.44 348 GLN A CA 1
ATOM 2872 C C . GLN A 1 348 ? -15.796 -3.072 35.721 1.00 96.44 348 GLN A C 1
ATOM 2874 O O . GLN A 1 348 ? -15.203 -2.374 34.903 1.00 96.44 348 GLN A O 1
ATOM 2879 N N . ARG A 1 349 ? -15.225 -4.156 36.259 1.00 95.69 349 ARG A N 1
ATOM 2880 C CA . ARG A 1 349 ? -13.865 -4.579 35.909 1.00 95.69 349 ARG A CA 1
ATOM 2881 C C . ARG A 1 349 ? -13.734 -4.943 34.420 1.00 95.69 349 ARG A C 1
ATOM 2883 O O . ARG A 1 349 ? -12.897 -4.328 33.765 1.00 95.69 349 ARG A O 1
ATOM 2890 N N . PRO A 1 350 ? -14.522 -5.881 33.858 1.00 96.69 350 PRO A N 1
ATOM 2891 C CA . PRO A 1 350 ? -14.452 -6.172 32.429 1.00 96.69 350 PRO A CA 1
ATOM 2892 C C . PRO A 1 350 ? -14.850 -4.973 31.552 1.00 96.69 350 PRO A C 1
ATOM 2894 O O . PRO A 1 350 ? -14.319 -4.852 30.452 1.00 96.69 350 PRO A O 1
ATOM 2897 N N . ALA A 1 351 ? -15.715 -4.063 32.026 1.00 96.38 351 ALA A N 1
ATOM 2898 C CA . ALA A 1 351 ? -15.996 -2.809 31.322 1.00 96.38 351 ALA A CA 1
ATOM 2899 C C . ALA A 1 351 ? -14.724 -1.954 31.167 1.00 96.38 351 ALA A C 1
ATOM 2901 O O . ALA A 1 351 ? -14.380 -1.559 30.053 1.00 96.38 351 ALA A O 1
ATOM 2902 N N . ASN A 1 352 ? -13.983 -1.744 32.260 1.00 95.88 352 ASN A N 1
ATOM 2903 C CA . ASN A 1 352 ? -12.715 -1.011 32.241 1.00 95.88 352 ASN A CA 1
ATOM 2904 C C . ASN A 1 352 ? -11.670 -1.711 31.354 1.00 95.88 352 ASN A C 1
ATOM 2906 O O . ASN A 1 352 ? -11.017 -1.057 30.550 1.00 95.88 352 ASN A O 1
ATOM 2910 N N . GLU A 1 353 ? -11.564 -3.043 31.425 1.00 95.88 353 GLU A N 1
ATOM 2911 C CA . GLU A 1 353 ? -10.624 -3.815 30.595 1.00 95.88 353 GLU A CA 1
ATOM 2912 C C . GLU A 1 353 ? -10.881 -3.627 29.084 1.00 95.88 353 GLU A C 1
ATOM 2914 O O . GLU A 1 353 ? -9.932 -3.587 28.293 1.00 95.88 353 GLU A O 1
ATOM 2919 N N . ILE A 1 354 ? -12.143 -3.483 28.659 1.00 96.50 354 ILE A N 1
ATOM 2920 C CA . ILE A 1 354 ? -12.489 -3.187 27.258 1.00 96.50 354 ILE A CA 1
ATOM 2921 C C . ILE A 1 354 ? -12.159 -1.739 26.899 1.00 96.50 354 ILE A C 1
ATOM 2923 O O . ILE A 1 354 ? -11.601 -1.515 25.824 1.00 96.50 354 ILE A O 1
ATOM 2927 N N . VAL A 1 355 ? -12.461 -0.775 27.778 1.00 95.69 355 VAL A N 1
ATOM 2928 C CA . VAL A 1 355 ? -12.095 0.642 27.585 1.00 95.69 355 VAL A CA 1
ATOM 2929 C C . VAL A 1 355 ? -10.583 0.776 27.390 1.00 95.69 355 VAL A C 1
ATOM 2931 O O . VAL A 1 355 ? -10.140 1.377 26.414 1.00 95.69 355 VAL A O 1
ATOM 2934 N N . ASP A 1 356 ? -9.783 0.151 28.254 1.00 95.75 356 ASP A N 1
ATOM 2935 C CA . ASP A 1 356 ? -8.318 0.184 28.179 1.00 95.75 356 ASP A CA 1
ATOM 2936 C C . ASP A 1 356 ? -7.796 -0.443 26.878 1.00 95.75 356 ASP A C 1
ATOM 2938 O O . ASP A 1 356 ? -6.876 0.076 26.238 1.00 95.75 356 ASP A O 1
ATOM 2942 N N . SER A 1 357 ? -8.421 -1.540 26.443 1.00 96.25 357 SER A N 1
ATOM 2943 C CA . SER A 1 357 ? -8.082 -2.209 25.182 1.00 96.25 357 SER A CA 1
ATOM 2944 C C . SER A 1 357 ? -8.449 -1.340 23.968 1.00 96.25 357 SER A C 1
ATOM 2946 O O . SER A 1 357 ? -7.656 -1.220 23.036 1.00 96.25 357 SER A O 1
ATOM 2948 N N . CYS A 1 358 ? -9.601 -0.662 24.001 1.00 96.00 358 CYS A N 1
ATOM 2949 C CA . CYS A 1 358 ? -10.033 0.303 22.984 1.00 96.00 358 CYS A CA 1
ATOM 2950 C C . CYS A 1 358 ? -9.074 1.501 22.894 1.00 96.00 358 CYS A C 1
ATOM 2952 O O . CYS A 1 358 ? -8.673 1.900 21.799 1.00 96.00 358 CYS A O 1
ATOM 2954 N N . ASN A 1 359 ? -8.647 2.039 24.039 1.00 95.38 359 ASN A N 1
ATOM 2955 C CA . ASN A 1 359 ? -7.667 3.123 24.107 1.00 95.38 359 ASN A CA 1
ATOM 2956 C C . ASN A 1 359 ? -6.309 2.684 23.545 1.00 95.38 359 ASN A C 1
ATOM 2958 O O . ASN A 1 359 ? -5.685 3.428 22.791 1.00 95.38 359 ASN A O 1
ATOM 2962 N N . THR A 1 360 ? -5.880 1.455 23.850 1.00 95.94 360 THR A N 1
ATOM 2963 C CA . THR A 1 360 ? -4.645 0.865 23.307 1.00 95.94 360 THR A CA 1
ATOM 2964 C C . THR A 1 360 ? -4.708 0.736 21.784 1.00 95.94 360 THR A C 1
ATOM 2966 O O . THR A 1 360 ? -3.746 1.082 21.103 1.00 95.94 360 THR A O 1
ATOM 2969 N N . ILE A 1 361 ? -5.842 0.284 21.238 1.00 96.75 361 ILE A N 1
ATOM 2970 C CA . ILE A 1 361 ? -6.065 0.198 19.788 1.00 96.75 361 ILE A CA 1
ATOM 2971 C C . ILE A 1 361 ? -6.043 1.588 19.148 1.00 96.75 361 ILE A C 1
ATOM 2973 O O . ILE A 1 361 ? -5.356 1.788 18.154 1.00 96.75 361 ILE A O 1
ATOM 2977 N N . THR A 1 362 ? -6.747 2.553 19.740 1.00 94.12 362 THR A N 1
ATOM 2978 C CA . THR A 1 362 ? -6.871 3.921 19.206 1.00 94.12 362 THR A CA 1
ATOM 2979 C C . THR A 1 362 ? -5.540 4.675 19.230 1.00 94.12 362 THR A C 1
ATOM 2981 O O . THR A 1 362 ? -5.253 5.457 18.331 1.00 94.12 362 THR A O 1
ATOM 2984 N N . ALA A 1 363 ? -4.704 4.431 20.243 1.00 93.69 363 ALA A N 1
ATOM 2985 C CA . ALA A 1 363 ? -3.368 5.014 20.344 1.00 93.69 363 ALA A CA 1
ATOM 2986 C C . ALA A 1 363 ? -2.311 4.276 19.499 1.00 93.69 363 ALA A C 1
ATOM 2988 O O . ALA A 1 363 ? -1.187 4.764 19.358 1.00 93.69 363 ALA A O 1
ATOM 2989 N N . SER A 1 364 ? -2.630 3.093 18.965 1.00 93.50 364 SER A N 1
ATOM 2990 C CA . SER A 1 364 ? -1.692 2.300 18.177 1.00 93.50 364 SER A CA 1
ATOM 2991 C C . SER A 1 364 ? -1.496 2.905 16.790 1.00 93.50 364 SER A C 1
ATOM 2993 O O . SER A 1 364 ? -2.452 3.117 16.050 1.00 93.50 364 SER A O 1
ATOM 2995 N N . ARG A 1 365 ? -0.234 3.100 16.395 1.00 93.25 365 ARG A N 1
ATOM 2996 C CA . ARG A 1 365 ? 0.125 3.458 15.012 1.00 93.25 365 ARG A CA 1
ATOM 2997 C C . ARG A 1 365 ? -0.049 2.286 14.042 1.00 93.25 365 ARG A C 1
ATOM 2999 O O . ARG A 1 365 ? -0.126 2.493 12.840 1.00 93.25 365 ARG A O 1
ATOM 3006 N N . ASP A 1 366 ? -0.159 1.064 14.559 1.00 93.50 366 ASP A N 1
ATOM 3007 C CA . ASP A 1 366 ? -0.159 -0.164 13.758 1.00 93.50 366 ASP A CA 1
ATOM 3008 C C . ASP A 1 366 ? -1.566 -0.669 13.429 1.00 93.50 366 ASP A C 1
ATOM 3010 O O . ASP A 1 366 ? -1.720 -1.814 13.009 1.00 93.50 366 ASP A O 1
ATOM 3014 N N . VAL A 1 367 ? -2.599 0.144 13.660 1.00 95.56 367 VAL A N 1
ATOM 3015 C CA . VAL A 1 367 ? -3.989 -0.214 13.368 1.00 95.56 367 VAL A CA 1
ATOM 3016 C C . VAL A 1 367 ? -4.532 0.700 12.277 1.00 95.56 367 VAL A C 1
ATOM 3018 O O . VAL A 1 367 ? -4.438 1.921 12.354 1.00 95.56 367 VAL A O 1
ATOM 3021 N N . GLU A 1 368 ? -5.112 0.096 11.246 1.00 95.94 368 GLU A N 1
ATOM 3022 C CA . GLU A 1 368 ? -5.802 0.785 10.163 1.00 95.94 368 GLU A CA 1
ATOM 3023 C C . GLU A 1 368 ? -6.985 1.601 10.696 1.00 95.94 368 GLU A C 1
ATOM 3025 O O . GLU A 1 368 ? -7.786 1.124 11.502 1.00 95.94 368 GLU A O 1
ATOM 3030 N N . GLU A 1 369 ? -7.143 2.819 10.182 1.00 93.62 369 GLU A N 1
ATOM 3031 C CA . GLU A 1 369 ? -8.172 3.771 10.616 1.00 93.62 369 GLU A CA 1
ATOM 3032 C C . GLU A 1 369 ? -9.592 3.182 10.550 1.00 93.62 369 GLU A C 1
ATOM 3034 O O . GLU A 1 369 ? -10.391 3.362 11.468 1.00 93.62 369 GLU A O 1
ATOM 3039 N N . GLN A 1 370 ? -9.888 2.382 9.521 1.00 93.75 370 GLN A N 1
ATOM 3040 C CA . GLN A 1 370 ? -11.179 1.699 9.382 1.00 93.75 370 GLN A CA 1
ATOM 3041 C C . GLN A 1 370 ? -11.470 0.738 10.546 1.00 93.75 370 GLN A C 1
ATOM 3043 O O . GLN A 1 370 ? -12.613 0.636 10.995 1.00 93.75 370 GLN A O 1
ATOM 3048 N N . ASN A 1 371 ? -10.444 0.056 11.063 1.00 96.06 371 ASN A N 1
ATOM 3049 C CA . ASN A 1 371 ? -10.587 -0.838 12.208 1.00 96.06 371 ASN A CA 1
ATOM 3050 C C . ASN A 1 371 ? -10.782 -0.047 13.507 1.00 96.06 371 ASN A C 1
ATOM 3052 O O . ASN A 1 371 ? -11.611 -0.442 14.323 1.00 96.06 371 ASN A O 1
ATOM 3056 N N . ILE A 1 372 ? -10.100 1.092 13.671 1.00 96.06 372 ILE A N 1
ATOM 3057 C CA . ILE A 1 372 ? -10.306 1.998 14.816 1.00 96.06 372 ILE A CA 1
ATOM 3058 C C . ILE A 1 372 ? -11.754 2.503 14.836 1.00 96.06 372 ILE A C 1
ATOM 3060 O O . ILE A 1 372 ? -12.424 2.412 15.862 1.00 96.06 372 ILE A O 1
ATOM 3064 N N . MET A 1 373 ? -12.276 2.956 13.691 1.00 95.50 373 MET A N 1
ATOM 3065 C CA . MET A 1 373 ? -13.668 3.409 13.575 1.00 95.50 373 MET A CA 1
ATOM 3066 C C . MET A 1 373 ? -14.675 2.304 13.915 1.00 95.50 373 MET A C 1
ATOM 3068 O O . MET A 1 373 ? -15.689 2.562 14.567 1.00 95.50 373 MET A O 1
ATOM 3072 N N . LYS A 1 374 ? -14.406 1.064 13.485 1.00 96.19 374 LYS A N 1
ATOM 3073 C CA . LYS A 1 374 ? -15.244 -0.095 13.820 1.00 96.19 374 LYS A CA 1
ATOM 3074 C C . LYS A 1 374 ? -15.244 -0.359 15.330 1.00 96.19 374 LYS A C 1
ATOM 3076 O O . LYS A 1 374 ? -16.315 -0.513 15.916 1.00 96.19 374 LYS A O 1
ATOM 3081 N N . VAL A 1 375 ? -14.060 -0.383 15.943 1.00 96.94 375 VAL A N 1
ATOM 3082 C CA . VAL A 1 375 ? -13.865 -0.598 17.385 1.00 96.94 375 VAL A CA 1
ATOM 3083 C C . VAL A 1 375 ? -14.606 0.460 18.202 1.00 96.94 375 VAL A C 1
ATOM 3085 O O . VAL A 1 375 ? -15.379 0.116 19.091 1.00 96.94 375 VAL A O 1
ATOM 3088 N N . ASP A 1 376 ? -14.452 1.735 17.852 1.00 95.50 376 ASP A N 1
ATOM 3089 C CA . ASP A 1 376 ? -15.133 2.855 18.508 1.00 95.50 376 ASP A CA 1
ATOM 3090 C C . ASP A 1 376 ? -16.668 2.771 18.367 1.00 95.50 376 ASP A C 1
ATOM 3092 O O . ASP A 1 376 ? -17.403 2.910 19.348 1.00 95.50 376 ASP A O 1
ATOM 3096 N N . GLY A 1 377 ? -17.179 2.443 17.175 1.00 96.00 377 GLY A N 1
ATOM 3097 C CA . GLY A 1 377 ? -18.618 2.258 16.954 1.00 96.00 377 GLY A CA 1
ATOM 3098 C C . GLY A 1 377 ? -19.222 1.132 17.801 1.00 96.00 377 GLY A C 1
ATOM 3099 O O . GLY A 1 377 ? -20.271 1.302 18.430 1.00 96.00 377 GLY A O 1
ATOM 3100 N N . GLU A 1 378 ? -18.550 -0.014 17.859 1.00 97.25 378 GLU A N 1
ATOM 3101 C CA . GLU A 1 378 ? -18.963 -1.144 18.692 1.00 97.25 378 GLU A CA 1
ATOM 3102 C C . GLU A 1 378 ? -18.814 -0.860 20.195 1.00 97.25 378 GLU A C 1
ATOM 3104 O O . GLU A 1 378 ? -19.667 -1.282 20.986 1.00 97.25 378 GLU A O 1
ATOM 3109 N N . MET A 1 379 ? -17.783 -0.106 20.586 1.00 96.56 379 MET A N 1
ATOM 3110 C CA . MET A 1 379 ? -17.567 0.322 21.965 1.00 96.56 379 MET A CA 1
ATOM 3111 C C . MET A 1 379 ? -18.695 1.242 22.446 1.00 96.56 379 MET A C 1
ATOM 3113 O O . MET A 1 379 ? -19.269 1.019 23.513 1.00 96.56 379 MET A O 1
ATOM 3117 N N . ARG A 1 380 ? -19.107 2.221 21.632 1.00 95.69 380 ARG A N 1
ATOM 3118 C CA . ARG A 1 380 ? -20.271 3.065 21.948 1.00 95.69 380 ARG A CA 1
ATOM 3119 C C . ARG A 1 380 ? -21.547 2.248 22.106 1.00 95.69 380 ARG A C 1
ATOM 3121 O O . ARG A 1 380 ? -22.335 2.524 23.010 1.00 95.69 380 ARG A O 1
ATOM 3128 N N . ALA A 1 381 ? -21.759 1.249 21.249 1.00 96.44 381 ALA A N 1
ATOM 3129 C CA . ALA A 1 381 ? -22.949 0.407 21.309 1.00 96.44 381 ALA A CA 1
ATOM 3130 C C . ALA A 1 381 ? -23.006 -0.429 22.598 1.00 96.44 381 ALA A C 1
ATOM 3132 O O . ALA A 1 381 ? -24.069 -0.530 23.215 1.00 96.44 381 ALA A O 1
ATOM 3133 N N . VAL A 1 382 ? -21.881 -1.015 23.029 1.00 96.88 382 VAL A N 1
ATOM 3134 C CA . VAL A 1 382 ? -21.843 -1.783 24.283 1.00 96.88 382 VAL A CA 1
ATOM 3135 C C . VAL A 1 382 ? -21.906 -0.873 25.512 1.00 96.88 382 VAL A C 1
ATOM 3137 O O . VAL A 1 382 ? -22.569 -1.234 26.482 1.00 96.88 382 VAL A O 1
ATOM 3140 N N . ASN A 1 383 ? -21.313 0.325 25.458 1.00 97.06 383 ASN A N 1
ATOM 3141 C CA . ASN A 1 383 ? -21.394 1.306 26.542 1.00 97.06 383 ASN A CA 1
ATOM 3142 C C . ASN A 1 383 ? -22.840 1.770 26.784 1.00 97.06 383 ASN A C 1
ATOM 3144 O O . ASN A 1 383 ? -23.291 1.815 27.925 1.00 97.06 383 ASN A O 1
ATOM 3148 N N . ALA A 1 384 ? -23.619 1.980 25.718 1.00 96.12 384 ALA A N 1
ATOM 3149 C CA . ALA A 1 384 ? -25.033 2.334 25.839 1.00 96.12 384 ALA A CA 1
ATOM 3150 C C . ALA A 1 384 ? -25.849 1.223 26.527 1.00 96.12 384 ALA A C 1
ATOM 3152 O O . ALA A 1 384 ? -26.702 1.494 27.377 1.00 96.12 384 ALA A O 1
ATOM 3153 N N . GLN A 1 385 ? -25.569 -0.045 26.196 1.00 96.38 385 GLN A N 1
ATOM 3154 C CA . GLN A 1 385 ? -26.196 -1.196 26.858 1.00 96.38 385 GLN A CA 1
ATOM 3155 C C . GLN A 1 385 ? -25.776 -1.296 28.326 1.00 96.38 385 GLN A C 1
ATOM 3157 O O . GLN A 1 385 ? -26.615 -1.531 29.193 1.00 96.38 385 GLN A O 1
ATOM 3162 N N . TRP A 1 386 ? -24.493 -1.082 28.612 1.00 96.88 386 TRP A N 1
ATOM 3163 C CA . TRP A 1 386 ? -23.949 -1.077 29.964 1.00 96.88 386 TRP A CA 1
ATOM 3164 C C . TRP A 1 386 ? -24.597 0.007 30.835 1.00 96.88 386 TRP A C 1
ATOM 3166 O O . TRP A 1 386 ? -25.124 -0.298 31.907 1.00 96.88 386 TRP A O 1
ATOM 3176 N N . ASN A 1 387 ? -24.671 1.244 30.342 1.00 94.88 387 ASN A N 1
ATOM 3177 C CA . ASN A 1 387 ? -25.331 2.351 31.030 1.00 94.88 387 ASN A CA 1
ATOM 3178 C C . ASN A 1 387 ? -26.821 2.060 31.276 1.00 94.88 387 ASN A C 1
ATOM 3180 O O . ASN A 1 387 ? -27.320 2.207 32.392 1.00 94.88 387 ASN A O 1
ATOM 3184 N N . THR A 1 388 ? -27.525 1.554 30.258 1.00 93.44 388 THR A N 1
ATOM 3185 C CA . THR A 1 388 ? -28.951 1.203 30.365 1.00 93.44 388 THR A CA 1
ATOM 3186 C C . THR A 1 388 ? -29.198 0.092 31.390 1.00 93.44 388 THR A C 1
ATOM 3188 O O . THR A 1 388 ? -30.215 0.104 32.086 1.00 93.44 388 THR A O 1
ATOM 3191 N N . LEU A 1 389 ? -28.316 -0.910 31.468 1.00 95.00 389 LEU A N 1
ATOM 3192 C CA . LEU A 1 389 ? -28.426 -2.001 32.438 1.00 95.00 389 LEU A CA 1
ATOM 3193 C C . LEU A 1 389 ? -28.322 -1.464 33.867 1.00 95.00 389 LEU A C 1
ATOM 3195 O O . LEU A 1 389 ? -29.212 -1.737 34.670 1.00 95.00 389 LEU A O 1
ATOM 3199 N N . ASN A 1 390 ? -27.283 -0.677 34.161 1.00 93.94 390 ASN A N 1
ATOM 3200 C CA . ASN A 1 390 ? -27.080 -0.101 35.491 1.00 93.94 390 ASN A CA 1
ATOM 3201 C C . ASN A 1 390 ? -28.262 0.772 35.912 1.00 93.94 390 ASN A C 1
ATOM 3203 O O . ASN A 1 390 ? -28.794 0.588 37.006 1.00 93.94 390 ASN A O 1
ATOM 3207 N N . PHE A 1 391 ? -28.746 1.634 35.013 1.00 89.75 391 PHE A N 1
ATOM 3208 C CA . PHE A 1 391 ? -29.924 2.457 35.274 1.00 89.75 391 PHE A CA 1
ATOM 3209 C C . PHE A 1 391 ? -31.144 1.605 35.648 1.00 89.75 391 PHE A C 1
ATOM 3211 O O . PHE A 1 391 ? -31.777 1.839 36.672 1.00 89.75 391 PHE A O 1
ATOM 3218 N N . LYS A 1 392 ? -31.460 0.564 34.865 1.00 89.25 392 LYS A N 1
ATOM 3219 C CA . LYS A 1 392 ? -32.626 -0.302 35.120 1.00 89.25 392 LYS A CA 1
ATOM 3220 C C . LYS A 1 392 ? -32.505 -1.145 36.392 1.00 89.25 392 LYS A C 1
ATOM 3222 O O . LYS A 1 392 ? -33.535 -1.545 36.940 1.00 89.25 392 LYS A O 1
ATOM 3227 N N . VAL A 1 393 ? -31.284 -1.475 36.806 1.00 90.81 393 VAL A N 1
ATOM 3228 C CA . VAL A 1 393 ? -31.009 -2.219 38.042 1.00 90.81 393 VAL A CA 1
ATOM 3229 C C . VAL A 1 393 ? -31.209 -1.301 39.248 1.00 90.81 393 VAL A C 1
ATOM 3231 O O . VAL A 1 393 ? -31.963 -1.663 40.142 1.00 90.81 393 VAL A O 1
ATOM 3234 N N . ILE A 1 394 ? -30.664 -0.082 39.217 1.00 87.06 394 ILE A N 1
ATOM 3235 C CA . ILE A 1 394 ? -30.849 0.929 40.275 1.00 87.06 394 ILE A CA 1
ATOM 3236 C C . ILE A 1 394 ? -32.311 1.409 40.348 1.00 87.06 394 ILE A C 1
ATOM 3238 O O . ILE A 1 394 ? -32.878 1.563 41.424 1.00 87.06 394 ILE A O 1
ATOM 3242 N N . GLU A 1 395 ? -32.987 1.600 39.213 1.00 82.88 395 GLU A N 1
ATOM 3243 C CA . GLU A 1 395 ? -34.405 1.992 39.192 1.00 82.88 395 GLU A CA 1
ATOM 3244 C C . GLU A 1 395 ? -35.300 0.933 39.860 1.00 82.88 395 GLU A C 1
ATOM 3246 O O . GLU A 1 395 ? -36.312 1.265 40.479 1.00 82.88 395 GLU A O 1
ATOM 3251 N N . ARG A 1 396 ? -34.939 -0.351 39.738 1.00 78.88 396 ARG A N 1
ATOM 3252 C CA . ARG A 1 396 ? -35.698 -1.456 40.334 1.00 78.88 396 ARG A CA 1
ATOM 3253 C C . ARG A 1 396 ? -35.553 -1.512 41.853 1.00 78.88 396 ARG A C 1
ATOM 3255 O O . ARG A 1 396 ? -36.509 -1.922 42.496 1.00 78.88 396 ARG A O 1
ATOM 3262 N N . GLU A 1 397 ? -34.421 -1.092 42.406 1.00 71.31 397 GLU A N 1
ATOM 3263 C CA . GLU A 1 397 ? -34.215 -0.958 43.856 1.00 71.31 397 GLU A CA 1
ATOM 3264 C C . GLU A 1 397 ? -35.248 -0.041 44.511 1.00 71.31 397 GLU A C 1
ATOM 3266 O O . GLU A 1 397 ? -35.798 -0.343 45.568 1.00 71.31 397 GLU A O 1
ATOM 3271 N N . ASN A 1 398 ? -35.528 1.072 43.835 1.00 64.44 398 ASN A N 1
ATOM 3272 C CA . ASN A 1 398 ? -36.340 2.172 44.341 1.00 64.44 398 ASN A CA 1
ATOM 3273 C C . ASN A 1 398 ? -37.857 1.901 44.290 1.00 64.44 398 ASN A C 1
ATOM 3275 O O . ASN A 1 398 ? -38.661 2.770 44.647 1.00 64.44 398 ASN A O 1
ATOM 3279 N N . ARG A 1 399 ? -38.272 0.716 43.824 1.00 60.50 399 ARG A N 1
ATOM 3280 C CA . ARG A 1 399 ? -39.675 0.314 43.643 1.00 60.50 399 ARG A CA 1
ATOM 3281 C C . ARG A 1 399 ? -40.001 -0.947 44.432 1.00 60.50 399 ARG A C 1
ATOM 3283 O O . ARG A 1 399 ? -41.058 -0.942 45.104 1.00 60.50 399 ARG A O 1
#